Protein AF-A0A1B6LIJ9-F1 (afdb_monomer)

Organism: NCBI:txid36148

pLDDT: mean 81.81, std 18.86, range [33.62, 98.31]

Sequence (489 aa):
WDADGQLAAVEAQEPWGFKYDDNGNMLSLTYRGNTIPMEYNVMDRIVKFGEGLYRYDNRGLVVQNAREEKFHYNSKGLLTRATKRGRFDVRYYYDHLDRLAARKDNYGNITQFFYTNHQRPDEVSQIYSPRDGKLMTLVYDDRGHLIFAQVYRHKYYIATDQCGTPIMVFNQYGEGIREIMRSPYGHIVYDSNPYLYLPVDFCGGLLDQVTSLVHMSGGKVYDPLIGQWMSPMWNDILNRVTNPRQLHLYRFNGNDPINVGQSQKHLADEEHWLSRLGYDLSSMAPQLSQKLVSPVTSKFRVESGFFSQLSQKTMSRGLSSLSLPEARMRLDPLNPSVFGTRVEQDSIKGLILEHTQNWVLQPGSSSEPPLGRGILVSRQAGNRAVIYSVPTANSIYRDVITSVFNNTFLLPFTLVAHGMLQDAFHFVKEDAWRAQEDRAQLKRFGSQFNTTFHEKEGEAGSGKVLDVRIHRPNAVINLRYGTTLTRER

Secondary structure (DSSP, 8-state):
--TTS---EE-SSS-EEEEE-TT--EEEEEETTEEEEEEE-TTS-EEEETTEEPEE-TTS-EEE-TT--EEEE-TT--EEEEEETTTEEEEEEE-TTS-EEEEE-TT--EEEEE---SSSTTS--EEEETTTTEEEEEEE-TTS-EEEEEETTEEEEEEE-TTS-EEEEE-TTS-EEEEEEE-TTS-EEEES-TTS---B-GGG-EEETTTTEEE-GGG-EEETTTTEESS---TTHHHHTT-GGG--SSBSGGG-SSSTT-------SHHHHHHHTT--HHHH-GGG-GGGG-----S----SSHHHHHHHHHHTTS--TT-GGGGGGGSSS--TTSSS------HHHHHHHHTTTTS---SS--PPPTT-TTEEEEE-TTSEEEEEE-TTS-HHHHHHHHHHHTTEEEPS--EEETTTTEEEEEEEES-STHHHHHHHHHHTTGGGSEEEEEEEPPSSS--PEEEEEEE-SSEEEEEEES--HHHH-

Foldseek 3Di:
DDPLPFDAWDDDPWIWGFDADPLGATQWIATNNDIWGWDADPLRQTQDTRPFGWDADPQRFTQATRLRWGFDADPVRFTAWIDDPPQWIKGFDADLLLATQWIATPVRWIKGFDADDPVDRNATQWIATPVVRWIKGFDADPVRATQWIDIPPWIKGFDAAPLRFTAFIATPVRDTPWGFDADLLFHTPDIPCPPPDDQQGQSRFGADPRVRWTQDPSSWIARSVSQWTSGFDPPCQLVCVLPVLPNGGIHDPSNRSRCPPPDVPVPQAPVSVCVVVVDDCCVVPVVPDPVLADQPPSVDQPPDDPVNVVVVVVSVSSPDPPDPVVVVVQDDDCDVVPRHPPPVVSVVVCVVCVVPVDDDDDPDDDDADPLGPQKDWDQDPPQFTAIDGDPPTDPLSVVLCNVQRHRWRWDPDWDQDPPQRAIETETEALAQVCVVVSVVSVCSCPPVWDKDWDWDQDDPDFGIKIWIWIDDNRHIYIYIYNDDPVVVD

Radius of gyration: 28.72 Å; Cα contacts (8 Å, |Δi|>4): 818; chains: 1; bounding box: 74×65×79 Å

Solvent-accessible surface area (backbone atoms only — not comparable to full-atom values): 28287 Å² total; per-residue (Å²): 95,48,97,85,55,27,58,32,58,44,93,54,100,70,35,39,39,42,43,61,48,94,93,59,54,68,38,32,46,29,49,75,85,49,69,41,47,35,41,65,48,100,82,77,42,67,40,31,54,56,91,20,49,37,41,63,50,98,85,53,35,50,35,27,40,55,85,64,35,35,45,40,61,51,96,90,58,35,71,37,33,43,35,28,91,99,75,49,46,35,38,43,41,63,47,98,79,40,43,72,35,33,41,32,44,72,88,68,51,48,42,35,46,38,62,76,43,81,92,47,65,80,45,66,35,35,38,38,30,73,87,76,72,44,50,34,42,49,43,59,50,100,84,63,27,54,42,36,40,33,48,80,90,50,47,34,41,35,44,49,52,93,46,21,23,60,38,36,34,22,41,82,85,70,48,80,70,30,45,46,44,57,45,79,49,50,28,77,78,45,62,77,39,81,82,66,86,68,46,65,24,60,62,55,14,39,43,39,84,87,79,60,32,29,44,37,72,83,36,40,42,33,33,26,84,81,41,30,41,45,39,60,52,72,94,53,47,78,70,20,66,80,40,69,67,51,57,59,48,38,53,42,68,40,47,26,62,71,64,53,90,64,67,85,71,73,73,81,44,70,69,57,48,41,44,72,76,66,49,56,55,57,79,78,39,50,90,75,36,72,73,59,61,54,77,81,74,60,94,66,82,63,90,71,63,80,64,37,62,52,51,53,59,56,55,67,68,32,70,70,90,84,49,78,78,63,65,61,75,68,71,70,93,75,68,71,82,71,73,60,88,81,73,74,77,53,60,69,57,47,62,59,49,74,76,36,86,88,53,85,85,65,92,73,79,90,72,83,53,89,81,44,70,53,56,45,80,42,75,46,92,87,37,31,24,43,56,49,65,46,89,88,21,56,65,66,56,41,53,34,48,45,66,61,48,36,78,22,36,41,57,96,63,76,46,70,45,88,90,74,74,19,45,31,42,45,34,39,32,62,58,46,77,51,50,64,61,42,51,58,43,59,56,70,50,52,92,81,45,54,70,46,80,45,82,40,81,39,84,81,92,45,66,68,28,40,41,35,37,39,44,52,94,64,24,32,41,37,41,35,23,41,46,54,74,81,77,76,106

Mean predicted aligned error: 11.7 Å

Nearest PDB structures (foldseek):
  8fia-assembly1_A-2  TM=7.878E-01  e=2.026E-37  Drosophila melanogaster
  8r51-assembly1_A  TM=8.156E-01  e=3.212E-35  Mus musculus
  6vhh-assembly1_A  TM=7.979E-01  e=1.967E-35  Homo sapiens
  8r50-assembly1_A  TM=8.208E-01  e=1.304E-33  Mus musculus
  8r54-assembly1_A  TM=7.839E-01  e=2.282E-34  Mus musculus

InterPro domains:
  IPR006530 YD repeat [TIGR01643] (73-113)
  IPR051216 Teneurin [PTHR11219] (1-488)
  IPR056823 Teneurin-like, YD-shell [PF25023] (1-258)

Structure (mmCIF, N/CA/C/O backbone):
data_AF-A0A1B6LIJ9-F1
#
_entry.id   AF-A0A1B6LIJ9-F1
#
loop_
_atom_site.group_PDB
_atom_site.id
_atom_site.type_symbol
_atom_site.label_atom_id
_atom_site.label_alt_id
_atom_site.label_comp_id
_atom_site.label_asym_id
_atom_site.label_entity_id
_atom_site.label_seq_id
_atom_site.pdbx_PDB_ins_code
_atom_site.Cartn_x
_atom_site.Cartn_y
_atom_site.Cartn_z
_atom_site.occupancy
_atom_site.B_iso_or_equiv
_atom_site.auth_seq_id
_atom_site.auth_comp_id
_atom_site.auth_asym_id
_atom_site.auth_atom_id
_atom_site.pdbx_PDB_model_num
ATOM 1 N N . TRP A 1 1 ? 25.866 0.366 2.295 1.00 94.06 1 TRP A N 1
ATOM 2 C CA . TRP A 1 1 ? 24.819 0.536 3.321 1.00 94.06 1 TRP A CA 1
ATOM 3 C C . TRP A 1 1 ? 25.388 1.323 4.488 1.00 94.06 1 TRP A C 1
ATOM 5 O O . TRP A 1 1 ? 26.608 1.340 4.630 1.00 94.06 1 TRP A O 1
ATOM 15 N N . ASP A 1 2 ? 24.543 1.998 5.264 1.00 93.38 2 ASP A N 1
ATOM 16 C CA . ASP A 1 2 ? 24.939 2.609 6.539 1.00 93.38 2 ASP A CA 1
ATOM 17 C C . ASP A 1 2 ? 24.978 1.571 7.681 1.00 93.38 2 ASP A C 1
ATOM 19 O O . ASP A 1 2 ? 24.805 0.370 7.451 1.00 93.38 2 ASP A O 1
ATOM 23 N N . ALA A 1 3 ? 25.239 2.024 8.912 1.00 90.62 3 ALA A N 1
ATOM 24 C CA . ALA A 1 3 ? 25.351 1.153 10.084 1.00 90.62 3 ALA A CA 1
ATOM 25 C C . ALA A 1 3 ? 24.030 0.444 10.450 1.00 90.62 3 ALA A C 1
ATOM 27 O O . ALA A 1 3 ? 24.056 -0.646 11.027 1.00 90.62 3 ALA A O 1
ATOM 28 N N . ASP A 1 4 ? 22.888 1.017 10.063 1.00 88.94 4 ASP A N 1
ATOM 29 C CA . ASP A 1 4 ? 21.556 0.472 10.334 1.00 88.94 4 ASP A CA 1
ATOM 30 C C . ASP A 1 4 ? 21.074 -0.489 9.237 1.00 88.94 4 ASP A C 1
ATOM 32 O O . ASP A 1 4 ? 20.032 -1.135 9.377 1.00 88.94 4 ASP A O 1
ATOM 36 N N . GLY A 1 5 ? 21.861 -0.649 8.169 1.00 90.56 5 GLY A N 1
ATOM 37 C CA . GLY A 1 5 ? 21.540 -1.501 7.028 1.00 90.56 5 GLY A CA 1
ATOM 38 C C . GLY A 1 5 ? 20.678 -0.811 5.972 1.00 90.56 5 GLY A C 1
ATOM 39 O O . GLY A 1 5 ? 20.109 -1.492 5.125 1.00 90.56 5 GLY A O 1
ATOM 40 N N . GLN A 1 6 ? 20.590 0.519 5.988 1.00 94.12 6 GLN A N 1
ATOM 41 C CA . GLN A 1 6 ? 19.876 1.304 4.984 1.00 94.12 6 GLN A CA 1
ATOM 42 C C . GLN A 1 6 ? 20.791 1.573 3.779 1.00 94.12 6 GLN A C 1
ATOM 44 O O . GLN A 1 6 ? 22.022 1.661 3.890 1.00 94.12 6 GLN A O 1
ATOM 49 N N . LEU A 1 7 ? 20.213 1.678 2.582 1.00 95.50 7 LEU A N 1
ATOM 50 C CA . LEU A 1 7 ? 20.977 1.896 1.355 1.00 95.50 7 LEU A CA 1
ATOM 51 C C . LEU A 1 7 ? 21.550 3.323 1.293 1.00 95.50 7 LEU A C 1
ATOM 53 O O . LEU A 1 7 ? 20.878 4.237 0.849 1.00 95.50 7 LEU A O 1
ATOM 57 N N . ALA A 1 8 ? 22.814 3.514 1.673 1.00 95.94 8 ALA A N 1
ATOM 58 C CA . ALA A 1 8 ? 23.444 4.842 1.688 1.00 95.94 8 ALA A CA 1
ATOM 59 C C . ALA A 1 8 ? 23.861 5.383 0.303 1.00 95.94 8 ALA A C 1
ATOM 61 O O . ALA A 1 8 ? 23.727 6.573 0.032 1.00 95.94 8 ALA A O 1
ATOM 62 N N . ALA A 1 9 ? 24.396 4.542 -0.583 1.00 95.38 9 ALA A N 1
ATOM 63 C CA . ALA A 1 9 ? 24.858 4.960 -1.906 1.00 95.38 9 ALA A CA 1
ATOM 64 C C . ALA A 1 9 ? 24.948 3.769 -2.863 1.00 95.38 9 ALA A C 1
ATOM 66 O O . ALA A 1 9 ? 25.068 2.623 -2.423 1.00 95.38 9 ALA A O 1
ATOM 67 N N . VAL A 1 10 ? 24.917 4.057 -4.163 1.00 95.31 10 VAL A N 1
ATOM 68 C CA . VAL A 1 10 ? 25.180 3.096 -5.238 1.00 95.31 10 VAL A CA 1
ATOM 69 C C . VAL A 1 10 ? 26.242 3.680 -6.156 1.00 95.31 10 VAL A C 1
ATOM 71 O O . VAL A 1 10 ? 26.032 4.725 -6.777 1.00 95.31 10 VAL A O 1
ATOM 74 N N . GLU A 1 11 ? 27.373 2.988 -6.243 1.00 93.38 11 GLU A N 1
ATOM 75 C CA . GLU A 1 11 ? 28.450 3.314 -7.171 1.00 93.38 11 GLU A CA 1
ATOM 76 C C . GLU A 1 11 ? 28.163 2.662 -8.524 1.00 93.38 11 GLU A C 1
ATOM 78 O O . GLU A 1 11 ? 28.143 1.442 -8.667 1.00 93.38 11 GLU A O 1
ATOM 83 N N . ALA A 1 12 ? 27.899 3.497 -9.520 1.00 89.25 12 ALA A N 1
ATOM 84 C CA . ALA A 1 12 ? 27.647 3.095 -10.895 1.00 89.25 12 ALA A CA 1
ATOM 85 C C . ALA A 1 12 ? 28.089 4.225 -11.833 1.00 89.25 12 ALA A C 1
ATOM 87 O O . ALA A 1 12 ? 28.493 5.297 -11.376 1.00 89.25 12 ALA A O 1
ATOM 88 N N . GLN A 1 13 ? 27.958 4.021 -13.150 1.00 88.00 13 GLN A N 1
ATOM 89 C CA . GLN A 1 13 ? 28.132 5.113 -14.120 1.00 88.00 13 GLN A CA 1
ATOM 90 C C . GLN A 1 13 ? 27.229 6.314 -13.797 1.00 88.00 13 GLN A C 1
ATOM 92 O O . GLN A 1 13 ? 27.611 7.465 -13.997 1.00 88.00 13 GLN A O 1
ATOM 97 N N . GLU A 1 14 ? 26.037 6.041 -13.264 1.00 90.12 14 GLU A N 1
ATOM 98 C CA . GLU A 1 14 ? 25.127 7.042 -12.720 1.00 90.12 14 GLU A CA 1
ATOM 99 C C . GLU A 1 14 ? 25.017 6.847 -11.200 1.00 90.12 14 GLU A C 1
ATOM 101 O O . GLU A 1 14 ? 24.254 5.987 -10.752 1.00 90.12 14 GLU A O 1
ATOM 106 N N . PRO A 1 15 ? 25.792 7.590 -10.389 1.00 94.56 15 PRO A N 1
ATOM 107 C CA . PRO A 1 15 ? 25.834 7.357 -8.954 1.00 94.56 15 PRO A CA 1
ATOM 108 C C . PRO A 1 15 ? 24.563 7.853 -8.260 1.00 94.56 15 PRO A C 1
ATOM 110 O O . PRO A 1 15 ? 24.016 8.912 -8.602 1.00 94.56 15 PRO A O 1
ATOM 113 N N . TRP A 1 16 ? 24.156 7.104 -7.235 1.00 96.00 16 TRP A N 1
ATOM 114 C CA . TRP A 1 16 ? 23.069 7.454 -6.322 1.00 96.00 16 TRP A CA 1
ATOM 115 C C . TRP A 1 16 ? 23.596 7.634 -4.902 1.00 96.00 16 TRP A C 1
ATOM 117 O O . TRP A 1 16 ? 24.456 6.875 -4.458 1.00 96.00 16 TRP A O 1
ATOM 127 N N . GLY A 1 17 ? 23.045 8.600 -4.174 1.00 96.31 17 GLY A N 1
ATOM 128 C CA . GLY A 1 17 ? 23.311 8.821 -2.756 1.00 96.31 17 GLY A CA 1
ATOM 129 C C . GLY A 1 17 ? 22.016 9.079 -1.995 1.00 96.31 17 GLY A C 1
ATOM 130 O O . GLY A 1 17 ? 21.126 9.763 -2.496 1.00 96.31 17 GLY A O 1
ATOM 131 N N . PHE A 1 18 ? 21.918 8.548 -0.783 1.00 96.50 18 PHE A N 1
ATOM 132 C CA . PHE A 1 18 ? 20.756 8.679 0.085 1.00 96.50 18 PHE A CA 1
ATOM 133 C C . PHE A 1 18 ? 21.218 9.026 1.499 1.00 96.50 18 PHE A C 1
ATOM 135 O O . PHE A 1 18 ? 22.207 8.485 1.996 1.00 96.50 18 PHE A O 1
ATOM 142 N N . LYS A 1 19 ? 20.509 9.951 2.149 1.00 96.44 19 LYS A N 1
ATOM 143 C CA . LYS A 1 19 ? 20.741 10.304 3.555 1.00 96.44 19 LYS A CA 1
ATOM 144 C C . LYS A 1 19 ? 19.460 10.146 4.344 1.00 96.44 19 LYS A C 1
ATOM 146 O O . LYS A 1 19 ? 18.388 10.453 3.821 1.00 96.44 19 LYS A O 1
ATOM 151 N N . TYR A 1 20 ? 19.597 9.731 5.595 1.00 96.06 20 TYR A N 1
ATOM 152 C CA . TYR A 1 20 ? 18.485 9.395 6.472 1.00 96.06 20 TYR A CA 1
ATOM 153 C C . TYR A 1 20 ? 18.561 10.178 7.786 1.00 96.06 20 TYR A C 1
ATOM 155 O O . TYR A 1 20 ? 19.649 10.601 8.180 1.00 96.06 20 TYR A O 1
ATOM 163 N N . ASP A 1 21 ? 17.414 10.408 8.427 1.00 94.69 21 ASP A N 1
ATOM 164 C CA . ASP A 1 21 ? 17.353 10.858 9.825 1.00 94.69 21 ASP A CA 1
ATOM 165 C C . ASP A 1 21 ? 17.423 9.670 10.803 1.00 94.69 21 ASP A C 1
ATOM 167 O O . ASP A 1 21 ? 17.446 8.513 10.383 1.00 94.69 21 ASP A O 1
ATOM 171 N N . ASP A 1 22 ? 17.426 9.953 12.108 1.00 92.38 22 ASP A N 1
ATOM 172 C CA . ASP A 1 22 ? 17.484 8.931 13.166 1.00 92.38 22 ASP A CA 1
ATOM 173 C C . ASP A 1 22 ? 16.266 8.003 13.165 1.00 92.38 22 ASP A C 1
ATOM 175 O O . ASP A 1 22 ? 16.360 6.827 13.520 1.00 92.38 22 ASP A O 1
ATOM 179 N N . ASN A 1 23 ? 15.106 8.514 12.743 1.00 92.25 23 ASN A N 1
ATOM 180 C CA . ASN A 1 23 ? 13.942 7.665 12.573 1.00 92.25 23 ASN A CA 1
ATOM 181 C C . ASN A 1 23 ? 14.148 6.743 11.376 1.00 92.25 23 ASN A C 1
ATOM 183 O O . ASN A 1 23 ? 13.558 5.666 11.398 1.00 92.25 23 ASN A O 1
ATOM 187 N N . GLY A 1 24 ? 14.932 7.149 10.364 1.00 93.12 24 GLY A N 1
ATOM 188 C CA . GLY A 1 24 ? 15.288 6.530 9.077 1.00 93.12 24 GLY A CA 1
ATOM 189 C C . GLY A 1 24 ? 14.545 7.114 7.856 1.00 93.12 24 GLY A C 1
ATOM 190 O O . GLY A 1 24 ? 14.381 6.454 6.830 1.00 93.12 24 GLY A O 1
ATOM 191 N N . ASN A 1 25 ? 13.972 8.309 7.951 1.00 95.38 25 ASN A N 1
ATOM 192 C CA . ASN A 1 25 ? 13.308 8.977 6.835 1.00 95.38 25 ASN A CA 1
ATOM 193 C C . ASN A 1 25 ? 14.354 9.497 5.850 1.00 95.38 25 ASN A C 1
ATOM 195 O O . ASN A 1 25 ? 15.348 10.086 6.261 1.00 95.38 25 ASN A O 1
ATOM 199 N N . MET A 1 26 ? 14.142 9.304 4.545 1.00 95.62 26 MET A N 1
ATOM 200 C CA . MET A 1 26 ? 15.094 9.742 3.519 1.00 95.62 26 MET A CA 1
ATOM 201 C C . MET A 1 26 ? 15.072 11.269 3.395 1.00 95.62 26 MET A C 1
ATOM 203 O O . MET A 1 26 ? 14.144 11.797 2.795 1.00 95.62 26 MET A O 1
ATOM 207 N N . LEU A 1 27 ? 16.069 11.962 3.949 1.00 95.81 27 LEU A N 1
ATOM 208 C CA . LEU A 1 27 ? 16.199 13.427 3.971 1.00 95.81 27 LEU A CA 1
ATOM 209 C C . LEU A 1 27 ? 16.661 14.017 2.638 1.00 95.81 27 LEU A C 1
ATOM 211 O O . LEU A 1 27 ? 16.339 15.157 2.308 1.00 95.81 27 LEU A O 1
ATOM 215 N N . SER A 1 28 ? 17.457 13.270 1.878 1.00 95.12 28 SER A N 1
ATOM 216 C CA . SER A 1 28 ? 17.928 13.723 0.573 1.00 95.12 28 SER A CA 1
ATOM 217 C C . SER A 1 28 ? 18.194 12.561 -0.364 1.00 95.12 28 SER A C 1
ATOM 219 O O . SER A 1 28 ? 18.791 11.562 0.047 1.00 95.12 28 SER A O 1
ATOM 221 N N . LEU A 1 29 ? 17.831 12.755 -1.628 1.00 95.12 29 LEU A N 1
ATOM 222 C CA . LEU A 1 29 ? 18.119 11.860 -2.739 1.00 95.12 29 LEU A CA 1
ATOM 223 C C . LEU A 1 29 ? 19.067 12.568 -3.708 1.00 95.12 29 LEU A C 1
ATOM 225 O O . LEU A 1 29 ? 18.723 13.603 -4.276 1.00 95.12 29 LEU A O 1
ATOM 229 N N . THR A 1 30 ? 20.262 12.017 -3.893 1.00 95.31 30 THR A N 1
ATOM 230 C CA . THR A 1 30 ? 21.272 12.527 -4.821 1.00 95.31 30 THR A CA 1
ATOM 231 C C . THR A 1 30 ? 21.376 11.604 -6.025 1.00 95.31 30 THR A C 1
ATOM 233 O O . THR A 1 30 ? 21.635 10.414 -5.874 1.00 95.31 30 THR A O 1
ATOM 236 N N . TYR A 1 31 ? 21.225 12.156 -7.225 1.00 94.00 31 TYR A N 1
ATOM 237 C CA . TYR A 1 31 ? 21.396 11.444 -8.488 1.00 94.00 31 TYR A CA 1
ATOM 238 C C . TYR A 1 31 ? 22.282 12.265 -9.422 1.00 94.00 31 TYR A C 1
ATOM 240 O O . TYR A 1 31 ? 21.971 13.422 -9.711 1.00 94.00 31 TYR A O 1
ATOM 248 N N . ARG A 1 32 ? 23.412 11.694 -9.868 1.00 91.69 32 ARG A N 1
ATOM 249 C CA . ARG A 1 32 ? 24.395 12.382 -10.738 1.00 91.69 32 ARG A CA 1
ATOM 250 C C . ARG A 1 32 ? 24.818 13.772 -10.222 1.00 91.69 32 ARG A C 1
ATOM 252 O O . ARG A 1 32 ? 24.999 14.710 -10.991 1.00 91.69 32 ARG A O 1
ATOM 259 N N . GLY A 1 33 ? 24.939 13.916 -8.901 1.00 89.62 33 GLY A N 1
ATOM 260 C CA . GLY A 1 33 ? 25.298 15.176 -8.237 1.00 89.62 33 GLY A CA 1
ATOM 261 C C . GLY A 1 33 ? 24.131 16.140 -7.984 1.00 89.62 33 GLY A C 1
ATOM 262 O O . GLY A 1 33 ? 24.274 17.036 -7.155 1.00 89.62 33 GLY A O 1
ATOM 263 N N . ASN A 1 34 ? 22.961 15.943 -8.603 1.00 94.00 34 ASN A N 1
ATOM 264 C CA . ASN A 1 34 ? 21.760 16.706 -8.267 1.00 94.00 34 ASN A CA 1
ATOM 265 C C . ASN A 1 34 ? 21.132 16.150 -6.986 1.00 94.00 34 ASN A C 1
ATOM 267 O O . ASN A 1 34 ? 20.799 14.969 -6.935 1.00 94.00 34 ASN A O 1
ATOM 271 N N . THR A 1 35 ? 20.969 16.990 -5.966 1.00 95.75 35 THR A N 1
ATOM 272 C CA . THR A 1 35 ? 20.424 16.585 -4.665 1.00 95.75 35 THR A CA 1
ATOM 273 C C . THR A 1 35 ? 19.044 17.188 -4.463 1.00 95.75 35 THR A C 1
ATOM 275 O O . THR A 1 35 ? 18.891 18.406 -4.440 1.00 95.75 35 THR A O 1
ATOM 278 N N . ILE A 1 36 ? 18.046 16.326 -4.291 1.00 95.69 36 ILE A N 1
ATOM 279 C CA . ILE A 1 36 ? 16.661 16.698 -4.020 1.00 95.69 36 ILE A CA 1
ATOM 280 C C . ILE A 1 36 ? 16.421 16.542 -2.512 1.00 95.69 36 ILE A C 1
ATOM 282 O O . ILE A 1 36 ? 16.524 15.421 -2.002 1.00 95.69 36 ILE A O 1
ATOM 286 N N . PRO A 1 37 ? 16.126 17.632 -1.783 1.00 96.81 37 PRO A N 1
ATOM 287 C CA . PRO A 1 37 ? 15.808 17.561 -0.365 1.00 96.81 37 PRO A CA 1
ATOM 288 C C . PRO A 1 37 ? 14.384 17.041 -0.141 1.00 96.81 37 PRO A C 1
ATOM 290 O O . PRO A 1 37 ? 13.487 17.227 -0.968 1.00 96.81 37 PRO A O 1
ATOM 293 N N . MET A 1 38 ? 14.174 16.408 1.007 1.00 96.56 38 MET A N 1
ATOM 294 C CA . MET A 1 38 ? 12.893 15.872 1.449 1.00 96.56 38 MET A CA 1
ATOM 295 C C . MET A 1 38 ? 12.653 16.291 2.900 1.00 96.56 38 MET A C 1
ATOM 297 O O . MET A 1 38 ? 13.550 16.210 3.736 1.00 96.56 38 MET A O 1
ATOM 301 N N . GLU A 1 39 ? 11.438 16.740 3.204 1.00 96.81 39 GLU A N 1
ATOM 302 C CA . GLU A 1 39 ? 11.051 17.185 4.550 1.00 96.81 39 GLU A CA 1
ATOM 303 C C . GLU A 1 39 ? 9.952 16.284 5.107 1.00 96.81 39 GLU A C 1
ATOM 305 O O . GLU A 1 39 ? 9.060 15.874 4.363 1.00 96.81 39 GLU A O 1
ATOM 310 N N . TYR A 1 40 ? 9.971 16.032 6.417 1.00 97.12 40 TYR A N 1
ATOM 311 C CA . TYR A 1 40 ? 9.005 15.179 7.113 1.00 97.12 40 TYR A CA 1
ATOM 312 C C . TYR A 1 40 ? 8.400 15.906 8.310 1.00 97.12 40 TYR A C 1
ATOM 314 O O . TYR A 1 40 ? 8.980 16.848 8.849 1.00 97.12 40 TYR A O 1
ATOM 322 N N . ASN A 1 41 ? 7.215 15.470 8.728 1.00 95.00 41 ASN A N 1
ATOM 323 C C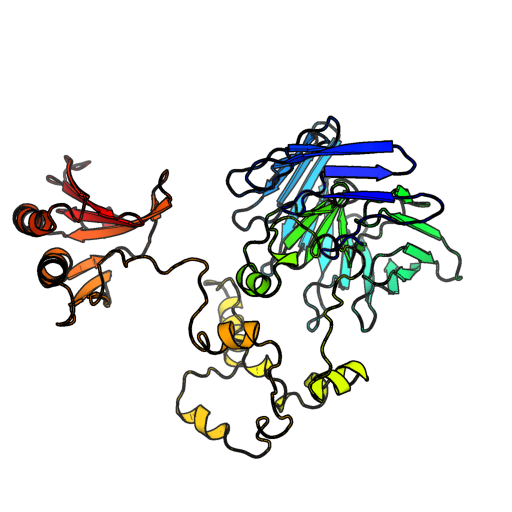A . ASN A 1 41 ? 6.602 15.920 9.973 1.00 95.00 41 ASN A CA 1
ATOM 324 C C . ASN A 1 41 ? 6.894 14.960 11.139 1.00 95.00 41 ASN A C 1
ATOM 326 O O . ASN A 1 41 ? 7.458 13.888 10.960 1.00 95.00 41 ASN A O 1
ATOM 330 N N . VAL A 1 42 ? 6.422 15.324 12.334 1.00 94.44 42 VAL A N 1
ATOM 331 C CA . VAL A 1 42 ? 6.601 14.563 13.589 1.00 94.44 42 VAL A CA 1
ATOM 332 C C . VAL A 1 42 ? 5.969 13.156 13.555 1.00 94.44 42 VAL A C 1
ATOM 334 O O . VAL A 1 42 ? 6.243 12.337 14.420 1.00 94.44 42 VAL A O 1
ATOM 337 N N . MET A 1 43 ? 5.112 12.858 12.573 1.00 93.69 43 MET A N 1
ATOM 338 C CA . MET A 1 43 ? 4.495 11.537 12.380 1.00 93.69 43 MET A CA 1
ATOM 339 C C . MET A 1 43 ? 5.167 10.731 11.253 1.00 93.69 43 MET A C 1
ATOM 341 O O . MET A 1 43 ? 4.521 9.849 10.679 1.00 93.69 43 MET A O 1
ATOM 345 N N . ASP A 1 44 ? 6.400 11.090 10.884 1.00 94.75 44 ASP A N 1
ATOM 346 C CA . ASP A 1 44 ? 7.195 10.482 9.810 1.00 94.75 44 ASP A CA 1
ATOM 347 C C . ASP A 1 44 ? 6.511 10.486 8.431 1.00 94.75 44 ASP A C 1
ATOM 349 O O . ASP A 1 44 ? 6.680 9.586 7.604 1.00 94.75 44 ASP A O 1
ATOM 353 N N . ARG A 1 45 ? 5.691 11.506 8.162 1.00 95.75 45 ARG A N 1
ATOM 354 C CA . ARG A 1 45 ? 5.024 11.685 6.864 1.00 95.75 45 ARG A CA 1
ATOM 355 C C . ARG A 1 45 ? 5.790 12.715 6.053 1.00 95.75 45 ARG A C 1
ATOM 357 O O . ARG A 1 45 ? 6.061 13.801 6.571 1.00 95.75 45 ARG A O 1
ATOM 364 N N . ILE A 1 46 ? 6.084 12.408 4.791 1.00 96.38 46 ILE A N 1
ATOM 365 C CA . ILE A 1 46 ? 6.742 13.361 3.895 1.00 96.38 46 ILE A CA 1
ATOM 366 C C . ILE A 1 46 ? 5.842 14.586 3.678 1.00 96.38 46 ILE A C 1
ATOM 368 O O . ILE A 1 46 ? 4.646 14.472 3.455 1.00 96.38 46 ILE A O 1
ATOM 372 N N . VAL A 1 47 ? 6.392 15.788 3.767 1.00 96.25 47 VAL A N 1
ATOM 373 C CA . VAL A 1 47 ? 5.676 17.052 3.538 1.00 96.25 47 VAL A CA 1
ATOM 374 C C . VAL A 1 47 ? 6.132 17.684 2.231 1.00 96.25 47 VAL A C 1
ATOM 376 O O . VAL A 1 47 ? 5.299 18.200 1.482 1.00 96.25 47 VAL A O 1
ATOM 379 N N . LYS A 1 48 ? 7.431 17.593 1.923 1.00 96.25 48 LYS A N 1
ATOM 380 C CA . LYS A 1 48 ? 8.015 18.099 0.679 1.00 96.25 48 LYS A CA 1
ATOM 381 C C . LYS A 1 48 ? 8.952 17.097 0.027 1.00 96.25 48 LYS A C 1
ATOM 383 O O . LYS A 1 48 ? 9.696 16.400 0.711 1.00 96.25 48 LYS A O 1
ATOM 388 N N . PHE A 1 49 ? 8.938 17.098 -1.298 1.00 95.44 49 PHE A N 1
ATOM 389 C CA . PHE A 1 49 ? 9.914 16.447 -2.163 1.00 95.44 49 PHE A CA 1
ATOM 390 C C . PHE A 1 49 ? 10.403 17.482 -3.181 1.00 95.44 49 PHE A C 1
ATOM 392 O O . PHE A 1 49 ? 9.669 17.835 -4.111 1.00 95.44 49 PHE A O 1
ATOM 399 N N . GLY A 1 50 ? 11.602 18.026 -2.967 1.00 93.56 50 GLY A N 1
ATOM 400 C CA . GLY A 1 50 ? 12.026 19.269 -3.612 1.00 93.56 50 GLY A CA 1
ATOM 401 C C . GLY A 1 50 ? 11.019 20.387 -3.322 1.00 93.56 50 GLY A C 1
ATOM 402 O O . GLY A 1 50 ? 10.661 20.627 -2.173 1.00 93.56 50 GLY A O 1
ATOM 403 N N . GLU A 1 51 ? 10.490 21.006 -4.375 1.00 91.38 51 GLU A N 1
ATOM 404 C CA . GLU A 1 51 ? 9.441 22.036 -4.278 1.00 91.38 51 GLU A CA 1
ATOM 405 C C . GLU A 1 51 ? 8.013 21.460 -4.202 1.00 91.38 51 GLU A C 1
ATOM 407 O O . GLU A 1 51 ? 7.043 22.177 -3.953 1.00 91.38 51 GLU A O 1
ATOM 412 N N . GLY A 1 52 ? 7.845 20.158 -4.446 1.00 94.75 52 GLY A N 1
ATOM 413 C CA . GLY A 1 52 ? 6.535 19.520 -4.509 1.00 94.75 52 GLY A CA 1
ATOM 414 C C . GLY A 1 52 ? 5.981 19.169 -3.130 1.00 94.75 52 GLY A C 1
ATOM 415 O O . GLY A 1 52 ? 6.679 18.589 -2.301 1.00 94.75 52 GLY A O 1
ATOM 416 N N . LEU A 1 53 ? 4.699 19.461 -2.898 1.00 96.19 53 LEU A N 1
ATOM 417 C CA . LEU A 1 53 ? 4.030 19.240 -1.612 1.00 96.19 53 LEU A CA 1
ATOM 418 C C . LEU A 1 53 ? 3.270 17.911 -1.559 1.00 96.19 53 LEU A C 1
ATOM 420 O O . LEU A 1 53 ? 2.518 17.578 -2.476 1.00 96.19 53 LEU A O 1
ATOM 424 N N . TYR A 1 54 ? 3.378 17.220 -0.428 1.00 96.69 54 TYR A N 1
ATOM 425 C CA . TYR A 1 54 ? 2.561 16.059 -0.085 1.00 96.69 54 TYR A CA 1
ATOM 426 C C . TYR A 1 54 ? 1.482 16.422 0.940 1.00 96.69 54 TYR A C 1
ATOM 428 O O . TYR A 1 54 ? 1.676 17.262 1.820 1.00 96.69 54 TYR A O 1
ATOM 436 N N . ARG A 1 55 ? 0.309 15.786 0.831 1.00 97.00 55 ARG A N 1
ATOM 437 C CA . ARG A 1 55 ? -0.799 15.952 1.787 1.00 97.00 55 ARG A CA 1
ATOM 438 C C . ARG A 1 55 ? -1.380 14.610 2.186 1.00 97.00 55 ARG A C 1
ATOM 440 O O . ARG A 1 55 ? -1.499 13.711 1.357 1.00 97.00 55 ARG A O 1
ATOM 447 N N . TYR A 1 56 ? -1.810 14.524 3.439 1.00 96.81 56 TYR A N 1
ATOM 448 C CA . TYR A 1 56 ? -2.291 13.300 4.070 1.00 96.81 56 TYR A CA 1
ATOM 449 C C . TYR A 1 56 ? -3.684 13.485 4.660 1.00 96.81 56 TYR A C 1
ATOM 451 O O . TYR A 1 56 ? -4.053 14.595 5.043 1.00 96.81 56 TYR A O 1
ATOM 459 N N . ASP A 1 57 ? -4.433 12.390 4.778 1.00 94.56 57 ASP A N 1
ATOM 460 C CA . ASP A 1 57 ? -5.632 12.344 5.611 1.00 94.56 57 ASP A CA 1
ATOM 461 C C . ASP A 1 57 ? -5.281 12.063 7.089 1.00 94.56 57 ASP A C 1
ATOM 463 O O . ASP A 1 57 ? -4.133 11.786 7.462 1.00 94.56 57 ASP A O 1
ATOM 467 N N . ASN A 1 58 ? -6.293 12.104 7.958 1.00 90.88 58 ASN A N 1
ATOM 468 C CA . ASN A 1 58 ? -6.117 11.820 9.386 1.00 90.88 58 ASN A CA 1
ATOM 469 C C . ASN A 1 58 ? -5.686 10.366 9.657 1.00 90.88 58 ASN A C 1
ATOM 471 O O . ASN A 1 58 ? -5.092 10.097 10.698 1.00 90.88 58 ASN A O 1
ATOM 475 N N . ARG A 1 59 ? -5.931 9.439 8.720 1.00 90.75 59 ARG A N 1
ATOM 476 C CA . ARG A 1 59 ? -5.515 8.028 8.802 1.00 90.75 59 ARG A CA 1
ATOM 477 C C . ARG A 1 59 ? -4.071 7.806 8.330 1.00 90.75 59 ARG A C 1
ATOM 479 O O . ARG A 1 59 ? -3.570 6.690 8.447 1.00 90.75 59 ARG A O 1
ATOM 486 N N . GLY A 1 60 ? -3.406 8.841 7.811 1.00 93.81 60 GLY A N 1
ATOM 487 C CA . GLY A 1 60 ? -2.050 8.756 7.267 1.00 93.81 60 GLY A CA 1
ATOM 488 C C . GLY A 1 60 ? -1.984 8.296 5.809 1.00 93.81 60 GLY A C 1
ATOM 489 O O . GLY A 1 60 ? -0.913 7.947 5.334 1.00 93.81 60 GLY A O 1
ATOM 490 N N . LEU A 1 61 ? -3.092 8.301 5.070 1.00 96.31 61 LEU A N 1
ATOM 491 C CA . LEU A 1 61 ? -3.108 7.999 3.637 1.00 96.31 61 LEU A CA 1
ATOM 492 C C . LEU A 1 61 ? -2.697 9.236 2.832 1.00 96.31 61 LEU A C 1
ATOM 494 O O . LEU A 1 61 ? -3.170 10.336 3.118 1.00 96.31 61 LEU A O 1
ATOM 498 N N . VAL A 1 62 ? -1.866 9.064 1.802 1.00 97.19 62 VAL A N 1
ATOM 499 C CA . VAL A 1 62 ? -1.441 10.167 0.923 1.00 97.19 62 VAL A CA 1
ATOM 500 C C . VAL A 1 62 ? -2.602 10.591 0.026 1.00 97.19 62 VAL A C 1
ATOM 502 O O . VAL A 1 62 ? -2.985 9.847 -0.871 1.00 97.19 62 VAL A O 1
ATOM 505 N N . VAL A 1 63 ? -3.146 11.790 0.232 1.00 97.56 63 VAL A N 1
ATOM 506 C CA . VAL A 1 63 ? -4.263 12.366 -0.543 1.00 97.56 63 VAL A CA 1
ATOM 507 C C . VAL A 1 63 ? -3.767 13.172 -1.740 1.00 97.56 63 VAL A C 1
ATOM 509 O O . VAL A 1 63 ? -4.481 13.276 -2.736 1.00 97.56 63 VAL A O 1
ATOM 512 N N . GLN A 1 64 ? -2.560 13.736 -1.660 1.00 96.94 64 GLN A N 1
ATOM 513 C CA . GLN A 1 64 ? -1.935 14.474 -2.756 1.00 96.94 64 GLN A CA 1
ATOM 514 C C . GLN A 1 64 ? -0.420 14.253 -2.768 1.00 96.94 64 GLN A C 1
ATOM 516 O O . GLN A 1 64 ? 0.191 14.288 -1.700 1.00 96.94 64 GLN A O 1
ATOM 521 N N . ASN A 1 65 ? 0.173 14.069 -3.952 1.00 95.62 65 ASN A N 1
ATOM 522 C CA . ASN A 1 65 ? 1.631 14.020 -4.127 1.00 95.62 65 ASN A CA 1
ATOM 523 C C . ASN A 1 65 ? 2.218 15.334 -4.671 1.00 95.62 65 ASN A C 1
ATOM 525 O O . ASN A 1 65 ? 1.494 16.245 -5.083 1.00 95.62 65 ASN A O 1
ATOM 529 N N . ALA A 1 66 ? 3.549 15.369 -4.768 1.00 93.62 66 ALA A N 1
ATOM 530 C CA . ALA A 1 66 ? 4.329 16.467 -5.340 1.00 93.62 66 ALA A CA 1
ATOM 531 C C . ALA A 1 66 ? 3.907 16.886 -6.764 1.00 93.62 66 ALA A C 1
ATOM 533 O O . ALA A 1 66 ? 4.149 18.020 -7.166 1.00 93.62 66 ALA A O 1
ATOM 534 N N . ARG A 1 67 ? 3.262 15.996 -7.532 1.00 93.69 67 ARG A N 1
ATOM 535 C CA . ARG A 1 67 ? 2.778 16.249 -8.902 1.00 93.69 67 ARG A CA 1
ATOM 536 C C . ARG A 1 67 ? 1.335 16.767 -8.944 1.00 93.69 67 ARG A C 1
ATOM 538 O O . ARG A 1 67 ? 0.761 16.828 -10.035 1.00 93.69 67 ARG A O 1
ATOM 545 N N . GLU A 1 68 ? 0.761 17.119 -7.793 1.00 95.19 68 GLU A N 1
ATOM 546 C CA . GLU A 1 68 ? -0.638 17.535 -7.606 1.00 95.19 68 GLU A CA 1
ATOM 547 C C . GLU A 1 68 ? -1.669 16.477 -8.032 1.00 95.19 68 GLU A C 1
ATOM 549 O O . GLU A 1 68 ? -2.817 16.781 -8.374 1.00 95.19 68 GLU A O 1
ATOM 554 N N . GLU A 1 69 ? -1.271 15.208 -8.013 1.00 96.75 69 GLU A N 1
ATOM 555 C CA . GLU A 1 69 ? -2.167 14.082 -8.249 1.00 96.75 69 GLU A CA 1
ATOM 556 C C . GLU A 1 69 ? -2.936 13.810 -6.961 1.00 96.75 69 GLU A C 1
ATOM 558 O O . GLU A 1 69 ? -2.348 13.763 -5.884 1.00 96.75 69 GLU A O 1
ATOM 563 N N . LYS A 1 70 ? -4.257 13.668 -7.067 1.00 97.88 70 LYS A N 1
ATOM 564 C CA . LYS A 1 70 ? -5.160 13.424 -5.944 1.00 97.88 70 LYS A CA 1
ATOM 565 C C . LYS A 1 70 ? -5.555 11.960 -5.874 1.00 97.88 70 LYS A C 1
ATOM 567 O O . LYS A 1 70 ? -5.950 11.379 -6.886 1.00 97.88 70 LYS A O 1
ATOM 572 N N . PHE A 1 71 ? -5.557 11.412 -4.669 1.00 98.19 71 PHE A N 1
ATOM 573 C CA . PHE A 1 71 ? -5.810 10.000 -4.404 1.00 98.19 71 PHE A CA 1
ATOM 574 C C . PHE A 1 71 ? -6.996 9.823 -3.457 1.00 98.19 71 PHE A C 1
ATOM 576 O O . PHE A 1 71 ? -7.140 10.551 -2.476 1.00 98.19 71 PHE A O 1
ATOM 583 N N . HIS A 1 72 ? -7.850 8.845 -3.751 1.00 97.69 72 HIS A N 1
ATOM 584 C CA . HIS A 1 72 ? -9.023 8.517 -2.944 1.00 97.69 72 HIS A CA 1
ATOM 585 C C . HIS A 1 72 ? -8.979 7.055 -2.530 1.00 97.69 72 HIS A C 1
ATOM 587 O O . HIS A 1 72 ? -8.801 6.170 -3.371 1.00 97.69 72 HIS A O 1
ATOM 593 N N . TYR A 1 73 ? -9.233 6.798 -1.253 1.00 97.38 73 TYR A N 1
ATOM 594 C CA . TYR A 1 73 ? -9.165 5.462 -0.673 1.00 97.38 73 TYR A CA 1
ATOM 595 C C . TYR A 1 73 ? -10.504 5.044 -0.086 1.00 97.38 73 TYR A C 1
ATOM 597 O O . TYR A 1 73 ? -11.270 5.881 0.395 1.00 97.38 73 TYR A O 1
ATOM 605 N N . ASN A 1 74 ? -10.761 3.739 -0.063 1.00 94.75 74 ASN A N 1
ATOM 606 C CA . ASN A 1 74 ? -11.901 3.190 0.665 1.00 94.75 74 ASN A CA 1
ATOM 607 C C . ASN A 1 74 ? -11.638 3.135 2.190 1.00 94.75 74 ASN A C 1
ATOM 609 O O . ASN A 1 74 ? -10.609 3.590 2.704 1.00 94.75 74 ASN A O 1
ATOM 613 N N . SER A 1 75 ? -12.583 2.571 2.944 1.00 90.69 75 SER A N 1
ATOM 614 C CA . SER A 1 75 ? -12.462 2.391 4.398 1.00 90.69 75 SER A CA 1
ATOM 615 C C . SER A 1 75 ? -11.305 1.468 4.799 1.00 90.69 75 SER A C 1
ATOM 617 O O . SER A 1 75 ? -10.679 1.715 5.825 1.00 90.69 75 SER A O 1
ATOM 619 N N . LYS A 1 76 ? -10.966 0.474 3.965 1.00 89.12 76 LYS A N 1
ATOM 620 C CA . LYS A 1 76 ? -9.814 -0.425 4.156 1.00 89.12 76 LYS A CA 1
ATOM 621 C C . LYS A 1 76 ? -8.456 0.213 3.824 1.00 89.12 76 LYS A C 1
ATOM 623 O O . LYS A 1 76 ? -7.424 -0.393 4.094 1.00 89.12 76 LYS A O 1
ATOM 628 N N . GLY A 1 77 ? -8.437 1.408 3.229 1.00 92.12 77 GLY A N 1
ATOM 629 C CA . GLY A 1 77 ? -7.206 2.069 2.790 1.00 92.12 77 GLY A CA 1
ATOM 630 C C . GLY A 1 77 ? -6.685 1.610 1.422 1.00 92.12 77 GLY A C 1
ATOM 631 O O . GLY A 1 77 ? -5.522 1.850 1.121 1.00 92.12 77 GLY A O 1
ATOM 632 N N . LEU A 1 78 ? -7.522 0.977 0.590 1.00 95.25 78 LEU A N 1
ATOM 633 C CA . LEU A 1 78 ? -7.191 0.631 -0.800 1.00 95.25 78 LEU A CA 1
ATOM 634 C C . LEU A 1 78 ? -7.417 1.835 -1.717 1.00 95.25 78 LEU A C 1
ATOM 636 O O . LEU A 1 78 ? -8.435 2.520 -1.582 1.00 95.25 78 LEU A O 1
ATOM 640 N N . LEU A 1 79 ? -6.499 2.079 -2.655 1.00 97.75 79 LEU A N 1
ATOM 641 C CA . LEU A 1 79 ? -6.558 3.207 -3.588 1.00 97.75 79 LEU A CA 1
ATOM 642 C C . LEU A 1 79 ? -7.645 2.984 -4.642 1.00 97.75 79 LEU A C 1
ATOM 644 O O . LEU A 1 79 ? -7.454 2.232 -5.579 1.00 97.75 79 LEU A O 1
ATOM 648 N N . THR A 1 80 ? -8.779 3.667 -4.537 1.00 97.81 80 THR A N 1
ATOM 649 C CA . THR A 1 80 ? -9.927 3.487 -5.449 1.00 97.81 80 THR A CA 1
ATOM 650 C C . THR A 1 80 ? -9.927 4.422 -6.655 1.00 97.81 80 THR A C 1
ATOM 652 O O . THR A 1 80 ? -10.533 4.103 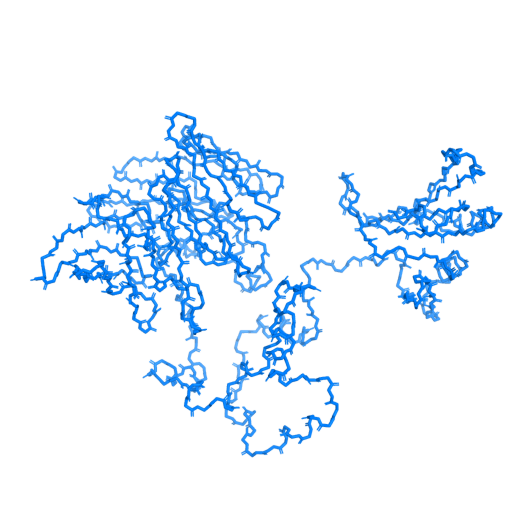-7.680 1.00 97.81 80 THR A O 1
ATOM 655 N N . ARG A 1 81 ? -9.278 5.587 -6.554 1.00 97.75 81 ARG A N 1
ATOM 656 C CA . ARG A 1 81 ? -9.248 6.582 -7.633 1.00 97.75 81 ARG A CA 1
ATOM 657 C C . ARG A 1 81 ? -8.012 7.466 -7.540 1.00 97.75 81 ARG A C 1
ATOM 659 O O . ARG A 1 81 ? -7.726 7.994 -6.466 1.00 97.75 81 ARG A O 1
ATOM 666 N N . ALA A 1 82 ? -7.353 7.688 -8.669 1.00 98.19 82 ALA A N 1
ATOM 667 C CA . ALA A 1 82 ? -6.263 8.644 -8.817 1.00 98.19 82 ALA A CA 1
ATOM 668 C C . ALA A 1 82 ? -6.607 9.647 -9.922 1.00 98.19 82 ALA A C 1
ATOM 670 O O . ALA A 1 82 ? -6.994 9.259 -11.022 1.00 98.19 82 ALA A O 1
ATOM 671 N N . THR A 1 83 ? -6.478 10.942 -9.642 1.00 97.56 83 THR A N 1
ATOM 672 C CA . THR A 1 83 ? -6.869 11.998 -10.585 1.00 97.56 83 THR A CA 1
ATOM 673 C C . THR A 1 83 ? -5.858 13.127 -10.626 1.00 97.56 83 THR A C 1
ATOM 675 O O . THR A 1 83 ? -5.416 13.591 -9.580 1.00 97.56 83 THR A O 1
ATOM 678 N N . LYS A 1 84 ? -5.603 13.671 -11.809 1.00 96.62 84 LYS A N 1
ATOM 679 C CA . LYS A 1 84 ? -4.896 14.934 -12.005 1.00 96.62 84 LYS A CA 1
ATOM 680 C C . LYS A 1 84 ? -5.679 15.798 -12.975 1.00 96.62 84 LYS A C 1
ATOM 682 O O . LYS A 1 84 ? -5.967 15.377 -14.097 1.00 96.62 84 LYS A O 1
ATOM 687 N N . ARG A 1 85 ? -6.040 17.008 -12.536 1.00 93.56 85 ARG A N 1
ATOM 688 C CA . ARG A 1 85 ? -6.883 17.931 -13.310 1.00 93.56 85 ARG A CA 1
ATOM 689 C C . ARG A 1 85 ? -6.274 18.158 -14.697 1.00 93.56 85 ARG A C 1
ATOM 691 O O . ARG A 1 85 ? -5.109 18.513 -14.805 1.00 93.56 85 ARG A O 1
ATOM 698 N N . GLY A 1 86 ? -7.070 17.932 -15.742 1.00 90.56 86 GLY A N 1
ATOM 699 C CA . GLY A 1 86 ? -6.643 18.105 -17.134 1.00 90.56 86 GLY A CA 1
ATOM 700 C C . GLY A 1 86 ? -5.680 17.039 -17.669 1.00 90.56 86 GLY A C 1
ATOM 701 O O . GLY A 1 86 ? -5.282 17.143 -18.823 1.00 90.56 86 GLY A O 1
ATOM 702 N N . ARG A 1 87 ? -5.312 16.019 -16.876 1.00 93.88 87 ARG A N 1
ATOM 703 C CA . ARG A 1 87 ? -4.383 14.957 -17.297 1.00 93.88 87 ARG A CA 1
ATOM 704 C C . ARG A 1 87 ? -5.006 13.567 -17.215 1.00 93.88 87 ARG A C 1
ATOM 706 O O . ARG A 1 87 ? -5.047 12.876 -18.227 1.00 93.88 87 ARG A O 1
ATOM 713 N N . PHE A 1 88 ? -5.487 13.151 -16.039 1.00 96.00 88 PHE A N 1
ATOM 714 C CA . PHE A 1 88 ? -6.103 11.831 -15.886 1.00 96.00 88 PHE A CA 1
ATOM 715 C C . PHE A 1 88 ? -7.109 11.685 -14.735 1.00 96.00 88 PHE A C 1
ATOM 717 O O . PHE A 1 88 ? -7.143 12.487 -13.807 1.00 96.00 88 PHE A O 1
ATOM 724 N N . ASP A 1 89 ? -7.919 10.633 -14.809 1.00 97.00 89 ASP A N 1
ATOM 725 C CA . ASP A 1 89 ? -8.900 10.130 -13.847 1.00 97.00 89 ASP A CA 1
ATOM 726 C C . ASP A 1 89 ? -9.016 8.598 -13.981 1.00 97.00 89 ASP A C 1
ATOM 728 O O . ASP A 1 89 ? -9.794 8.075 -14.781 1.00 97.00 89 ASP A O 1
ATOM 732 N N . VAL A 1 90 ? -8.211 7.885 -13.195 1.00 97.81 90 VAL A N 1
ATOM 733 C CA . VAL A 1 90 ? -8.142 6.422 -13.185 1.00 97.81 90 VAL A CA 1
ATOM 734 C C . VAL A 1 90 ? -8.885 5.886 -11.967 1.00 97.81 90 VAL A C 1
ATOM 736 O O . VAL A 1 90 ? -8.753 6.415 -10.861 1.00 97.81 90 VAL A O 1
ATOM 739 N N . ARG A 1 91 ? -9.655 4.812 -12.152 1.00 98.19 91 ARG A N 1
ATOM 740 C CA . ARG A 1 91 ? -10.343 4.082 -11.079 1.00 98.19 91 ARG A CA 1
ATOM 741 C C . ARG A 1 91 ? -9.796 2.672 -10.947 1.00 98.19 91 ARG A C 1
ATOM 743 O O . ARG A 1 91 ? -9.527 2.012 -11.949 1.00 98.19 91 ARG A O 1
ATOM 750 N N . TYR A 1 92 ? -9.717 2.198 -9.714 1.00 98.19 92 TYR A N 1
ATOM 751 C CA . TYR A 1 92 ? -9.244 0.863 -9.381 1.00 98.19 92 TYR A CA 1
ATOM 752 C C . TYR A 1 92 ? -10.323 0.101 -8.621 1.00 98.19 92 TYR A C 1
ATOM 754 O O . TYR A 1 92 ? -11.032 0.658 -7.778 1.00 98.19 92 TYR A O 1
ATOM 762 N N . TYR A 1 93 ? -10.429 -1.184 -8.923 1.00 97.56 93 TYR A N 1
ATOM 763 C CA . TYR A 1 93 ? -11.390 -2.100 -8.332 1.00 97.56 93 TYR A CA 1
ATOM 764 C C . TYR A 1 93 ? -10.643 -3.280 -7.742 1.00 97.56 93 TYR A C 1
ATOM 766 O O . TYR A 1 93 ? -9.699 -3.778 -8.353 1.00 97.56 93 TYR A O 1
ATOM 774 N N . TYR A 1 94 ? -11.085 -3.733 -6.575 1.00 96.88 94 TYR A N 1
ATOM 775 C CA . TYR A 1 94 ? -10.425 -4.790 -5.823 1.00 96.88 94 TYR A CA 1
ATOM 776 C C . TYR A 1 94 ? -11.371 -5.956 -5.581 1.00 96.88 94 TYR A C 1
ATOM 778 O O . TYR A 1 94 ? -12.587 -5.767 -5.501 1.00 96.88 94 TYR A O 1
ATOM 786 N N . ASP A 1 95 ? -10.807 -7.151 -5.458 1.00 94.06 95 ASP A N 1
ATOM 787 C CA . ASP A 1 95 ? -11.552 -8.328 -5.035 1.00 94.06 95 ASP A CA 1
ATOM 788 C C . ASP A 1 95 ? -11.632 -8.448 -3.500 1.00 94.06 95 ASP A C 1
ATOM 790 O O . ASP A 1 95 ? -11.181 -7.590 -2.740 1.00 94.06 95 ASP A O 1
ATOM 794 N N . HIS A 1 96 ? -12.249 -9.530 -3.028 1.00 89.81 96 HIS A N 1
ATOM 795 C CA . HIS A 1 96 ? -12.443 -9.803 -1.604 1.00 89.81 96 HIS A CA 1
ATOM 796 C C . HIS A 1 96 ? -11.143 -10.096 -0.831 1.00 89.81 96 HIS A C 1
ATOM 798 O O . HIS A 1 96 ? -11.159 -10.045 0.400 1.00 89.81 96 HIS A O 1
ATOM 804 N N . LEU A 1 97 ? -10.045 -10.393 -1.534 1.00 89.94 97 LEU A N 1
ATOM 805 C CA . LEU A 1 97 ? -8.706 -10.593 -0.976 1.00 89.94 97 LEU A CA 1
ATOM 806 C C . LEU A 1 97 ? -7.863 -9.312 -1.042 1.00 89.94 97 LEU A C 1
ATOM 808 O O . LEU A 1 97 ? -6.672 -9.352 -0.755 1.00 89.94 97 LEU A O 1
ATOM 812 N N . ASP A 1 98 ? -8.484 -8.176 -1.380 1.00 93.12 98 ASP A N 1
ATOM 813 C CA . ASP A 1 98 ? -7.844 -6.869 -1.518 1.00 93.12 98 ASP A CA 1
ATOM 814 C C . ASP A 1 98 ? -6.820 -6.806 -2.681 1.00 93.12 98 ASP A C 1
ATOM 816 O O . ASP A 1 98 ? -5.959 -5.925 -2.711 1.00 93.12 98 ASP A O 1
ATOM 820 N N . ARG A 1 99 ? -6.939 -7.697 -3.682 1.00 94.81 99 ARG A N 1
ATOM 821 C CA . ARG A 1 99 ? -6.111 -7.709 -4.906 1.00 94.81 99 ARG A CA 1
ATOM 822 C C . ARG A 1 99 ? -6.737 -6.847 -6.001 1.00 94.81 99 ARG A C 1
ATOM 824 O O . ARG A 1 99 ? -7.961 -6.731 -6.069 1.00 94.81 99 ARG A O 1
ATOM 831 N N . LEU A 1 100 ? -5.919 -6.239 -6.864 1.00 96.81 100 LEU A N 1
ATOM 832 C CA . LEU A 1 100 ? -6.394 -5.374 -7.950 1.00 96.81 100 LEU A CA 1
ATOM 833 C C . LEU A 1 100 ? -7.126 -6.210 -9.010 1.00 96.81 100 LEU A C 1
ATOM 835 O O . LEU A 1 100 ? -6.502 -6.901 -9.794 1.00 96.81 100 LEU A O 1
ATOM 839 N N . ALA A 1 101 ? -8.450 -6.126 -9.071 1.00 96.69 101 ALA A N 1
ATOM 840 C CA . ALA A 1 101 ? -9.263 -6.880 -10.024 1.00 96.69 101 ALA A CA 1
ATOM 841 C C . ALA A 1 101 ? -9.406 -6.161 -11.372 1.00 96.69 101 ALA A C 1
ATOM 843 O O . ALA A 1 101 ? -9.423 -6.795 -12.427 1.00 96.69 101 ALA A O 1
ATOM 844 N N . ALA A 1 102 ? -9.525 -4.829 -11.354 1.00 97.38 102 ALA A N 1
ATOM 845 C CA . ALA A 1 102 ? -9.627 -4.051 -12.581 1.00 97.38 102 ALA A CA 1
ATOM 846 C C . ALA A 1 102 ? -9.110 -2.620 -12.426 1.00 97.38 102 ALA A C 1
ATOM 848 O O . ALA A 1 102 ? -9.237 -1.995 -11.373 1.00 97.38 102 ALA A O 1
ATOM 849 N N . ARG A 1 103 ? -8.608 -2.079 -13.531 1.00 97.25 103 ARG A N 1
ATOM 850 C CA . ARG A 1 103 ? -8.247 -0.675 -13.715 1.00 97.25 103 ARG A CA 1
ATOM 851 C C . ARG A 1 103 ? -9.120 -0.092 -14.816 1.00 97.25 103 ARG A C 1
ATOM 853 O O . ARG A 1 103 ? -9.221 -0.684 -15.885 1.00 97.25 103 ARG A O 1
ATOM 860 N N . LYS A 1 104 ? -9.719 1.071 -14.580 1.00 97.25 104 LYS A N 1
ATOM 861 C CA . LYS A 1 104 ? -10.483 1.821 -15.578 1.00 97.25 104 LYS A CA 1
ATOM 862 C C . LYS A 1 104 ? -9.841 3.180 -15.805 1.00 97.25 104 LYS A C 1
ATOM 864 O O . LYS A 1 104 ? -9.681 3.933 -14.849 1.00 97.25 104 LYS A O 1
ATOM 869 N N . ASP A 1 105 ? -9.487 3.488 -17.045 1.00 94.88 105 ASP A N 1
ATOM 870 C CA . ASP A 1 105 ? -8.923 4.788 -17.406 1.00 94.88 105 ASP A CA 1
ATOM 871 C C . ASP A 1 105 ? -10.004 5.848 -17.695 1.00 94.88 105 ASP A C 1
ATOM 873 O O . ASP A 1 105 ? -11.211 5.580 -17.685 1.00 94.88 105 ASP A O 1
ATOM 877 N N . ASN A 1 106 ? -9.558 7.071 -17.978 1.00 92.62 106 ASN A N 1
ATOM 878 C CA . ASN A 1 106 ? -10.425 8.224 -18.242 1.00 92.62 106 ASN A CA 1
ATOM 879 C C . ASN A 1 106 ? -11.178 8.109 -19.574 1.00 92.62 106 ASN A C 1
ATOM 881 O O . ASN A 1 106 ? -12.186 8.786 -19.760 1.00 92.62 106 ASN A O 1
ATOM 885 N N . TYR A 1 107 ? -10.691 7.277 -20.495 1.00 91.44 107 TYR A N 1
ATOM 886 C CA . TYR A 1 107 ? -11.338 7.002 -21.778 1.00 91.44 107 TYR A CA 1
ATOM 887 C C . TYR A 1 107 ? -12.382 5.883 -21.661 1.00 91.44 107 TYR A C 1
ATOM 889 O O . TYR A 1 107 ? -13.069 5.568 -22.628 1.00 91.44 107 TYR A O 1
ATOM 897 N N . GLY A 1 108 ? -12.528 5.297 -20.469 1.00 91.38 108 GLY A N 1
ATOM 898 C CA . GLY A 1 108 ? -13.446 4.204 -20.196 1.00 91.38 108 GLY A CA 1
ATOM 899 C C . GLY A 1 108 ? -12.888 2.822 -20.530 1.00 91.38 108 GLY A C 1
ATOM 900 O O . GLY A 1 108 ? -13.625 1.849 -20.370 1.00 91.38 108 GLY A O 1
ATOM 901 N N . ASN A 1 109 ? -11.619 2.711 -20.936 1.00 94.25 109 ASN A N 1
ATOM 902 C CA . ASN A 1 109 ? -10.965 1.428 -21.165 1.00 94.25 109 ASN A CA 1
ATOM 903 C C . ASN A 1 109 ? -10.781 0.715 -19.830 1.00 94.25 109 ASN A C 1
ATOM 905 O O . ASN A 1 109 ? -10.386 1.325 -18.833 1.00 94.25 109 ASN A O 1
ATOM 909 N N . ILE A 1 110 ? -11.064 -0.583 -19.820 1.00 96.31 110 ILE A N 1
ATOM 910 C CA . ILE A 1 110 ? -10.950 -1.427 -18.635 1.00 96.31 110 ILE A CA 1
ATOM 911 C C . ILE A 1 110 ? -9.850 -2.451 -18.890 1.00 96.31 110 ILE A C 1
ATOM 913 O O . ILE A 1 110 ? -9.857 -3.119 -19.917 1.00 96.31 110 ILE A O 1
ATOM 917 N N . THR A 1 111 ? -8.944 -2.603 -17.936 1.00 96.69 111 THR A N 1
ATOM 918 C CA . THR A 1 111 ? -7.979 -3.701 -17.881 1.00 96.69 111 THR A CA 1
ATOM 919 C C . THR A 1 111 ? -8.333 -4.563 -16.681 1.00 96.69 111 THR A C 1
ATOM 921 O O . THR A 1 111 ? -8.446 -4.043 -15.571 1.00 96.69 111 THR A O 1
ATOM 924 N N . GLN A 1 112 ? -8.543 -5.857 -16.895 1.00 97.50 112 GLN A N 1
ATOM 925 C CA . GLN A 1 112 ? -8.889 -6.823 -15.853 1.00 97.50 112 GLN A CA 1
ATOM 926 C C . GLN A 1 112 ? -7.687 -7.706 -15.536 1.00 97.50 112 GLN A C 1
ATOM 928 O O . GLN A 1 112 ? -6.965 -8.104 -16.449 1.00 97.50 112 GLN A O 1
ATOM 933 N N . PHE A 1 113 ? -7.502 -8.028 -14.260 1.00 97.56 113 PHE A N 1
ATOM 934 C CA . PHE A 1 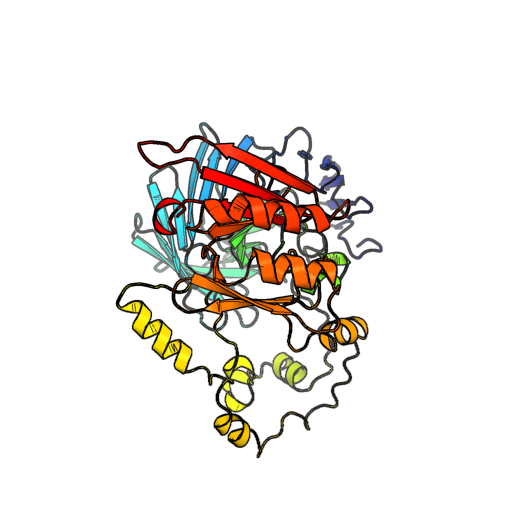113 ? -6.422 -8.879 -13.772 1.00 97.56 113 PHE A CA 1
ATOM 935 C C . PHE A 1 113 ? -7.017 -10.137 -13.138 1.00 97.56 113 PHE A C 1
ATOM 937 O O . PHE A 1 113 ? -7.955 -10.064 -12.342 1.00 97.56 113 PHE A O 1
ATOM 944 N N . PHE A 1 114 ? -6.466 -11.295 -13.491 1.00 97.19 114 PHE A N 1
ATOM 945 C CA . PHE A 1 114 ? -6.921 -12.595 -13.011 1.00 97.19 114 PHE A CA 1
ATOM 946 C C . PHE A 1 114 ? -5.806 -13.336 -12.284 1.00 97.19 114 PHE A C 1
ATOM 948 O O . PHE A 1 114 ? -4.648 -13.341 -12.708 1.00 97.19 114 PHE A O 1
ATOM 955 N N . TYR A 1 115 ? -6.197 -14.028 -11.220 1.00 95.44 115 TYR A N 1
ATOM 956 C CA . TYR A 1 115 ? -5.306 -14.693 -10.278 1.00 95.44 115 TYR A CA 1
ATOM 957 C C . TYR A 1 115 ? -5.709 -16.165 -10.151 1.00 95.44 115 TYR A C 1
ATOM 959 O O . TYR A 1 115 ? -6.616 -16.495 -9.383 1.00 95.44 115 TYR A O 1
ATOM 967 N N . THR A 1 116 ? -5.081 -17.047 -10.931 1.00 93.94 116 THR A N 1
ATOM 968 C CA . THR A 1 116 ? -5.405 -18.485 -10.950 1.00 93.94 116 THR A CA 1
ATOM 969 C C . THR A 1 116 ? -4.434 -19.347 -10.144 1.00 93.94 116 THR A C 1
ATOM 971 O O . THR A 1 116 ? -4.719 -20.519 -9.915 1.00 93.94 116 THR A O 1
ATOM 974 N N . ASN A 1 117 ? -3.295 -18.802 -9.702 1.00 89.25 117 ASN A N 1
ATOM 975 C CA . ASN A 1 117 ? -2.324 -19.551 -8.909 1.00 89.25 117 ASN A CA 1
ATOM 976 C C . ASN A 1 117 ? -2.797 -19.670 -7.449 1.00 89.25 117 ASN A C 1
ATOM 978 O O . ASN A 1 117 ? -2.802 -18.698 -6.697 1.00 89.25 117 ASN A O 1
ATOM 982 N N . HIS A 1 118 ? -3.191 -20.875 -7.030 1.00 85.56 118 HIS A N 1
ATOM 983 C CA . HIS A 1 118 ? -3.637 -21.127 -5.657 1.00 85.56 118 HIS A CA 1
ATOM 984 C C . HIS A 1 118 ? -2.495 -21.124 -4.634 1.00 85.56 118 HIS A C 1
ATOM 986 O O . HIS A 1 118 ? -2.733 -20.815 -3.467 1.00 85.56 118 HIS A O 1
ATOM 992 N N . GLN A 1 119 ? -1.271 -21.465 -5.048 1.00 84.38 119 GLN A N 1
ATOM 993 C CA . GLN A 1 119 ? -0.107 -21.470 -4.157 1.00 84.38 119 GLN A CA 1
ATOM 994 C C . GLN A 1 119 ? 0.398 -20.050 -3.885 1.00 84.38 119 GLN A C 1
ATOM 996 O O . GLN A 1 119 ? 0.892 -19.771 -2.792 1.00 84.38 119 GLN A O 1
ATOM 1001 N N . ARG A 1 120 ? 0.241 -19.149 -4.862 1.00 87.62 120 ARG A N 1
ATOM 1002 C CA . ARG A 1 120 ? 0.628 -17.737 -4.774 1.00 87.62 120 ARG A CA 1
ATOM 1003 C C . ARG A 1 120 ? -0.537 -16.847 -5.211 1.00 87.62 120 ARG A C 1
ATOM 1005 O O . ARG A 1 120 ? -0.597 -16.415 -6.360 1.00 87.62 120 ARG A O 1
ATOM 1012 N N . PRO A 1 121 ? -1.487 -16.575 -4.300 1.00 90.00 121 PRO A N 1
ATOM 1013 C CA . PRO A 1 121 ? -2.731 -15.901 -4.649 1.00 90.00 121 PRO A CA 1
ATOM 1014 C C . PRO A 1 121 ? -2.536 -14.458 -5.128 1.00 90.00 121 PRO A C 1
ATOM 1016 O O . PRO A 1 121 ? -3.418 -13.938 -5.800 1.00 90.00 121 PRO A O 1
ATOM 1019 N N . ASP A 1 122 ? -1.422 -13.800 -4.816 1.00 89.69 122 ASP A N 1
ATOM 1020 C CA . ASP A 1 122 ? -1.183 -12.411 -5.223 1.00 89.69 122 ASP A CA 1
ATOM 1021 C C . ASP A 1 122 ? -0.550 -12.275 -6.623 1.00 89.69 122 ASP A C 1
ATOM 1023 O O . ASP A 1 122 ? -0.442 -11.161 -7.134 1.00 89.69 122 ASP A O 1
ATOM 1027 N N . GLU A 1 123 ? -0.172 -13.382 -7.274 1.00 92.12 123 GLU A N 1
ATOM 1028 C CA . GLU A 1 123 ? 0.414 -13.369 -8.621 1.00 92.12 123 GLU A CA 1
ATOM 1029 C C . GLU A 1 123 ? -0.656 -13.242 -9.713 1.00 92.12 123 GLU A C 1
ATOM 1031 O O . GLU A 1 123 ? -1.596 -14.042 -9.804 1.00 92.12 123 GLU A O 1
ATOM 1036 N N . VAL A 1 124 ? -0.490 -12.257 -10.598 1.00 96.19 124 VAL A N 1
ATOM 1037 C CA . VAL A 1 124 ? -1.369 -12.093 -11.759 1.00 96.19 124 VAL A CA 1
ATOM 1038 C C . VAL A 1 124 ? -1.016 -13.122 -12.823 1.00 96.19 124 VAL A C 1
ATOM 1040 O O . VAL A 1 124 ? 0.013 -13.049 -13.472 1.00 96.19 124 VAL A O 1
ATOM 1043 N N . SER A 1 125 ? -1.928 -14.047 -13.073 1.00 95.56 125 SER A N 1
ATOM 1044 C CA . SER A 1 125 ? -1.780 -15.065 -14.119 1.00 95.56 125 SER A CA 1
ATOM 1045 C C . SER A 1 125 ? -2.148 -14.562 -15.519 1.00 95.56 125 SER A C 1
ATOM 1047 O O . SER A 1 125 ? -1.505 -14.911 -16.509 1.00 95.56 125 SER A O 1
ATOM 1049 N N . GLN A 1 126 ? -3.209 -13.757 -15.623 1.00 96.81 126 GLN A N 1
ATOM 1050 C CA . GLN A 1 126 ? -3.753 -13.305 -16.900 1.00 96.81 126 GLN A CA 1
ATOM 1051 C C . GLN A 1 126 ? -4.261 -11.871 -16.802 1.00 96.81 126 GLN A C 1
ATOM 1053 O O . GLN A 1 126 ? -4.784 -11.449 -15.770 1.00 96.81 126 GLN A O 1
ATOM 1058 N N . ILE A 1 127 ? -4.141 -11.138 -17.905 1.00 96.94 127 ILE A N 1
ATOM 1059 C CA . ILE A 1 127 ? -4.599 -9.757 -18.035 1.00 96.94 127 ILE A CA 1
ATOM 1060 C C . ILE A 1 127 ? -5.436 -9.641 -19.298 1.00 96.94 127 ILE A C 1
ATOM 1062 O O . ILE A 1 127 ? -4.998 -10.034 -20.379 1.00 96.94 127 ILE A O 1
ATOM 1066 N N . TYR A 1 128 ? -6.637 -9.091 -19.171 1.00 96.31 128 TYR A N 1
ATOM 1067 C CA . TYR A 1 128 ? -7.577 -8.968 -20.278 1.00 96.31 128 TYR A CA 1
ATOM 1068 C C . TYR A 1 128 ? -7.978 -7.511 -20.506 1.00 96.31 128 TYR A C 1
ATOM 1070 O O . TYR A 1 128 ? -8.395 -6.820 -19.576 1.00 96.31 128 TYR A O 1
ATOM 1078 N N . SER A 1 129 ? -7.871 -7.056 -21.756 1.00 94.50 129 SER A N 1
ATOM 1079 C CA . SER A 1 129 ? -8.423 -5.780 -22.229 1.00 94.50 129 SER A CA 1
ATOM 1080 C C . SER A 1 129 ? -9.665 -6.071 -23.078 1.00 94.50 129 SER A C 1
ATOM 1082 O O . SER A 1 129 ? -9.515 -6.483 -24.234 1.00 94.50 129 SER A O 1
ATOM 1084 N N . PRO A 1 130 ? -10.896 -5.864 -22.561 1.00 93.31 130 PRO A N 1
ATOM 1085 C CA . PRO A 1 130 ? -12.122 -6.138 -23.306 1.00 93.31 130 PRO A CA 1
ATOM 1086 C C . PRO A 1 130 ? -12.269 -5.280 -24.562 1.00 93.31 130 PRO A C 1
ATOM 1088 O O . PRO A 1 130 ? -12.845 -5.736 -25.542 1.00 93.31 130 PRO A O 1
ATOM 1091 N N . ARG A 1 131 ? -11.739 -4.049 -24.551 1.00 90.31 131 ARG A N 1
ATOM 1092 C CA . ARG A 1 131 ? -11.813 -3.146 -25.707 1.00 90.31 131 ARG A CA 1
ATOM 1093 C C . ARG A 1 131 ? -11.021 -3.673 -26.899 1.00 90.31 131 ARG A C 1
ATOM 1095 O O . ARG A 1 131 ? -11.482 -3.555 -28.027 1.00 90.31 131 ARG A O 1
ATOM 1102 N N . ASP A 1 132 ? -9.851 -4.247 -26.635 1.00 87.12 132 ASP A N 1
ATOM 1103 C CA . ASP A 1 132 ? -8.963 -4.759 -27.681 1.00 87.12 132 ASP A CA 1
ATOM 1104 C C . ASP A 1 132 ? -9.168 -6.257 -27.949 1.00 87.12 132 ASP A C 1
ATOM 1106 O O . ASP A 1 132 ? -8.559 -6.803 -28.866 1.00 87.12 132 ASP A O 1
ATOM 1110 N N . GLY A 1 133 ? -9.951 -6.948 -27.110 1.00 89.56 133 GLY A N 1
ATOM 1111 C CA . GLY A 1 133 ? -10.053 -8.410 -27.110 1.00 89.56 133 GLY A CA 1
ATOM 1112 C C . GLY A 1 133 ? -8.713 -9.105 -26.837 1.00 89.56 133 GLY A C 1
ATOM 1113 O O . GLY A 1 133 ? -8.515 -10.252 -27.238 1.00 89.56 133 GLY A O 1
ATOM 1114 N N . LYS A 1 134 ? -7.760 -8.413 -26.197 1.00 90.44 134 LYS A N 1
ATOM 1115 C CA . LYS A 1 134 ? -6.396 -8.912 -25.978 1.00 90.44 134 LYS A CA 1
ATOM 1116 C C . LYS A 1 134 ? -6.286 -9.586 -24.619 1.00 90.44 134 LYS A C 1
ATOM 1118 O O . LYS A 1 134 ? -6.515 -8.951 -23.590 1.00 90.44 134 LYS A O 1
ATOM 1123 N N . LEU A 1 135 ? -5.876 -10.852 -24.640 1.00 94.81 135 LEU A N 1
ATOM 1124 C CA . LEU A 1 135 ? -5.474 -11.616 -23.465 1.00 94.81 135 LEU A CA 1
ATOM 1125 C C . LEU A 1 135 ? -3.945 -11.706 -23.415 1.00 94.81 135 LEU A C 1
ATOM 1127 O O . LEU A 1 135 ? -3.304 -12.138 -24.378 1.00 94.81 135 LEU A O 1
ATOM 1131 N N . MET A 1 136 ? -3.384 -11.306 -22.283 1.00 96.56 136 MET A N 1
ATOM 1132 C CA . MET A 1 136 ? -1.986 -11.485 -21.923 1.00 96.56 136 MET A CA 1
ATOM 1133 C C . MET A 1 136 ? -1.898 -12.576 -20.858 1.00 96.56 136 MET A C 1
ATOM 1135 O O . MET A 1 136 ? -2.573 -12.493 -19.837 1.00 96.56 136 MET A O 1
ATOM 1139 N N . THR A 1 137 ? -1.084 -13.597 -21.101 1.00 97.38 137 THR A N 1
ATOM 1140 C CA . THR A 1 137 ? -0.786 -14.667 -20.137 1.00 97.38 137 THR A CA 1
ATOM 1141 C C . THR A 1 137 ? 0.620 -14.472 -19.601 1.00 97.38 137 THR A C 1
ATOM 1143 O O . THR A 1 137 ? 1.530 -14.190 -20.380 1.00 97.38 137 THR A O 1
ATOM 1146 N N . LEU A 1 138 ? 0.788 -14.617 -18.292 1.00 97.81 138 LEU A N 1
ATOM 1147 C CA . LEU A 1 138 ? 2.044 -14.410 -17.581 1.00 97.81 138 LEU A CA 1
ATOM 1148 C C . LEU A 1 138 ? 2.503 -15.728 -16.957 1.00 97.81 138 LEU A C 1
ATOM 1150 O O . LEU A 1 138 ? 1.691 -16.488 -16.430 1.00 97.81 138 LEU A O 1
ATOM 1154 N N . VAL A 1 139 ? 3.802 -16.005 -17.041 1.00 97.44 139 VAL A N 1
ATOM 1155 C CA . VAL A 1 139 ? 4.421 -17.217 -16.496 1.00 97.44 139 VAL A CA 1
ATOM 1156 C C . VAL A 1 139 ? 5.622 -16.827 -15.646 1.00 97.44 139 VAL A C 1
ATOM 1158 O O . VAL A 1 139 ? 6.492 -16.067 -16.081 1.00 97.44 139 VAL A O 1
ATOM 1161 N N . TYR A 1 140 ? 5.653 -17.382 -14.440 1.00 96.62 140 TYR A N 1
ATOM 1162 C CA . TYR A 1 140 ? 6.629 -17.082 -13.403 1.00 96.62 140 TYR A CA 1
ATOM 1163 C C . TYR A 1 140 ? 7.531 -18.287 -13.137 1.00 96.62 140 TYR A C 1
ATOM 1165 O O . TYR A 1 140 ? 7.154 -19.426 -13.424 1.00 96.62 140 TYR A O 1
ATOM 1173 N N . ASP A 1 141 ? 8.712 -18.032 -12.585 1.00 94.25 141 ASP A N 1
ATOM 1174 C CA . ASP A 1 141 ? 9.618 -19.071 -12.109 1.00 94.25 141 ASP A CA 1
ATOM 1175 C C . ASP A 1 141 ? 9.218 -19.621 -10.718 1.00 94.25 141 ASP A C 1
ATOM 1177 O O . ASP A 1 141 ? 8.212 -19.251 -10.092 1.00 94.25 141 ASP A O 1
ATOM 1181 N N . ASP A 1 142 ? 10.042 -20.535 -10.212 1.00 88.19 142 ASP A N 1
ATOM 1182 C CA . ASP A 1 142 ? 9.919 -21.140 -8.889 1.00 88.19 142 ASP A CA 1
ATOM 1183 C C . ASP A 1 142 ? 10.135 -20.145 -7.735 1.00 88.19 142 ASP A C 1
ATOM 1185 O O . ASP A 1 142 ? 9.743 -20.441 -6.606 1.00 88.19 142 ASP A O 1
ATOM 1189 N N . ARG A 1 143 ? 10.667 -18.947 -7.996 1.00 87.44 143 ARG A N 1
ATOM 1190 C CA . ARG A 1 143 ? 10.817 -17.854 -7.021 1.00 87.44 143 ARG A CA 1
ATOM 1191 C C . ARG A 1 143 ? 9.685 -16.828 -7.089 1.00 87.44 143 ARG A C 1
ATOM 1193 O O . ARG A 1 143 ? 9.547 -16.041 -6.159 1.00 87.44 143 ARG A O 1
ATOM 1200 N N . GLY A 1 144 ? 8.852 -16.875 -8.128 1.00 90.62 144 GLY A N 1
ATOM 1201 C CA . GLY A 1 144 ? 7.775 -15.910 -8.368 1.00 90.62 144 GLY A CA 1
ATOM 1202 C C . GLY A 1 144 ? 8.203 -14.715 -9.220 1.00 90.62 144 GLY A C 1
ATOM 1203 O O . GLY A 1 144 ? 7.536 -13.684 -9.224 1.00 90.62 144 GLY A O 1
ATOM 1204 N N . HIS A 1 145 ? 9.310 -14.830 -9.952 1.00 94.75 145 HIS A N 1
ATOM 1205 C CA . HIS A 1 145 ? 9.774 -13.817 -10.891 1.00 94.75 145 HIS A CA 1
ATOM 1206 C C . HIS A 1 145 ? 9.190 -14.059 -12.280 1.00 94.75 145 HIS A C 1
ATOM 1208 O O . HIS A 1 145 ? 9.092 -15.196 -12.743 1.00 94.75 145 HIS A O 1
ATOM 1214 N N . LEU A 1 146 ? 8.788 -12.986 -12.959 1.00 97.31 146 LEU A N 1
ATOM 1215 C CA . LEU A 1 146 ? 8.185 -13.077 -14.283 1.00 97.31 146 LEU A CA 1
ATOM 1216 C C . LEU A 1 146 ? 9.245 -13.403 -15.341 1.00 97.31 146 LEU A C 1
ATOM 1218 O O . LEU A 1 146 ? 10.118 -12.587 -15.603 1.00 97.31 146 LEU A O 1
ATOM 1222 N N . ILE A 1 147 ? 9.120 -14.547 -16.009 1.00 97.56 147 ILE A N 1
ATOM 1223 C CA . ILE A 1 147 ? 10.091 -14.986 -17.027 1.00 97.56 147 ILE A CA 1
ATOM 1224 C C . ILE A 1 147 ? 9.527 -14.953 -18.446 1.00 97.56 147 ILE A C 1
ATOM 1226 O O . ILE A 1 147 ? 10.276 -14.926 -19.426 1.00 97.56 147 ILE A O 1
ATOM 1230 N N . PHE A 1 148 ? 8.201 -14.960 -18.584 1.00 97.81 148 PHE A N 1
ATOM 1231 C CA . PHE A 1 148 ? 7.559 -15.042 -19.887 1.00 97.81 148 PHE A CA 1
ATOM 1232 C C . PHE A 1 148 ? 6.178 -14.392 -19.887 1.00 97.81 148 PHE A C 1
ATOM 1234 O O . PHE A 1 148 ? 5.382 -14.565 -18.963 1.00 97.81 148 PHE A O 1
ATOM 1241 N N . ALA A 1 149 ? 5.880 -13.680 -20.969 1.00 97.62 149 ALA A N 1
ATOM 1242 C CA . ALA A 1 149 ? 4.563 -13.140 -21.249 1.00 97.62 149 ALA A CA 1
ATOM 1243 C C . ALA A 1 149 ? 4.153 -13.474 -22.683 1.00 97.62 149 ALA A C 1
ATOM 1245 O O . ALA A 1 149 ? 4.925 -13.319 -23.629 1.00 97.62 149 ALA A O 1
ATOM 1246 N N . GLN A 1 150 ? 2.906 -13.886 -22.863 1.00 96.38 150 GLN A N 1
ATOM 1247 C CA . GLN A 1 150 ? 2.327 -14.113 -24.179 1.00 96.38 150 GLN A CA 1
ATOM 1248 C C . GLN A 1 150 ? 1.138 -13.189 -24.381 1.00 96.38 150 GLN A C 1
ATOM 1250 O O . GLN A 1 150 ? 0.172 -13.245 -23.625 1.00 96.38 150 GLN A O 1
ATOM 1255 N N . VAL A 1 151 ? 1.185 -12.381 -25.437 1.00 93.88 151 VAL A N 1
ATOM 1256 C CA . VAL A 1 151 ? 0.068 -11.535 -25.865 1.00 93.88 151 VAL A CA 1
ATOM 1257 C C . VAL A 1 151 ? -0.395 -12.033 -27.223 1.00 93.88 151 VAL A C 1
ATOM 1259 O O . VAL A 1 151 ? 0.282 -11.842 -28.235 1.00 93.88 151 VAL A O 1
ATOM 1262 N N . TYR A 1 152 ? -1.557 -12.683 -27.259 1.00 87.94 152 TYR A N 1
ATOM 1263 C CA . TYR A 1 152 ? -2.065 -13.333 -28.469 1.00 87.94 152 TYR A CA 1
ATOM 1264 C C . TYR A 1 152 ? -1.046 -14.341 -29.053 1.00 87.94 152 TYR A C 1
ATOM 1266 O O . TYR A 1 152 ? -0.776 -15.375 -28.441 1.00 87.94 152 TYR A O 1
ATOM 1274 N N . ARG A 1 153 ? -0.463 -14.053 -30.224 1.00 88.12 153 ARG A N 1
ATOM 1275 C CA . ARG A 1 153 ? 0.578 -14.874 -30.872 1.00 88.12 153 ARG A CA 1
ATOM 1276 C C . ARG A 1 153 ? 2.003 -14.415 -30.558 1.00 88.12 153 ARG A C 1
ATOM 1278 O O . ARG A 1 153 ? 2.939 -15.145 -30.864 1.00 88.12 153 ARG A O 1
ATOM 1285 N N . HIS A 1 154 ? 2.175 -13.234 -29.969 1.00 93.06 154 HIS A N 1
ATOM 1286 C CA . HIS A 1 154 ? 3.491 -12.694 -29.651 1.00 93.06 154 HIS A CA 1
ATOM 1287 C C . HIS A 1 154 ? 3.980 -13.244 -28.319 1.00 93.06 154 HIS A C 1
ATOM 1289 O O . HIS A 1 154 ? 3.266 -13.206 -27.315 1.00 93.06 154 HIS A O 1
ATOM 1295 N N . LYS A 1 155 ? 5.207 -13.758 -28.338 1.00 96.56 155 LYS A N 1
ATOM 1296 C CA . LYS A 1 155 ? 5.901 -14.306 -27.180 1.00 96.56 155 LYS A CA 1
ATOM 1297 C C . LYS A 1 155 ? 7.001 -13.348 -26.755 1.00 96.56 155 LYS A C 1
ATOM 1299 O O . LYS A 1 155 ? 7.789 -12.909 -27.595 1.00 96.56 155 LYS A O 1
ATOM 1304 N N . TYR A 1 156 ? 7.039 -13.064 -25.463 1.00 97.62 156 TYR A N 1
ATOM 1305 C CA . TYR A 1 156 ? 8.013 -12.191 -24.839 1.00 97.62 156 TYR A CA 1
ATOM 1306 C C . TYR A 1 156 ? 8.726 -12.949 -23.728 1.00 97.62 156 TYR A C 1
ATOM 1308 O O . TYR A 1 156 ? 8.079 -13.508 -22.842 1.00 97.62 156 TYR A O 1
ATOM 1316 N N . TYR A 1 157 ? 10.052 -12.955 -23.777 1.00 98.06 157 TYR A N 1
ATOM 1317 C CA . TYR A 1 157 ? 10.901 -13.500 -22.723 1.00 98.06 157 TYR A CA 1
ATOM 1318 C C . TYR A 1 157 ? 11.419 -12.341 -21.889 1.00 98.06 157 TYR A C 1
ATOM 1320 O O . TYR A 1 157 ? 11.841 -11.325 -22.438 1.00 98.06 157 TYR A O 1
ATOM 1328 N N . ILE A 1 158 ? 11.327 -12.455 -20.572 1.00 98.31 158 ILE A N 1
ATOM 1329 C CA . ILE A 1 158 ? 11.534 -11.332 -19.661 1.00 98.31 158 ILE A CA 1
ATOM 1330 C C . ILE A 1 158 ? 12.690 -11.684 -18.737 1.00 98.31 158 ILE A C 1
ATOM 1332 O O . ILE A 1 158 ? 12.686 -12.734 -18.102 1.00 98.31 158 ILE A O 1
ATOM 1336 N N . ALA A 1 159 ? 13.687 -10.805 -18.686 1.00 97.75 159 ALA A N 1
ATOM 1337 C CA . ALA A 1 159 ? 14.754 -10.873 -17.702 1.00 97.75 159 ALA A CA 1
ATOM 1338 C C . ALA A 1 159 ? 14.386 -9.991 -16.508 1.00 97.75 159 ALA A C 1
ATOM 1340 O O . ALA A 1 159 ? 14.019 -8.824 -16.683 1.00 97.75 159 ALA A O 1
ATOM 1341 N N . THR A 1 160 ? 14.504 -10.545 -15.306 1.00 96.75 160 THR A N 1
ATOM 1342 C CA . THR A 1 160 ? 14.223 -9.860 -14.041 1.00 96.75 160 THR A CA 1
ATOM 1343 C C . THR A 1 160 ? 15.467 -9.757 -13.170 1.00 96.75 160 THR A C 1
ATOM 1345 O O . THR A 1 160 ? 16.381 -10.573 -13.285 1.00 96.75 160 THR A O 1
ATOM 1348 N N . ASP A 1 161 ? 15.482 -8.779 -12.271 1.00 94.12 161 ASP A N 1
ATOM 1349 C CA . ASP A 1 161 ? 16.493 -8.656 -11.219 1.00 94.12 161 ASP A CA 1
ATOM 1350 C C . ASP A 1 161 ? 16.252 -9.633 -10.042 1.00 94.12 161 ASP A C 1
ATOM 1352 O O . ASP A 1 161 ? 15.367 -10.494 -10.081 1.00 94.12 161 ASP A O 1
ATOM 1356 N N . GLN A 1 162 ? 17.037 -9.492 -8.967 1.00 90.56 162 GLN A N 1
ATOM 1357 C CA . GLN A 1 162 ? 16.966 -10.348 -7.777 1.00 90.56 162 GLN A CA 1
ATOM 1358 C C . GLN A 1 162 ? 15.653 -10.252 -6.985 1.00 90.56 162 GLN A C 1
ATOM 1360 O O . GLN A 1 162 ? 15.385 -11.143 -6.181 1.00 90.56 162 GLN A O 1
ATOM 1365 N N . CYS A 1 163 ? 14.867 -9.189 -7.174 1.00 91.12 163 CYS A N 1
ATOM 1366 C CA . CYS A 1 163 ? 13.577 -9.002 -6.511 1.00 91.12 163 CYS A CA 1
ATOM 1367 C C . CYS A 1 163 ? 12.385 -9.265 -7.447 1.00 91.12 163 CYS A C 1
ATOM 1369 O O . CYS A 1 163 ? 11.237 -9.143 -7.023 1.00 91.12 163 CYS A O 1
ATOM 1371 N N . GLY A 1 164 ? 12.641 -9.648 -8.703 1.00 92.81 164 GLY A N 1
ATOM 1372 C CA . GLY A 1 164 ? 11.613 -9.949 -9.697 1.00 92.81 164 GLY A CA 1
ATOM 1373 C C . GLY A 1 164 ? 11.184 -8.755 -10.548 1.00 92.81 164 GLY A C 1
ATOM 1374 O O . GLY A 1 164 ? 10.165 -8.840 -11.231 1.00 92.81 164 GLY A O 1
ATOM 1375 N N . THR A 1 165 ? 11.936 -7.652 -10.541 1.00 96.19 165 THR A N 1
ATOM 1376 C CA . THR A 1 165 ? 11.666 -6.470 -11.372 1.00 96.19 165 THR A CA 1
ATOM 1377 C C . THR A 1 165 ? 12.136 -6.701 -12.813 1.00 96.19 165 THR A C 1
ATOM 1379 O O . THR A 1 165 ? 13.323 -6.961 -13.016 1.00 96.19 165 THR A O 1
ATOM 1382 N N . PRO A 1 166 ? 11.274 -6.565 -13.840 1.00 97.00 166 PRO A N 1
ATOM 1383 C CA . PRO A 1 166 ? 11.672 -6.705 -15.244 1.00 97.00 166 PRO A CA 1
ATOM 1384 C C . PRO A 1 166 ? 12.659 -5.624 -15.706 1.00 97.00 166 PRO A C 1
ATOM 1386 O O . PRO A 1 166 ? 12.327 -4.438 -15.694 1.00 97.00 166 PRO A O 1
ATOM 1389 N N . ILE A 1 167 ? 13.844 -6.025 -16.171 1.00 96.75 167 ILE A N 1
ATOM 1390 C CA . ILE A 1 167 ? 14.902 -5.125 -16.672 1.00 96.75 167 ILE A CA 1
ATOM 1391 C C . ILE A 1 167 ? 14.999 -5.113 -18.201 1.00 96.75 167 ILE A C 1
ATOM 1393 O O . ILE A 1 167 ? 15.293 -4.080 -18.797 1.00 96.75 167 ILE A O 1
ATOM 1397 N N . MET A 1 168 ? 14.709 -6.242 -18.854 1.00 97.44 168 MET A N 1
ATOM 1398 C CA . MET A 1 168 ? 14.823 -6.382 -20.305 1.00 97.44 168 MET A CA 1
ATOM 1399 C C . MET A 1 168 ? 13.768 -7.347 -20.841 1.00 97.44 168 MET A C 1
ATOM 1401 O O . MET A 1 168 ? 13.436 -8.345 -20.198 1.00 97.44 168 MET A O 1
ATOM 1405 N N . VAL A 1 169 ? 13.238 -7.050 -22.025 1.00 98.06 169 VAL A N 1
ATOM 1406 C CA . VAL A 1 169 ? 12.238 -7.869 -22.715 1.00 98.06 169 VAL A CA 1
ATOM 1407 C C . VAL A 1 169 ? 12.755 -8.242 -24.095 1.00 98.06 169 VAL A C 1
ATOM 1409 O O . VAL A 1 169 ? 13.136 -7.375 -24.884 1.00 98.06 169 VAL A O 1
ATOM 1412 N N . PHE A 1 170 ? 12.707 -9.532 -24.397 1.00 97.94 170 PHE A N 1
ATOM 1413 C CA . PHE A 1 170 ? 13.118 -10.112 -25.666 1.00 97.94 170 PHE A CA 1
ATOM 1414 C C . PHE A 1 170 ? 11.912 -10.614 -26.452 1.00 97.94 170 PHE A C 1
ATOM 1416 O O . PHE A 1 170 ? 10.923 -11.074 -25.874 1.00 97.94 170 PHE A O 1
ATOM 1423 N N . ASN A 1 171 ? 11.989 -10.554 -27.778 1.00 96.12 171 ASN A N 1
ATOM 1424 C CA . ASN A 1 171 ? 11.001 -11.184 -28.649 1.00 96.12 171 ASN A CA 1
ATOM 1425 C C . ASN A 1 171 ? 11.277 -12.691 -28.835 1.00 96.12 171 ASN A C 1
ATOM 1427 O O . ASN A 1 171 ? 12.242 -13.248 -28.314 1.00 96.12 171 ASN A O 1
ATOM 1431 N N . GLN A 1 172 ? 10.435 -13.358 -29.625 1.00 95.75 172 GLN A N 1
ATOM 1432 C CA . GLN A 1 172 ? 10.568 -14.789 -29.926 1.00 95.75 172 GLN A CA 1
ATOM 1433 C C . GLN A 1 172 ? 11.831 -15.183 -30.712 1.00 95.75 172 GLN A C 1
ATOM 1435 O O . GLN A 1 172 ? 12.120 -16.371 -30.819 1.00 95.75 172 GLN A O 1
ATOM 1440 N N . TYR A 1 173 ? 12.551 -14.209 -31.271 1.00 96.12 173 TYR A N 1
ATOM 1441 C CA . TYR A 1 173 ? 13.797 -14.402 -32.013 1.00 96.12 173 TYR A CA 1
ATOM 1442 C C . TYR A 1 173 ? 15.042 -14.127 -31.152 1.00 96.12 173 TYR A C 1
ATOM 1444 O O . TYR A 1 173 ? 16.157 -14.302 -31.631 1.00 96.12 173 TYR A O 1
ATOM 1452 N N . GLY A 1 174 ? 14.863 -13.726 -29.886 1.00 94.06 174 GLY A N 1
ATOM 1453 C CA . GLY A 1 174 ? 15.957 -13.408 -28.965 1.00 94.06 174 GLY A CA 1
ATOM 1454 C C . GLY A 1 174 ? 16.475 -11.971 -29.062 1.00 94.06 174 GLY A C 1
ATOM 1455 O O . GLY A 1 174 ? 17.499 -11.655 -28.465 1.00 94.06 174 GLY A O 1
ATOM 1456 N N . GLU A 1 175 ? 15.785 -11.081 -29.777 1.00 96.69 175 GLU A N 1
ATOM 1457 C CA . GLU A 1 175 ? 16.172 -9.671 -29.884 1.00 96.69 175 GLU A CA 1
ATOM 1458 C C . GLU A 1 175 ? 15.606 -8.870 -28.706 1.00 96.69 175 GLU A C 1
ATOM 1460 O O . GLU A 1 175 ? 14.425 -9.006 -28.370 1.00 96.69 175 GLU A O 1
ATOM 1465 N N . GLY A 1 176 ? 16.427 -8.009 -28.100 1.00 96.94 176 GLY A N 1
ATOM 1466 C CA . GLY A 1 176 ? 15.999 -7.087 -27.048 1.00 96.94 176 GLY A CA 1
ATOM 1467 C C . GLY A 1 176 ? 15.122 -5.969 -27.607 1.00 96.94 176 GLY A C 1
ATOM 1468 O O . GLY A 1 176 ? 15.613 -5.091 -28.308 1.00 96.94 176 GLY A O 1
ATOM 1469 N N . ILE A 1 177 ? 13.826 -5.984 -27.289 1.00 97.12 177 ILE A N 1
ATOM 1470 C CA . ILE A 1 177 ? 12.836 -5.022 -27.810 1.00 97.12 177 ILE A CA 1
ATOM 1471 C C . ILE A 1 177 ? 12.452 -3.929 -26.807 1.00 97.12 177 ILE A C 1
ATOM 1473 O O . ILE A 1 177 ? 11.771 -2.965 -27.173 1.00 97.12 177 ILE A O 1
ATOM 1477 N N . ARG A 1 178 ? 12.830 -4.105 -25.537 1.00 97.25 178 ARG A N 1
ATOM 1478 C CA . ARG A 1 178 ? 12.642 -3.123 -24.469 1.00 97.25 178 ARG A CA 1
ATOM 1479 C C . ARG A 1 178 ? 13.695 -3.321 -23.388 1.00 97.25 178 ARG A C 1
ATOM 1481 O O . ARG A 1 178 ? 13.888 -4.437 -22.917 1.00 97.25 178 ARG A O 1
ATOM 1488 N N . GLU A 1 179 ? 14.322 -2.232 -22.982 1.00 97.06 179 GLU A N 1
ATOM 1489 C CA . GLU A 1 179 ? 15.274 -2.146 -21.878 1.00 97.06 179 GLU A CA 1
ATOM 1490 C C . GLU A 1 179 ? 14.791 -1.062 -20.916 1.00 97.06 179 GLU A C 1
ATOM 1492 O O . GLU A 1 179 ? 14.339 -0.001 -21.356 1.00 97.06 179 GLU A O 1
ATOM 1497 N N . ILE A 1 180 ? 14.853 -1.341 -19.614 1.00 96.12 180 ILE A N 1
ATOM 1498 C CA . ILE A 1 180 ? 14.348 -0.448 -18.574 1.00 96.12 180 ILE A CA 1
ATOM 1499 C C . ILE A 1 180 ? 15.406 -0.295 -17.484 1.00 96.12 180 ILE A C 1
ATOM 1501 O O . ILE A 1 180 ? 15.803 -1.273 -16.851 1.00 96.12 180 ILE A O 1
ATOM 1505 N N . MET A 1 181 ? 15.806 0.945 -17.208 1.00 94.56 181 MET A N 1
ATOM 1506 C CA . MET A 1 181 ? 16.697 1.289 -16.099 1.00 94.56 181 MET A CA 1
ATOM 1507 C C . MET A 1 181 ? 15.914 2.021 -15.013 1.00 94.56 181 MET A C 1
ATOM 1509 O O . MET A 1 181 ? 15.114 2.921 -15.294 1.00 94.56 181 MET A O 1
ATOM 1513 N N . ARG A 1 182 ? 16.154 1.644 -13.756 1.00 93.56 182 ARG A N 1
ATOM 1514 C CA . ARG A 1 182 ? 15.446 2.182 -12.592 1.00 93.56 182 ARG A CA 1
ATOM 1515 C C . ARG A 1 182 ? 16.412 2.716 -11.544 1.00 93.56 182 ARG A C 1
ATOM 1517 O O . ARG A 1 182 ? 17.565 2.298 -11.471 1.00 93.56 182 ARG A O 1
ATOM 1524 N N . SER A 1 183 ? 15.907 3.611 -10.703 1.00 94.31 183 SER A N 1
ATOM 1525 C CA . SER A 1 183 ? 16.530 3.919 -9.423 1.00 94.31 183 SER A CA 1
ATOM 1526 C C . SER A 1 183 ? 16.506 2.679 -8.518 1.00 94.31 183 SER A C 1
ATOM 1528 O O . SER A 1 183 ? 15.674 1.787 -8.719 1.00 94.31 183 SER A O 1
ATOM 1530 N N . PRO A 1 184 ? 17.342 2.632 -7.469 1.00 94.75 184 PRO A N 1
ATOM 1531 C CA . PRO A 1 184 ? 17.302 1.545 -6.490 1.00 94.75 184 PRO A CA 1
ATOM 1532 C C . PRO A 1 184 ? 15.929 1.348 -5.832 1.00 94.75 184 PRO A C 1
ATOM 1534 O O . PRO A 1 184 ? 15.595 0.238 -5.450 1.00 94.75 184 PRO A O 1
ATOM 1537 N N . TYR A 1 185 ? 15.119 2.407 -5.738 1.00 95.88 185 TYR A N 1
ATOM 1538 C CA . TYR A 1 185 ? 13.754 2.377 -5.200 1.00 95.88 185 TYR A CA 1
ATOM 1539 C C . TYR A 1 185 ? 12.678 2.133 -6.277 1.00 95.88 185 TYR A C 1
ATOM 1541 O O . TYR A 1 185 ? 11.490 2.281 -6.015 1.00 95.88 185 TYR A O 1
ATOM 1549 N N . GLY A 1 186 ? 13.069 1.772 -7.503 1.00 94.94 186 GLY A N 1
ATOM 1550 C CA . GLY A 1 186 ? 12.154 1.345 -8.564 1.00 94.94 186 GLY A CA 1
ATOM 1551 C C . GLY A 1 186 ? 11.622 2.452 -9.478 1.00 94.94 186 GLY A C 1
ATOM 1552 O O . GLY A 1 186 ? 10.811 2.166 -10.358 1.00 94.94 186 GLY A O 1
ATOM 1553 N N . HIS A 1 187 ? 12.044 3.710 -9.313 1.00 95.12 187 HIS A N 1
ATOM 1554 C CA . HIS A 1 187 ? 11.633 4.790 -10.217 1.00 95.12 187 HIS A CA 1
ATOM 1555 C C . HIS A 1 187 ? 12.260 4.593 -11.598 1.00 95.12 187 HIS A C 1
ATOM 1557 O O . HIS A 1 187 ? 13.477 4.487 -11.698 1.00 95.12 187 HIS A O 1
ATOM 1563 N N . ILE A 1 188 ? 11.462 4.567 -12.666 1.00 95.38 188 ILE A N 1
ATOM 1564 C CA . ILE A 1 188 ? 11.971 4.398 -14.034 1.00 95.38 188 ILE A CA 1
ATOM 1565 C C . ILE A 1 188 ? 12.708 5.667 -14.471 1.00 95.38 188 ILE A C 1
ATOM 1567 O O . ILE A 1 188 ? 12.116 6.740 -14.552 1.00 95.38 188 ILE A O 1
ATOM 1571 N N . VAL A 1 189 ? 13.998 5.521 -14.770 1.00 94.25 189 VAL A N 1
ATOM 1572 C CA . VAL A 1 189 ? 14.891 6.598 -15.230 1.00 94.25 189 VAL A CA 1
ATOM 1573 C C . VAL A 1 189 ? 15.016 6.576 -16.750 1.00 94.25 189 VAL A C 1
ATOM 1575 O O . VAL A 1 189 ? 15.080 7.625 -17.388 1.00 94.25 189 VAL A O 1
ATOM 1578 N N . TYR A 1 190 ? 15.012 5.378 -17.331 1.00 95.00 190 TYR A N 1
ATOM 1579 C CA . TYR A 1 190 ? 15.085 5.165 -18.769 1.00 95.00 190 TYR A CA 1
ATOM 1580 C C . TYR A 1 190 ? 14.227 3.964 -19.168 1.00 95.00 190 TYR A C 1
ATOM 1582 O O . TYR A 1 190 ? 14.210 2.946 -18.478 1.00 95.00 190 TYR A O 1
ATOM 1590 N N . ASP A 1 191 ? 13.519 4.093 -20.287 1.00 96.44 191 ASP A N 1
ATOM 1591 C CA . ASP A 1 191 ? 12.728 3.031 -20.907 1.00 96.44 191 ASP A CA 1
ATOM 1592 C C . ASP A 1 191 ? 12.839 3.175 -22.424 1.00 96.44 191 ASP A C 1
ATOM 1594 O O . ASP A 1 191 ? 12.425 4.192 -22.988 1.00 96.44 191 ASP A O 1
ATOM 1598 N N . SER A 1 192 ? 13.412 2.170 -23.085 1.00 97.62 192 SER A N 1
ATOM 1599 C CA . SER A 1 192 ? 13.638 2.222 -24.529 1.00 97.62 192 SER A CA 1
ATOM 1600 C C . SER A 1 192 ? 12.351 2.067 -25.348 1.00 97.62 192 SER A C 1
ATOM 1602 O O . SER A 1 192 ? 12.313 2.468 -26.512 1.00 97.62 192 SER A O 1
ATOM 1604 N N . ASN A 1 193 ? 11.286 1.496 -24.768 1.00 96.38 193 ASN A N 1
ATOM 1605 C CA . ASN A 1 193 ? 10.024 1.261 -25.465 1.00 96.38 193 ASN A CA 1
ATOM 1606 C C . ASN A 1 193 ? 8.813 1.281 -24.508 1.00 96.38 193 ASN A C 1
ATOM 1608 O O . ASN A 1 193 ? 8.238 0.231 -24.199 1.00 96.38 193 ASN A O 1
ATOM 1612 N N . PRO A 1 194 ? 8.350 2.474 -24.091 1.00 92.94 194 PRO A N 1
ATOM 1613 C CA . PRO A 1 194 ? 7.245 2.616 -23.139 1.00 92.94 194 PRO A CA 1
ATOM 1614 C C . PRO A 1 194 ? 5.878 2.187 -23.701 1.00 92.94 194 PRO A C 1
ATOM 1616 O O . PRO A 1 194 ? 4.929 1.979 -22.941 1.00 92.94 194 PRO A O 1
ATOM 1619 N N . TYR A 1 195 ? 5.756 2.038 -25.025 1.00 91.62 195 TYR A N 1
ATOM 1620 C CA . TYR A 1 195 ? 4.514 1.634 -25.691 1.00 91.62 195 TYR A CA 1
ATOM 1621 C C . TYR A 1 195 ? 4.234 0.131 -25.577 1.00 91.62 195 TYR A C 1
ATOM 1623 O O . TYR A 1 195 ? 3.087 -0.297 -25.736 1.00 91.62 195 TYR A O 1
ATOM 1631 N N . LEU A 1 196 ? 5.257 -0.682 -25.293 1.00 92.62 196 LEU A N 1
ATOM 1632 C CA . LEU A 1 196 ? 5.076 -2.103 -25.022 1.00 92.62 196 LEU A CA 1
ATOM 1633 C C . LEU A 1 196 ? 4.487 -2.279 -23.620 1.00 92.62 196 LEU A C 1
ATOM 1635 O O . LEU A 1 196 ? 5.198 -2.253 -22.617 1.00 92.62 196 LEU A O 1
ATOM 1639 N N . TYR A 1 197 ? 3.173 -2.478 -23.555 1.00 92.25 197 TYR A N 1
ATOM 1640 C CA . TYR A 1 197 ? 2.468 -2.663 -22.292 1.00 92.25 197 TYR A CA 1
ATOM 1641 C C . TYR A 1 197 ? 2.908 -3.954 -21.586 1.00 92.25 197 TYR A C 1
ATOM 1643 O O . TYR A 1 197 ? 2.664 -5.054 -22.077 1.00 92.25 197 TYR A O 1
ATOM 1651 N N . LEU A 1 198 ? 3.526 -3.801 -20.415 1.00 93.88 198 LEU A N 1
ATOM 1652 C CA . LEU A 1 198 ? 3.843 -4.862 -19.460 1.00 93.88 198 LEU A CA 1
ATOM 1653 C C . LEU A 1 198 ? 3.651 -4.266 -18.057 1.00 93.88 198 LEU A C 1
ATOM 1655 O O . LEU A 1 198 ? 4.457 -3.423 -17.668 1.00 93.88 198 LEU A O 1
ATOM 1659 N N . PRO A 1 199 ? 2.569 -4.611 -17.339 1.00 94.00 199 PRO A N 1
ATOM 1660 C CA . PRO A 1 199 ? 2.246 -3.952 -16.076 1.00 94.00 199 PRO A CA 1
ATOM 1661 C C . PRO A 1 199 ? 2.953 -4.553 -14.860 1.00 94.00 199 PRO A C 1
ATOM 1663 O O . PRO A 1 199 ? 3.008 -3.884 -13.840 1.00 94.00 199 PRO A O 1
ATOM 1666 N N . VAL A 1 200 ? 3.473 -5.783 -14.930 1.00 96.38 200 VAL A N 1
ATOM 1667 C CA . VAL A 1 200 ? 4.318 -6.329 -13.853 1.00 96.38 200 VAL A CA 1
ATOM 1668 C C . VAL A 1 200 ? 5.643 -5.568 -13.848 1.00 96.38 200 VAL A C 1
ATOM 1670 O O . VAL A 1 200 ? 6.287 -5.453 -14.888 1.00 96.38 200 VAL A O 1
ATOM 1673 N N . ASP A 1 201 ? 6.023 -5.033 -12.694 1.00 95.31 201 ASP A N 1
ATOM 1674 C CA . ASP A 1 201 ? 7.133 -4.100 -12.524 1.00 95.31 201 ASP A CA 1
ATOM 1675 C C . ASP A 1 201 ? 7.864 -4.360 -11.188 1.00 95.31 201 ASP A C 1
ATOM 1677 O O . ASP A 1 201 ? 8.064 -5.514 -10.812 1.00 95.31 201 ASP A O 1
ATOM 1681 N N . PHE A 1 202 ? 8.296 -3.303 -10.494 1.00 95.94 202 PHE A N 1
ATOM 1682 C CA . PHE A 1 202 ? 9.123 -3.323 -9.294 1.00 95.94 202 PHE A CA 1
ATOM 1683 C C . PHE A 1 202 ? 8.691 -4.381 -8.275 1.00 95.94 202 PHE A C 1
ATOM 1685 O O . PHE A 1 202 ? 7.557 -4.368 -7.789 1.00 95.94 202 PHE A O 1
ATOM 1692 N N . CYS A 1 203 ? 9.614 -5.289 -7.953 1.00 94.06 203 CYS A N 1
ATOM 1693 C CA . CYS A 1 203 ? 9.420 -6.407 -7.029 1.00 94.06 203 CYS A CA 1
ATOM 1694 C C . CYS A 1 203 ? 8.176 -7.276 -7.327 1.00 94.06 203 CYS A C 1
ATOM 1696 O O . CYS A 1 203 ? 7.526 -7.771 -6.404 1.00 94.06 203 CYS A O 1
ATOM 1698 N N . GLY A 1 204 ? 7.780 -7.404 -8.599 1.00 92.62 204 GLY A N 1
ATOM 1699 C CA . GLY A 1 204 ? 6.587 -8.150 -9.017 1.00 92.62 204 GLY A CA 1
ATOM 1700 C C . GLY A 1 204 ? 5.254 -7.412 -8.823 1.00 92.62 204 GLY A C 1
ATOM 1701 O O . GLY A 1 204 ? 4.195 -7.987 -9.086 1.00 92.62 204 GLY A O 1
ATOM 1702 N N . GLY A 1 205 ? 5.272 -6.150 -8.383 1.00 95.56 205 GLY A N 1
ATOM 1703 C CA . GLY A 1 205 ? 4.076 -5.314 -8.275 1.00 95.56 205 GLY A CA 1
ATOM 1704 C C . GLY A 1 205 ? 3.515 -4.883 -9.634 1.00 95.56 205 GLY A C 1
ATOM 1705 O O . GLY A 1 205 ? 4.149 -5.052 -10.669 1.00 95.56 205 GLY A O 1
ATOM 1706 N N . LEU A 1 206 ? 2.312 -4.306 -9.648 1.00 97.44 206 LEU A N 1
ATOM 1707 C CA . LEU A 1 206 ? 1.647 -3.838 -10.868 1.00 97.44 206 LEU A CA 1
ATOM 1708 C C . LEU A 1 206 ? 1.801 -2.322 -11.028 1.00 97.44 206 LEU A C 1
ATOM 1710 O O . LEU A 1 206 ? 1.136 -1.553 -10.331 1.00 97.44 206 LEU A O 1
ATOM 1714 N N . LEU A 1 207 ? 2.648 -1.882 -11.955 1.00 97.06 207 LEU A N 1
ATOM 1715 C CA . LEU A 1 207 ? 2.820 -0.472 -12.291 1.00 97.06 207 LEU A CA 1
ATOM 1716 C C . LEU A 1 207 ? 1.617 0.056 -13.076 1.00 97.06 207 LEU A C 1
ATOM 1718 O O . LEU A 1 207 ? 1.276 -0.429 -14.158 1.00 97.06 207 LEU A O 1
ATOM 1722 N N . ASP A 1 208 ? 1.031 1.142 -12.582 1.00 95.75 208 ASP A N 1
ATOM 1723 C CA . ASP A 1 208 ? 0.187 2.000 -13.398 1.00 95.75 208 ASP A CA 1
ATOM 1724 C C . ASP A 1 208 ? 1.045 3.075 -14.075 1.00 95.75 208 ASP A C 1
ATOM 1726 O O . ASP A 1 208 ? 1.499 4.027 -13.441 1.00 95.75 208 ASP A O 1
ATOM 1730 N N . GLN A 1 209 ? 1.230 2.948 -15.390 1.00 92.25 209 GLN A N 1
ATOM 1731 C CA . GLN A 1 209 ? 2.042 3.868 -16.194 1.00 92.25 209 GLN A CA 1
ATOM 1732 C C . GLN A 1 209 ? 1.578 5.334 -16.108 1.00 92.25 209 GLN A C 1
ATOM 1734 O O . GLN A 1 209 ? 2.381 6.243 -16.309 1.00 92.25 209 GLN A O 1
ATOM 1739 N N . VAL A 1 210 ? 0.299 5.588 -15.803 1.00 93.38 210 VAL A N 1
ATOM 1740 C CA . VAL A 1 210 ? -0.258 6.950 -15.747 1.00 93.38 210 VAL A CA 1
ATOM 1741 C C . VAL A 1 210 ? 0.089 7.651 -14.433 1.00 93.38 210 VAL A C 1
ATOM 1743 O O . VAL A 1 210 ? 0.474 8.820 -14.452 1.00 93.38 210 VAL A O 1
ATOM 1746 N N . THR A 1 211 ? -0.046 6.956 -13.303 1.00 94.50 211 THR A N 1
ATOM 1747 C CA . THR A 1 211 ? 0.260 7.501 -11.966 1.00 94.50 211 THR A CA 1
ATOM 1748 C C . THR A 1 211 ? 1.715 7.272 -11.560 1.00 94.50 211 THR A C 1
ATOM 1750 O O . THR A 1 211 ? 2.210 7.911 -10.634 1.00 94.50 211 THR A O 1
ATOM 1753 N N . SER A 1 212 ? 2.422 6.376 -12.252 1.00 94.62 212 SER A N 1
ATOM 1754 C CA . SER A 1 212 ? 3.749 5.873 -11.877 1.00 94.62 212 SER A CA 1
ATOM 1755 C C . SER A 1 212 ? 3.785 5.180 -10.506 1.00 94.62 212 SER A C 1
ATOM 1757 O O . SER A 1 212 ? 4.853 5.067 -9.915 1.00 94.62 212 SER A O 1
ATOM 1759 N N . LEU A 1 213 ? 2.630 4.745 -9.990 1.00 97.00 213 LEU A N 1
ATOM 1760 C CA . LEU A 1 213 ? 2.520 4.024 -8.722 1.00 97.00 213 LEU A CA 1
ATOM 1761 C C . LEU A 1 213 ? 2.475 2.518 -8.964 1.00 97.00 213 LEU A C 1
ATOM 1763 O O . LEU A 1 213 ? 1.906 2.055 -9.955 1.00 97.00 213 LEU A O 1
ATOM 1767 N N . VAL A 1 214 ? 3.022 1.756 -8.021 1.00 97.69 214 VAL A N 1
ATOM 1768 C CA . VAL A 1 214 ? 3.077 0.295 -8.092 1.00 97.69 214 VAL A CA 1
ATOM 1769 C C . VAL A 1 214 ? 2.088 -0.296 -7.092 1.00 97.69 214 VAL A C 1
ATOM 1771 O O . VAL A 1 214 ? 2.186 -0.077 -5.886 1.00 97.69 214 VAL A O 1
ATOM 1774 N N . HIS A 1 215 ? 1.104 -1.041 -7.587 1.00 97.31 215 HIS A N 1
ATOM 1775 C CA . HIS A 1 215 ? 0.168 -1.803 -6.768 1.00 97.31 215 HIS A CA 1
ATOM 1776 C C . HIS A 1 215 ? 0.824 -3.117 -6.342 1.00 97.31 215 HIS A C 1
ATOM 1778 O O . HIS A 1 215 ? 1.060 -4.002 -7.159 1.00 97.31 215 HIS A O 1
ATOM 1784 N N . MET A 1 216 ? 1.112 -3.237 -5.055 1.00 94.12 216 MET A N 1
ATOM 1785 C CA . MET A 1 216 ? 1.777 -4.381 -4.443 1.00 94.12 216 MET A CA 1
ATOM 1786 C C . MET A 1 216 ? 0.752 -5.341 -3.824 1.00 94.12 216 MET A C 1
ATOM 1788 O O . MET A 1 216 ? -0.445 -5.041 -3.725 1.00 94.12 216 MET A O 1
ATOM 1792 N N . SER A 1 217 ? 1.231 -6.500 -3.378 1.00 88.06 217 SER A N 1
ATOM 1793 C CA . SER A 1 217 ? 0.422 -7.486 -2.659 1.00 88.06 217 SER A CA 1
ATOM 1794 C C . SER A 1 217 ? -0.232 -6.903 -1.396 1.00 88.06 217 SER A C 1
ATOM 1796 O O . SER A 1 217 ? 0.201 -5.894 -0.827 1.00 88.06 217 SER A O 1
ATOM 1798 N N . GLY A 1 218 ? -1.347 -7.506 -0.973 1.00 85.06 218 GLY A N 1
ATOM 1799 C CA . GLY A 1 218 ? -2.116 -7.033 0.185 1.00 85.06 218 GLY A CA 1
ATOM 1800 C C . GLY A 1 218 ? -2.789 -5.667 -0.006 1.00 85.06 218 GLY A C 1
ATOM 1801 O O . GLY A 1 218 ? -3.107 -4.995 0.980 1.00 85.06 218 GLY A O 1
ATOM 1802 N N . GLY A 1 219 ? -2.980 -5.234 -1.257 1.00 87.31 219 GLY A N 1
ATOM 1803 C CA . GLY A 1 219 ? -3.711 -4.014 -1.601 1.00 87.31 219 GLY A CA 1
ATOM 1804 C C . GLY A 1 219 ? -2.959 -2.714 -1.307 1.00 87.31 219 GLY A C 1
ATOM 1805 O O . GLY A 1 219 ? -3.557 -1.634 -1.306 1.00 87.31 219 GLY A O 1
ATOM 1806 N N . LYS A 1 220 ? -1.653 -2.805 -1.039 1.00 91.94 220 LYS A N 1
ATOM 1807 C CA . LYS A 1 220 ? -0.795 -1.653 -0.759 1.00 91.94 220 LYS A CA 1
ATOM 1808 C C . LYS A 1 220 ? -0.293 -1.032 -2.051 1.00 91.94 220 LYS A C 1
ATOM 1810 O O . LYS A 1 220 ? -0.034 -1.719 -3.029 1.00 91.94 220 LYS A O 1
ATOM 1815 N N . VAL A 1 221 ? -0.159 0.288 -2.049 1.00 96.69 221 VAL A N 1
ATOM 1816 C CA . VAL A 1 221 ? 0.361 1.039 -3.193 1.00 96.69 221 VAL A CA 1
ATOM 1817 C C . VAL A 1 221 ? 1.672 1.687 -2.787 1.00 96.69 221 VAL A C 1
ATOM 1819 O O . VAL A 1 221 ? 1.765 2.276 -1.708 1.00 96.69 221 VAL A O 1
ATOM 1822 N N . TYR A 1 222 ? 2.672 1.542 -3.639 1.00 97.25 222 TYR A N 1
ATOM 1823 C CA . TYR A 1 222 ? 4.028 2.026 -3.460 1.00 97.25 222 TYR A CA 1
ATOM 1824 C C . TYR A 1 222 ? 4.307 3.161 -4.445 1.00 97.25 222 TYR A C 1
ATOM 1826 O O . TYR A 1 222 ? 3.893 3.085 -5.604 1.00 97.25 222 TYR A O 1
ATOM 1834 N N . ASP A 1 223 ? 4.984 4.208 -3.978 1.00 96.88 223 ASP A N 1
ATOM 1835 C CA . ASP A 1 223 ? 5.502 5.288 -4.814 1.00 96.88 223 ASP A CA 1
ATOM 1836 C C . ASP A 1 223 ? 7.024 5.132 -4.977 1.00 96.88 223 ASP A C 1
ATOM 1838 O O . ASP A 1 223 ? 7.783 5.466 -4.055 1.00 96.88 223 ASP A O 1
ATOM 1842 N N . PRO A 1 224 ? 7.490 4.653 -6.146 1.00 95.94 224 PRO A N 1
ATOM 1843 C CA . PRO A 1 224 ? 8.912 4.483 -6.417 1.00 95.94 224 PRO A CA 1
ATOM 1844 C C . PRO A 1 224 ? 9.701 5.796 -6.457 1.00 95.94 224 PRO A C 1
ATOM 1846 O O . PRO A 1 224 ? 10.919 5.775 -6.301 1.00 95.94 224 PRO A O 1
ATOM 1849 N N . LEU A 1 225 ? 9.040 6.945 -6.674 1.00 93.56 225 LEU A N 1
ATOM 1850 C CA . LEU A 1 225 ? 9.714 8.246 -6.762 1.00 93.56 225 LEU A CA 1
ATOM 1851 C C . LEU A 1 225 ? 10.348 8.647 -5.425 1.00 93.56 225 LEU A C 1
ATOM 1853 O O . LEU A 1 225 ? 11.459 9.168 -5.400 1.00 93.56 225 LEU A O 1
ATOM 1857 N N . ILE A 1 226 ? 9.627 8.412 -4.328 1.00 93.69 226 ILE A N 1
ATOM 1858 C CA . ILE A 1 226 ? 10.051 8.761 -2.962 1.00 93.69 226 ILE A CA 1
ATOM 1859 C C . ILE A 1 226 ? 10.466 7.541 -2.136 1.00 93.69 226 ILE A C 1
ATOM 1861 O O . ILE A 1 226 ? 10.876 7.681 -0.985 1.00 93.69 226 ILE A O 1
ATOM 1865 N N . GLY A 1 227 ? 10.323 6.341 -2.698 1.00 94.69 227 GLY A N 1
ATOM 1866 C CA . GLY A 1 227 ? 10.691 5.094 -2.047 1.00 94.69 227 GLY A CA 1
ATOM 1867 C C . GLY A 1 227 ? 9.775 4.682 -0.890 1.00 94.69 227 GLY A C 1
ATOM 1868 O O . GLY A 1 227 ? 10.223 3.970 0.010 1.00 94.69 227 GLY A O 1
ATOM 1869 N N . GLN A 1 228 ? 8.506 5.114 -0.881 1.00 94.94 228 GLN A N 1
ATOM 1870 C CA . GLN A 1 228 ? 7.596 4.947 0.263 1.00 94.94 228 GLN A CA 1
ATOM 1871 C C . GLN A 1 228 ? 6.227 4.375 -0.109 1.00 94.94 228 GLN A C 1
ATOM 1873 O O . GLN A 1 228 ? 5.743 4.485 -1.233 1.00 94.94 228 GLN A O 1
ATOM 1878 N N . TRP A 1 229 ? 5.565 3.782 0.882 1.00 95.69 229 TRP A N 1
ATOM 1879 C CA . TRP A 1 229 ? 4.177 3.347 0.776 1.00 95.69 229 TRP A CA 1
ATOM 1880 C C . TRP A 1 229 ? 3.209 4.534 0.818 1.00 95.69 229 TRP A C 1
ATOM 1882 O O . TRP A 1 229 ? 3.309 5.408 1.673 1.00 95.69 229 TRP A O 1
ATOM 1892 N N . MET A 1 230 ? 2.186 4.508 -0.035 1.00 95.88 230 MET A N 1
ATOM 1893 C CA . MET A 1 230 ? 1.109 5.512 -0.081 1.00 95.88 230 MET A CA 1
ATOM 1894 C C . MET A 1 230 ? 0.119 5.397 1.089 1.00 95.88 230 MET A C 1
ATOM 1896 O O . MET A 1 230 ? -0.682 6.300 1.345 1.00 95.88 230 MET A O 1
ATOM 1900 N N . SER A 1 231 ? 0.158 4.264 1.794 1.00 93.75 231 SER A N 1
ATOM 1901 C CA . SER A 1 231 ? -0.659 3.982 2.971 1.00 93.75 231 SER A CA 1
ATOM 1902 C C . SER A 1 231 ? 0.200 3.353 4.070 1.00 93.75 231 SER A C 1
ATOM 1904 O O . SER A 1 231 ? 0.999 2.467 3.754 1.00 93.75 231 SER A O 1
ATOM 1906 N N . PRO A 1 232 ? -0.003 3.713 5.346 1.00 92.94 232 PRO A N 1
ATOM 1907 C CA . PRO A 1 232 ? 0.739 3.137 6.458 1.00 92.94 232 PRO A CA 1
ATOM 1908 C C . PRO A 1 232 ? 0.469 1.635 6.612 1.00 92.94 232 PRO A C 1
ATOM 1910 O O . PRO A 1 232 ? -0.627 1.121 6.328 1.00 92.94 232 PRO A O 1
ATOM 1913 N N . MET A 1 233 ? 1.484 0.913 7.078 1.00 88.31 233 MET A N 1
ATOM 1914 C CA . MET A 1 233 ? 1.446 -0.536 7.275 1.00 88.31 233 MET A CA 1
ATOM 1915 C C . MET A 1 233 ? 1.058 -0.926 8.710 1.00 88.31 233 MET A C 1
ATOM 1917 O O . MET A 1 233 ? 1.891 -1.385 9.481 1.00 88.31 233 MET A O 1
ATOM 1921 N N . TRP A 1 234 ? -0.226 -0.791 9.056 1.00 82.88 234 TRP A N 1
ATOM 1922 C CA . TRP A 1 234 ? -0.731 -1.129 10.399 1.00 82.88 234 TRP A CA 1
ATOM 1923 C C . TRP A 1 234 ? -0.875 -2.635 10.677 1.00 82.88 234 TRP A C 1
ATOM 1925 O O . TRP A 1 234 ? -0.721 -3.070 11.813 1.00 82.88 234 TRP A O 1
ATOM 1935 N N . ASN A 1 235 ? -1.165 -3.438 9.648 1.00 74.62 235 ASN A N 1
ATOM 1936 C CA . ASN A 1 235 ? -1.605 -4.834 9.808 1.00 74.62 235 ASN A CA 1
ATOM 1937 C C . ASN A 1 235 ? -0.532 -5.790 10.355 1.00 74.62 235 ASN A C 1
ATOM 1939 O O . ASN A 1 235 ? -0.873 -6.882 10.792 1.00 74.62 235 ASN A O 1
ATOM 1943 N N . ASP A 1 236 ? 0.739 -5.400 10.296 1.00 72.50 236 ASP A N 1
ATOM 1944 C CA . ASP A 1 236 ? 1.885 -6.284 10.538 1.00 72.50 236 ASP A CA 1
ATOM 1945 C C . ASP A 1 236 ? 2.868 -5.702 11.568 1.00 72.50 236 ASP A C 1
ATOM 1947 O O . ASP A 1 236 ? 4.003 -6.148 11.704 1.00 72.50 236 ASP A O 1
ATOM 1951 N N . ILE A 1 237 ? 2.432 -4.681 12.315 1.00 80.12 237 ILE A N 1
ATOM 1952 C CA . ILE A 1 237 ? 3.276 -3.992 13.301 1.00 80.12 237 ILE A CA 1
ATOM 1953 C C . ILE A 1 237 ? 3.799 -4.970 14.349 1.00 80.12 237 ILE A C 1
ATOM 1955 O O . ILE A 1 237 ? 4.979 -4.929 14.669 1.00 80.12 237 ILE A O 1
ATOM 1959 N N . LEU A 1 238 ? 2.949 -5.871 14.847 1.00 75.50 238 LEU A N 1
ATOM 1960 C CA . LEU A 1 238 ? 3.312 -6.820 15.904 1.00 75.50 238 LEU A CA 1
ATOM 1961 C C . LEU A 1 238 ? 4.459 -7.745 15.485 1.00 75.50 238 LEU A C 1
ATOM 1963 O O . LEU A 1 238 ? 5.399 -7.932 16.250 1.00 75.50 238 LEU A O 1
ATOM 1967 N N . ASN A 1 239 ? 4.429 -8.251 14.251 1.00 72.31 239 ASN A N 1
ATOM 1968 C CA . ASN A 1 239 ? 5.518 -9.075 13.728 1.00 72.31 239 ASN A CA 1
ATOM 1969 C C . ASN A 1 239 ? 6.801 -8.252 13.556 1.00 72.31 239 ASN A C 1
ATOM 1971 O O . ASN A 1 239 ? 7.896 -8.745 13.817 1.00 72.31 239 ASN A O 1
ATOM 1975 N N . ARG A 1 240 ? 6.673 -6.973 13.190 1.00 76.88 240 ARG A N 1
ATOM 1976 C CA . ARG A 1 240 ? 7.798 -6.044 13.006 1.00 76.88 240 ARG A CA 1
ATOM 1977 C C . ARG A 1 240 ? 8.412 -5.547 14.304 1.00 76.88 240 ARG A C 1
ATOM 1979 O O . ARG A 1 240 ? 9.548 -5.100 14.269 1.00 76.88 240 ARG A O 1
ATOM 1986 N N . VAL A 1 241 ? 7.740 -5.679 15.450 1.00 78.56 241 VAL A N 1
ATOM 1987 C CA . VAL A 1 241 ? 8.365 -5.391 16.756 1.00 78.56 241 VAL A CA 1
ATOM 1988 C C . VAL A 1 241 ? 9.622 -6.246 16.959 1.00 78.56 241 VAL A C 1
ATOM 1990 O O . VAL A 1 241 ? 10.591 -5.784 17.551 1.00 78.56 241 VAL A O 1
ATOM 1993 N N . THR A 1 242 ? 9.645 -7.463 16.404 1.00 72.81 242 THR A N 1
ATOM 1994 C CA . THR A 1 242 ? 10.818 -8.354 16.459 1.00 72.81 242 THR A CA 1
ATOM 1995 C C . THR A 1 242 ? 11.998 -7.857 15.619 1.00 72.81 242 THR A C 1
ATOM 1997 O O . THR A 1 242 ? 13.138 -8.215 15.898 1.00 72.81 242 THR A O 1
ATOM 2000 N N . ASN A 1 243 ? 11.739 -7.022 14.608 1.00 76.81 243 ASN A N 1
ATOM 2001 C CA . ASN A 1 243 ? 12.750 -6.452 13.730 1.00 76.81 243 ASN A CA 1
ATOM 2002 C C . ASN A 1 243 ? 12.608 -4.920 13.690 1.00 76.81 243 ASN A C 1
ATOM 2004 O O . ASN A 1 243 ? 11.917 -4.390 12.811 1.00 76.81 243 ASN A O 1
ATOM 2008 N N . PRO A 1 244 ? 13.282 -4.189 14.597 1.00 77.88 244 PRO A N 1
ATOM 2009 C CA . PRO A 1 244 ? 13.107 -2.744 14.734 1.00 77.88 244 PRO A CA 1
ATOM 2010 C C . PRO A 1 244 ? 13.409 -1.972 13.441 1.00 77.88 244 PRO A C 1
ATOM 2012 O O . PRO A 1 244 ? 12.799 -0.934 13.197 1.00 77.88 244 PRO A O 1
ATOM 2015 N N . ARG A 1 245 ? 14.252 -2.515 12.547 1.00 79.00 245 ARG A N 1
ATOM 2016 C CA . ARG A 1 245 ? 14.555 -1.920 11.231 1.00 79.00 245 ARG A CA 1
ATOM 2017 C C . ARG A 1 245 ? 13.326 -1.790 10.325 1.00 79.00 245 ARG A C 1
ATOM 2019 O O . ARG A 1 245 ? 13.290 -0.945 9.435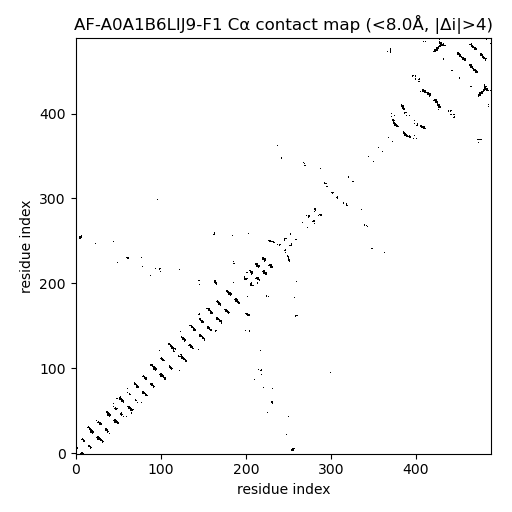 1.00 79.00 245 ARG A O 1
ATOM 2026 N N . GLN A 1 246 ? 12.308 -2.623 10.537 1.00 81.56 246 GLN A N 1
ATOM 2027 C CA . GLN A 1 246 ? 11.082 -2.663 9.735 1.00 81.56 246 GLN A CA 1
ATOM 2028 C C . GLN A 1 246 ? 9.871 -2.053 10.456 1.00 81.56 246 GLN A C 1
ATOM 2030 O O . GLN A 1 246 ? 8.755 -2.115 9.935 1.00 81.56 246 GLN A O 1
ATOM 2035 N N . LEU A 1 247 ? 10.067 -1.446 11.633 1.00 86.19 247 LEU A N 1
ATOM 2036 C CA . LEU A 1 247 ? 8.985 -0.860 12.431 1.00 86.19 247 LEU A CA 1
ATOM 2037 C C . LEU A 1 247 ? 8.328 0.342 11.736 1.00 86.19 247 LEU A C 1
ATOM 2039 O O . LEU A 1 247 ? 7.141 0.610 11.926 1.00 86.19 247 LEU A O 1
ATOM 2043 N N . HIS A 1 248 ? 9.086 1.051 10.902 1.00 91.44 248 HIS A N 1
ATOM 2044 C CA . HIS A 1 248 ? 8.601 2.241 10.224 1.00 91.44 248 HIS A CA 1
ATOM 2045 C C . HIS A 1 248 ? 7.432 1.957 9.267 1.00 91.44 248 HIS A C 1
ATOM 2047 O O . HIS A 1 248 ? 7.486 1.068 8.413 1.00 91.44 248 HIS A O 1
ATOM 2053 N N . LEU A 1 249 ? 6.377 2.772 9.354 1.00 92.44 249 LEU A N 1
ATOM 2054 C CA . LEU A 1 249 ? 5.096 2.491 8.697 1.00 92.44 249 LEU A CA 1
ATOM 2055 C C . LEU A 1 249 ? 5.099 2.704 7.179 1.00 92.44 249 LEU A C 1
ATOM 2057 O O . LEU A 1 249 ? 4.299 2.069 6.489 1.00 92.44 249 LEU A O 1
ATOM 2061 N N . TYR A 1 250 ? 5.965 3.586 6.671 1.00 94.06 250 TYR A N 1
ATOM 2062 C CA . TYR A 1 250 ? 5.981 4.000 5.261 1.00 94.06 250 TYR A CA 1
ATOM 2063 C C . TYR A 1 250 ? 7.180 3.486 4.466 1.00 94.06 250 TYR A C 1
ATOM 2065 O O . TYR A 1 250 ? 7.221 3.675 3.254 1.00 94.06 250 TYR A O 1
ATOM 2073 N N . ARG A 1 251 ? 8.146 2.809 5.097 1.00 91.50 251 ARG A N 1
ATOM 2074 C CA . ARG A 1 251 ? 9.371 2.392 4.402 1.00 91.50 251 ARG A CA 1
ATOM 2075 C C . ARG A 1 251 ? 9.204 1.082 3.675 1.00 91.50 251 ARG A C 1
ATOM 2077 O O . ARG A 1 251 ? 8.583 0.141 4.172 1.00 91.50 251 ARG A O 1
ATOM 2084 N N . PHE A 1 252 ? 9.829 1.013 2.515 1.00 91.94 252 PHE A N 1
ATOM 2085 C CA . PHE A 1 252 ? 9.985 -0.233 1.801 1.00 91.94 252 PHE A CA 1
ATOM 2086 C C . PHE A 1 252 ? 11.186 -0.999 2.357 1.00 91.94 252 PHE A C 1
ATOM 2088 O O . PHE A 1 252 ? 12.294 -0.471 2.381 1.00 91.94 252 PHE A O 1
ATOM 2095 N N . ASN A 1 253 ? 10.935 -2.209 2.865 1.00 90.62 253 ASN A N 1
ATOM 2096 C CA . ASN A 1 253 ? 11.945 -3.140 3.379 1.00 90.62 253 ASN A CA 1
ATOM 2097 C C . ASN A 1 253 ? 13.039 -2.501 4.273 1.00 90.62 253 ASN A C 1
ATOM 2099 O O . ASN A 1 253 ? 14.215 -2.811 4.134 1.00 90.62 253 ASN A O 1
ATOM 2103 N N . GLY A 1 254 ? 12.675 -1.570 5.165 1.00 89.88 254 GLY A N 1
ATOM 2104 C CA . GLY A 1 254 ? 13.643 -0.913 6.059 1.00 89.88 254 GLY A CA 1
ATOM 2105 C C . GLY A 1 254 ? 14.715 -0.071 5.348 1.00 89.88 254 GLY A C 1
ATOM 2106 O O . GLY A 1 254 ? 15.829 0.009 5.845 1.00 89.88 254 GLY A O 1
ATOM 2107 N N . ASN A 1 255 ? 14.389 0.539 4.199 1.00 94.31 255 ASN A N 1
ATOM 2108 C CA . ASN A 1 255 ? 15.319 1.268 3.317 1.00 94.31 255 ASN A CA 1
ATOM 2109 C C . ASN A 1 255 ? 16.393 0.395 2.646 1.00 94.31 255 ASN A C 1
ATOM 2111 O O . ASN A 1 255 ? 17.402 0.914 2.166 1.00 94.31 255 ASN A O 1
ATOM 2115 N N . ASP A 1 256 ? 16.157 -0.914 2.549 1.00 93.44 256 ASP A N 1
ATOM 2116 C CA . ASP A 1 256 ? 16.940 -1.818 1.709 1.00 93.44 256 ASP A CA 1
ATOM 2117 C C . ASP A 1 256 ? 16.079 -2.338 0.543 1.00 93.44 256 ASP A C 1
ATOM 2119 O O . ASP A 1 256 ? 15.501 -3.427 0.620 1.00 93.44 256 ASP A O 1
ATOM 2123 N N . PRO A 1 257 ? 15.939 -1.570 -0.552 1.00 92.44 257 PRO A N 1
ATOM 2124 C CA . PRO A 1 257 ? 15.103 -1.975 -1.677 1.00 92.44 257 PRO A CA 1
ATOM 2125 C C . PRO A 1 257 ? 15.727 -3.093 -2.531 1.00 92.44 257 PRO A C 1
ATOM 2127 O O . PRO A 1 257 ? 15.072 -3.588 -3.442 1.00 92.44 257 PRO A O 1
ATOM 2130 N N . ILE A 1 258 ? 16.970 -3.502 -2.251 1.00 90.06 258 ILE A N 1
ATOM 2131 C CA . ILE A 1 258 ? 17.714 -4.494 -3.038 1.00 90.06 258 ILE A CA 1
ATOM 2132 C C . ILE A 1 258 ? 17.509 -5.901 -2.475 1.00 90.06 258 ILE A C 1
ATOM 2134 O O . ILE A 1 258 ? 17.239 -6.832 -3.237 1.00 90.06 258 ILE A O 1
ATOM 2138 N N . ASN A 1 259 ? 17.591 -6.059 -1.150 1.00 88.19 259 ASN A N 1
ATOM 2139 C CA . ASN A 1 259 ? 17.518 -7.363 -0.481 1.00 88.19 259 ASN A CA 1
ATOM 2140 C C . ASN A 1 259 ? 16.094 -7.699 -0.003 1.00 88.19 259 ASN A C 1
ATOM 2142 O O . ASN A 1 259 ? 15.863 -8.116 1.136 1.00 88.19 259 ASN A O 1
ATOM 2146 N N . VAL A 1 260 ? 15.112 -7.513 -0.884 1.00 85.88 260 VAL A N 1
ATOM 2147 C CA . VAL A 1 260 ? 13.699 -7.809 -0.605 1.00 85.88 260 VAL A CA 1
ATOM 2148 C C . VAL A 1 260 ? 13.489 -9.318 -0.522 1.00 85.88 260 VAL A C 1
ATOM 2150 O O . VAL A 1 260 ? 13.954 -10.070 -1.373 1.00 85.88 260 VAL A O 1
ATOM 2153 N N . GLY A 1 261 ? 12.803 -9.788 0.522 1.00 71.81 261 GLY A N 1
ATOM 2154 C CA . GLY A 1 261 ? 12.503 -11.216 0.693 1.00 71.81 261 GLY A CA 1
ATOM 2155 C C . GLY A 1 261 ? 13.708 -12.086 1.075 1.00 71.81 261 GLY A C 1
ATOM 2156 O O . GLY A 1 261 ? 13.534 -13.272 1.369 1.00 71.81 261 GLY A O 1
ATOM 2157 N N . GLN A 1 262 ? 14.910 -11.508 1.166 1.00 65.06 262 GLN A N 1
ATOM 2158 C CA . GLN A 1 262 ? 16.083 -12.151 1.750 1.00 65.06 262 GLN A CA 1
ATOM 2159 C C . GLN A 1 262 ? 15.995 -12.085 3.277 1.00 65.06 262 GLN A C 1
ATOM 2161 O O . GLN A 1 262 ? 16.734 -11.372 3.949 1.00 65.06 262 GLN A O 1
ATOM 2166 N N . SER A 1 263 ? 15.067 -12.841 3.862 1.00 56.00 263 SER A N 1
ATOM 2167 C CA . SER A 1 263 ? 15.239 -13.210 5.264 1.00 56.00 263 SER A CA 1
ATOM 2168 C C . SER A 1 263 ? 16.470 -14.110 5.322 1.00 56.00 263 SER A C 1
ATOM 2170 O O . SER A 1 263 ? 16.567 -15.047 4.522 1.00 56.00 263 SER A O 1
ATOM 2172 N N . GLN A 1 264 ? 17.410 -13.836 6.232 1.00 53.91 264 GLN A N 1
ATOM 2173 C CA . GLN A 1 264 ? 18.408 -14.827 6.622 1.00 53.91 264 GLN A CA 1
ATOM 2174 C C . GLN A 1 264 ? 17.639 -15.997 7.234 1.00 53.91 264 GLN A C 1
ATOM 2176 O O . GLN A 1 264 ? 17.428 -16.061 8.441 1.00 53.91 264 GLN A O 1
ATOM 2181 N N . LYS A 1 265 ? 17.123 -16.880 6.376 1.00 55.34 265 LYS A N 1
ATOM 2182 C CA . LYS A 1 265 ? 16.509 -18.130 6.783 1.00 55.34 265 LYS A CA 1
ATOM 2183 C C . LYS A 1 265 ? 17.646 -18.914 7.395 1.00 55.34 265 LYS A C 1
ATOM 2185 O O . LYS A 1 265 ? 18.452 -19.501 6.676 1.00 55.34 265 LYS A O 1
ATOM 2190 N N . HIS A 1 266 ? 17.764 -18.821 8.713 1.00 58.31 266 HIS A N 1
ATOM 2191 C CA . HIS A 1 266 ? 18.666 -19.671 9.445 1.00 58.31 266 HIS A CA 1
ATOM 2192 C C . HIS A 1 266 ? 18.220 -21.096 9.127 1.00 58.31 266 HIS A C 1
ATOM 2194 O O . HIS A 1 266 ? 17.072 -21.459 9.380 1.00 58.31 266 HIS A O 1
ATOM 2200 N N . LEU A 1 267 ? 19.080 -21.853 8.448 1.00 66.69 267 LEU A N 1
ATOM 2201 C CA . LEU A 1 267 ? 18.791 -23.222 8.033 1.00 66.69 267 LEU A CA 1
ATOM 2202 C C . LEU A 1 267 ? 18.929 -24.145 9.251 1.00 66.69 267 LEU A C 1
ATOM 2204 O O . LEU A 1 26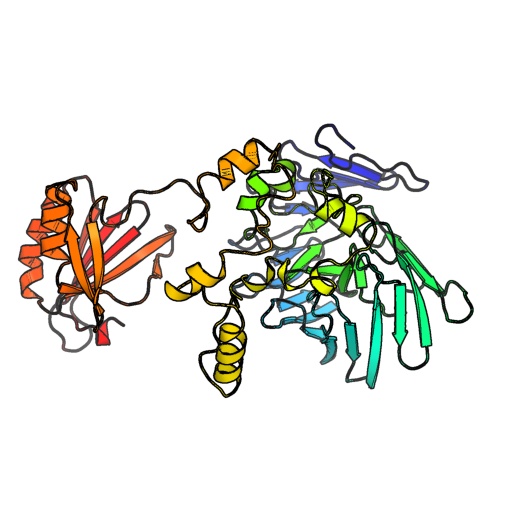7 ? 19.793 -25.017 9.289 1.00 66.69 267 LEU A O 1
ATOM 2208 N N . ALA A 1 268 ? 18.119 -23.874 10.273 1.00 67.44 268 ALA A N 1
ATOM 2209 C CA . ALA A 1 268 ? 18.102 -24.601 11.532 1.00 67.44 268 ALA A CA 1
ATOM 2210 C C . ALA A 1 268 ? 17.413 -25.960 11.376 1.00 67.44 268 ALA A C 1
ATOM 2212 O O . ALA A 1 268 ? 17.852 -26.939 11.971 1.00 67.44 268 ALA A O 1
ATOM 2213 N N . ASP A 1 269 ? 16.378 -26.021 10.531 1.00 72.12 269 ASP A N 1
ATOM 2214 C CA . ASP A 1 269 ? 15.517 -27.197 10.401 1.00 72.12 269 ASP A CA 1
ATOM 2215 C C . ASP A 1 269 ? 15.726 -27.939 9.075 1.00 72.12 269 ASP A C 1
ATOM 2217 O O . ASP A 1 269 ? 15.947 -27.336 8.019 1.00 72.12 269 ASP A O 1
ATOM 2221 N N . GLU A 1 270 ? 15.554 -29.260 9.109 1.00 79.19 270 GLU A N 1
ATOM 2222 C CA . GLU A 1 270 ? 15.606 -30.137 7.932 1.00 79.19 270 GLU A CA 1
ATOM 2223 C C . GLU A 1 270 ? 14.552 -29.762 6.873 1.00 79.19 270 GLU A C 1
ATOM 2225 O O . GLU A 1 270 ? 14.837 -29.803 5.676 1.00 79.19 270 GLU A O 1
ATOM 2230 N N . GLU A 1 271 ? 13.360 -29.313 7.287 1.00 76.75 271 GLU A N 1
ATOM 2231 C CA . GLU A 1 271 ? 12.312 -28.840 6.367 1.00 76.75 271 GLU A CA 1
ATOM 2232 C C . GLU A 1 271 ? 12.783 -27.644 5.526 1.00 76.75 271 GLU A C 1
ATOM 2234 O O . GLU A 1 271 ? 12.538 -27.579 4.317 1.00 76.75 271 GLU A O 1
ATOM 2239 N N . HIS A 1 272 ? 13.505 -26.708 6.149 1.00 77.06 272 HIS A N 1
ATOM 2240 C CA . HIS A 1 272 ? 14.062 -25.543 5.468 1.00 77.06 272 HIS A CA 1
ATOM 2241 C C . HIS A 1 272 ? 15.163 -25.946 4.476 1.00 77.06 272 HIS A C 1
ATOM 2243 O O . HIS A 1 272 ? 15.229 -25.388 3.376 1.00 77.06 272 HIS A O 1
ATOM 2249 N N . TRP A 1 273 ? 15.984 -26.944 4.822 1.00 82.94 273 TRP A N 1
ATOM 2250 C CA . TRP A 1 273 ? 16.975 -27.529 3.914 1.00 82.94 273 TRP A CA 1
ATOM 2251 C C . TRP A 1 273 ? 16.329 -28.220 2.711 1.00 82.94 273 TRP A C 1
ATOM 2253 O O . TRP A 1 273 ? 16.711 -27.947 1.572 1.00 82.94 273 TRP A O 1
ATOM 2263 N N . LEU A 1 274 ? 15.317 -29.061 2.936 1.00 85.88 274 LEU A N 1
ATOM 2264 C CA . LEU A 1 274 ? 14.588 -29.755 1.869 1.00 85.88 274 LEU A CA 1
ATOM 2265 C C . LEU A 1 274 ? 13.902 -28.764 0.923 1.00 85.88 274 LEU A C 1
ATOM 2267 O O . LEU A 1 274 ? 14.023 -28.892 -0.296 1.00 85.88 274 LEU A O 1
ATOM 2271 N N . SER A 1 275 ? 13.277 -27.716 1.467 1.00 82.50 275 SER A N 1
ATOM 2272 C CA . SER A 1 275 ? 12.708 -26.632 0.662 1.00 82.50 275 SER A CA 1
ATOM 2273 C C . SER A 1 275 ? 13.771 -25.921 -0.184 1.00 82.50 275 SER A C 1
ATOM 2275 O O . SER A 1 275 ? 13.525 -25.619 -1.351 1.00 82.50 275 SER A O 1
ATOM 2277 N N . ARG A 1 276 ? 14.978 -25.690 0.357 1.00 83.62 276 ARG A N 1
ATOM 2278 C CA . ARG A 1 276 ? 16.083 -25.053 -0.382 1.00 83.62 276 ARG A CA 1
ATOM 2279 C C . ARG A 1 276 ? 16.625 -25.925 -1.517 1.00 83.62 276 ARG A C 1
ATOM 2281 O O . ARG A 1 276 ? 17.087 -25.377 -2.514 1.00 83.62 276 ARG A O 1
ATOM 2288 N N . LEU A 1 277 ? 16.543 -27.247 -1.376 1.00 88.44 277 LEU A N 1
ATOM 2289 C CA . LEU A 1 277 ? 16.877 -28.221 -2.420 1.00 88.44 277 LEU A CA 1
ATOM 2290 C C . LEU A 1 277 ? 15.780 -28.359 -3.493 1.00 88.44 277 LEU A C 1
ATOM 2292 O O . LEU A 1 277 ? 15.991 -29.057 -4.481 1.00 88.44 277 LEU A O 1
ATOM 2296 N N . GLY A 1 278 ? 14.633 -27.692 -3.321 1.00 85.69 278 GLY A N 1
ATOM 2297 C CA . GLY A 1 278 ? 13.519 -27.704 -4.272 1.00 85.69 278 GLY A CA 1
ATOM 2298 C C . GLY A 1 278 ? 12.446 -28.758 -3.987 1.00 85.69 278 GLY A C 1
ATOM 2299 O O . GLY A 1 278 ? 11.550 -28.940 -4.809 1.00 85.69 278 GLY A O 1
ATOM 2300 N N . TYR A 1 279 ? 12.497 -29.444 -2.840 1.00 87.81 279 TYR A N 1
ATOM 2301 C CA . TYR A 1 279 ? 11.438 -30.374 -2.448 1.00 87.81 279 TYR A CA 1
ATOM 2302 C C . TYR A 1 279 ? 10.218 -29.615 -1.914 1.00 87.81 279 TYR A C 1
ATOM 2304 O O . TYR A 1 279 ? 10.304 -28.881 -0.928 1.00 87.81 279 TYR A O 1
ATOM 2312 N N . ASP A 1 280 ? 9.056 -29.837 -2.532 1.00 84.94 280 ASP A N 1
ATOM 2313 C CA . ASP A 1 280 ? 7.770 -29.359 -2.023 1.00 84.94 280 ASP A CA 1
ATOM 2314 C C . ASP A 1 280 ? 7.130 -30.419 -1.117 1.00 84.94 280 ASP A C 1
ATOM 2316 O O . ASP A 1 280 ? 6.325 -31.250 -1.549 1.00 84.94 280 ASP A O 1
ATOM 2320 N N . LEU A 1 281 ? 7.481 -30.369 0.171 1.00 81.25 281 LEU A N 1
ATOM 2321 C CA . LEU A 1 281 ? 6.930 -31.267 1.189 1.00 81.25 281 LEU A CA 1
ATOM 2322 C C . LEU A 1 281 ? 5.402 -31.175 1.297 1.00 81.25 281 LEU A C 1
ATOM 2324 O O . LEU A 1 281 ? 4.766 -32.163 1.652 1.00 81.25 281 LEU A O 1
ATOM 2328 N N . SER A 1 282 ? 4.796 -30.032 0.955 1.00 79.31 282 SER A N 1
ATOM 2329 C CA . SER A 1 282 ? 3.339 -29.876 1.017 1.00 79.31 282 SER A CA 1
ATOM 2330 C C . SER A 1 282 ? 2.613 -30.663 -0.075 1.00 79.31 282 SER A C 1
ATOM 2332 O O . SER A 1 282 ? 1.516 -31.168 0.160 1.00 79.31 282 SER A O 1
ATOM 2334 N N . SER A 1 283 ? 3.250 -30.821 -1.237 1.00 83.44 283 SER A N 1
ATOM 2335 C CA . SER A 1 283 ? 2.763 -31.659 -2.334 1.00 83.44 283 SER A CA 1
ATOM 2336 C C . SER A 1 283 ? 3.102 -33.138 -2.115 1.00 83.44 283 SER A C 1
ATOM 2338 O O . SER A 1 283 ? 2.257 -34.007 -2.322 1.00 83.44 283 SER A O 1
ATOM 2340 N N . MET A 1 284 ? 4.319 -33.435 -1.642 1.00 84.69 284 MET A N 1
ATOM 2341 C CA . MET A 1 284 ? 4.793 -34.813 -1.448 1.00 84.69 284 MET A CA 1
ATOM 2342 C C . MET A 1 284 ? 4.171 -35.505 -0.230 1.00 84.69 284 MET A C 1
ATOM 2344 O O . MET A 1 284 ? 3.902 -36.704 -0.264 1.00 84.69 284 MET A O 1
ATOM 2348 N N . ALA A 1 285 ? 3.964 -34.759 0.853 1.00 80.06 285 ALA A N 1
ATOM 2349 C CA . ALA A 1 285 ? 3.452 -35.258 2.121 1.00 80.06 285 ALA A CA 1
ATOM 2350 C C . ALA A 1 285 ? 2.461 -34.247 2.727 1.00 80.06 285 ALA A C 1
ATOM 2352 O O . ALA A 1 285 ? 2.745 -33.634 3.761 1.00 80.06 285 ALA A O 1
ATOM 2353 N N . PRO A 1 286 ? 1.271 -34.068 2.119 1.00 73.25 286 PRO A N 1
ATOM 2354 C CA . PRO A 1 286 ? 0.278 -33.096 2.580 1.00 73.25 286 PRO A CA 1
ATOM 2355 C C . PRO A 1 286 ? -0.105 -33.285 4.053 1.00 73.25 286 PRO A C 1
ATOM 2357 O O . PRO A 1 286 ? -0.357 -32.300 4.743 1.00 73.25 286 PRO A O 1
ATOM 2360 N N . GLN A 1 287 ? -0.066 -34.521 4.559 1.00 69.19 287 GLN A N 1
ATOM 2361 C CA . GLN A 1 287 ? -0.302 -34.875 5.961 1.00 69.19 287 GLN A CA 1
ATOM 2362 C C . GLN A 1 287 ? 0.693 -34.255 6.958 1.00 69.19 287 GLN A C 1
ATOM 2364 O O . GLN A 1 287 ? 0.337 -34.077 8.119 1.00 69.19 287 GLN A O 1
ATOM 2369 N N . LEU A 1 288 ? 1.912 -33.916 6.525 1.00 65.19 288 LEU A N 1
ATOM 2370 C CA . LEU A 1 288 ? 2.915 -33.236 7.355 1.00 65.19 288 LEU A CA 1
ATOM 2371 C C . LEU A 1 288 ? 2.734 -31.712 7.336 1.00 65.19 288 LEU A C 1
ATOM 2373 O O . LEU A 1 288 ? 3.224 -31.010 8.217 1.00 65.19 288 LEU A O 1
ATOM 2377 N N . SER A 1 289 ? 2.000 -31.178 6.356 1.00 58.66 289 SER A N 1
ATOM 2378 C CA . SER A 1 289 ? 1.805 -29.738 6.236 1.00 58.66 289 SER A CA 1
ATOM 2379 C C . SER A 1 289 ? 0.792 -29.219 7.272 1.00 58.66 289 SER A C 1
ATOM 2381 O O . SER A 1 289 ? -0.405 -29.506 7.225 1.00 58.66 289 SER A O 1
ATOM 2383 N N . GLN A 1 290 ? 1.248 -28.363 8.195 1.00 51.28 290 GLN A N 1
ATOM 2384 C CA . GLN A 1 290 ? 0.388 -27.684 9.185 1.00 51.28 290 GLN A CA 1
ATOM 2385 C C . GLN A 1 290 ? -0.714 -26.800 8.559 1.00 51.28 290 GLN A C 1
ATOM 2387 O O . GLN A 1 290 ? -1.653 -26.391 9.246 1.00 51.28 290 GLN A O 1
ATOM 2392 N N . LYS A 1 291 ? -0.651 -26.520 7.248 1.00 43.34 291 LYS A N 1
ATOM 2393 C CA . LYS A 1 291 ? -1.638 -25.698 6.524 1.00 43.34 291 LYS A CA 1
ATOM 2394 C C . LYS A 1 291 ? -3.037 -26.322 6.431 1.00 43.34 291 LYS A C 1
ATOM 2396 O O . LYS A 1 291 ? -3.981 -25.603 6.117 1.00 43.34 291 LYS A O 1
ATOM 2401 N N . LEU A 1 292 ? -3.210 -27.603 6.768 1.00 40.25 292 LEU A N 1
ATOM 2402 C CA . LEU A 1 292 ? -4.531 -28.245 6.883 1.00 40.25 292 LEU A CA 1
ATOM 2403 C C . LEU A 1 292 ? -5.422 -27.649 7.994 1.00 40.25 292 LEU A C 1
ATOM 2405 O O . LEU A 1 292 ? -6.632 -27.871 7.982 1.00 40.25 292 LEU A O 1
ATOM 2409 N N . VAL A 1 293 ? -4.852 -26.875 8.930 1.00 38.53 293 VAL A N 1
ATOM 2410 C CA . VAL A 1 293 ? -5.573 -26.258 10.064 1.00 38.53 293 VAL A CA 1
ATOM 2411 C C . VAL A 1 293 ? -5.319 -24.748 10.147 1.00 38.53 293 VAL A C 1
ATOM 2413 O O . VAL A 1 293 ? -5.349 -24.153 11.220 1.00 38.53 293 VAL A O 1
ATOM 2416 N N . SER A 1 294 ? -5.081 -24.071 9.021 1.00 34.06 294 SER A N 1
ATOM 2417 C CA . SER A 1 294 ? -5.296 -22.622 9.017 1.00 34.06 294 SER A CA 1
ATOM 2418 C C . SER A 1 294 ? -6.808 -22.392 9.012 1.00 34.06 294 SER A C 1
ATOM 2420 O O . SER A 1 294 ? -7.450 -22.771 8.027 1.00 34.06 294 SER A O 1
ATOM 2422 N N . PRO A 1 295 ? -7.421 -21.800 10.060 1.00 34.84 295 PRO A N 1
ATOM 2423 C CA . PRO A 1 295 ? -8.768 -21.290 9.894 1.00 34.84 295 PRO A CA 1
ATOM 2424 C C . PRO A 1 295 ? -8.677 -20.323 8.721 1.00 34.84 295 PRO A C 1
ATOM 2426 O O . PRO A 1 295 ? -7.892 -19.373 8.756 1.00 34.84 295 PRO A O 1
ATOM 2429 N N . VAL A 1 296 ? -9.422 -20.596 7.652 1.00 33.91 296 VAL A N 1
ATOM 2430 C CA . VAL A 1 296 ? -9.644 -19.609 6.603 1.00 33.91 296 VAL A CA 1
ATOM 2431 C C . VAL A 1 296 ? -10.356 -18.464 7.307 1.00 33.91 296 VAL A C 1
ATOM 2433 O O . VAL A 1 296 ? -11.574 -18.444 7.419 1.00 33.91 296 VAL A O 1
ATOM 2436 N N . THR A 1 297 ? -9.606 -17.517 7.857 1.00 35.78 297 THR A N 1
ATOM 2437 C CA . THR A 1 297 ? -10.138 -16.240 8.303 1.00 35.78 297 THR A CA 1
ATOM 2438 C C . THR A 1 297 ? -10.379 -15.446 7.033 1.00 35.78 297 THR A C 1
ATOM 2440 O O . THR A 1 297 ? -9.678 -14.494 6.699 1.00 35.78 297 THR A O 1
ATOM 2443 N N . SER A 1 298 ? -11.380 -15.877 6.258 1.00 33.62 298 SER A N 1
ATOM 2444 C CA . SER A 1 298 ? -11.967 -15.029 5.240 1.00 33.62 298 SER A CA 1
ATOM 2445 C C . SER A 1 298 ? -12.370 -13.754 5.967 1.00 33.62 298 SER A C 1
ATOM 2447 O O . SER A 1 298 ? -13.266 -13.775 6.813 1.00 33.62 298 SER A O 1
ATOM 2449 N N . LYS A 1 299 ? -11.683 -12.647 5.669 1.00 41.97 299 LYS A N 1
ATOM 2450 C CA . LYS A 1 299 ? -11.901 -11.345 6.317 1.00 41.97 299 LYS A CA 1
ATOM 2451 C C . LYS A 1 299 ? -13.329 -10.808 6.109 1.00 41.97 299 LYS A C 1
ATOM 2453 O O . LYS A 1 299 ? -13.670 -9.779 6.678 1.00 41.97 299 LYS A O 1
ATOM 2458 N N . PHE A 1 300 ? -14.156 -11.501 5.319 1.00 37.78 300 PHE A N 1
ATOM 2459 C CA . PHE A 1 300 ? -15.590 -11.288 5.167 1.00 37.78 300 PHE A CA 1
ATOM 2460 C C . PHE A 1 300 ? -16.358 -12.613 5.166 1.00 37.78 300 PHE A C 1
ATOM 2462 O O . PHE A 1 300 ? -15.992 -13.559 4.469 1.00 37.78 300 PHE A O 1
ATOM 2469 N N . ARG A 1 301 ? -17.474 -12.631 5.901 1.00 37.47 301 ARG A N 1
ATOM 2470 C CA . ARG A 1 301 ? -18.538 -13.634 5.808 1.00 37.47 301 ARG A CA 1
ATOM 2471 C C . ARG A 1 301 ? -19.591 -13.087 4.842 1.00 37.47 301 ARG A C 1
ATOM 2473 O O . ARG A 1 301 ? -20.159 -12.029 5.096 1.00 37.47 301 ARG A O 1
ATOM 2480 N N . VAL A 1 302 ? -19.829 -13.759 3.717 1.00 36.84 302 VAL A N 1
ATOM 2481 C CA . VAL A 1 302 ? -20.937 -13.404 2.814 1.00 36.84 302 VAL A CA 1
ATOM 2482 C C . VAL A 1 302 ? -22.215 -13.985 3.417 1.00 36.84 302 VAL A C 1
ATOM 2484 O O . VAL A 1 302 ? -22.443 -15.190 3.347 1.00 36.84 302 VAL A O 1
ATOM 2487 N N . GLU A 1 303 ? -23.023 -13.144 4.067 1.00 38.16 303 GLU A N 1
ATOM 2488 C CA . GLU A 1 303 ? -24.224 -13.589 4.794 1.00 38.16 303 GLU A CA 1
ATOM 2489 C C . GLU A 1 303 ? -25.438 -13.884 3.893 1.00 38.16 303 GLU A C 1
ATOM 2491 O O . GLU A 1 303 ? -26.452 -14.370 4.385 1.00 38.16 303 GLU A O 1
ATOM 2496 N N . SER A 1 304 ? -25.364 -13.663 2.573 1.00 42.91 304 SER A N 1
ATOM 2497 C CA . SER A 1 304 ? -26.490 -13.950 1.670 1.00 42.91 304 SER A CA 1
ATOM 2498 C C . SER A 1 304 ? -26.075 -14.486 0.294 1.00 42.91 304 SER A C 1
ATOM 2500 O O . SER A 1 304 ? -25.088 -14.052 -0.296 1.00 42.91 304 SER A O 1
ATOM 2502 N N . GLY A 1 305 ? -26.857 -15.446 -0.217 1.00 48.00 305 GLY A N 1
ATOM 2503 C CA . GLY A 1 305 ? -26.726 -16.031 -1.558 1.00 48.00 305 GLY A CA 1
ATOM 2504 C C . GLY A 1 305 ? -26.194 -17.470 -1.598 1.00 48.00 305 GLY A C 1
ATOM 2505 O O . GLY A 1 305 ? -25.662 -17.991 -0.622 1.00 48.00 305 GLY A O 1
ATOM 2506 N N . PHE A 1 306 ? -26.316 -18.108 -2.768 1.00 46.91 306 PHE A N 1
ATOM 2507 C CA . PHE A 1 306 ? -25.886 -19.490 -3.060 1.00 46.91 306 PHE A CA 1
ATOM 2508 C C . PHE A 1 306 ? -24.407 -19.765 -2.698 1.00 46.91 306 PHE A C 1
ATOM 2510 O O . PHE A 1 306 ? -24.037 -20.882 -2.341 1.00 46.91 306 PHE A O 1
ATOM 2517 N N . PHE A 1 307 ? -23.563 -18.726 -2.703 1.00 39.19 307 PHE A N 1
ATOM 2518 C CA . PHE A 1 307 ? -22.151 -18.801 -2.317 1.00 39.19 307 PHE A CA 1
ATOM 2519 C C . PHE A 1 307 ? -21.906 -18.967 -0.805 1.00 39.19 307 PHE A C 1
ATOM 2521 O O . PHE A 1 307 ? -20.830 -19.433 -0.427 1.00 39.19 307 PHE A O 1
ATOM 2528 N N . SER A 1 308 ? -22.878 -18.665 0.068 1.00 40.97 308 SER A N 1
ATOM 2529 C CA . SER A 1 308 ? -22.726 -18.895 1.515 1.00 40.97 308 SER A CA 1
ATOM 2530 C C . SER A 1 308 ? -22.689 -20.393 1.852 1.00 40.97 308 SER A C 1
ATOM 2532 O O . SER A 1 308 ? -21.917 -20.815 2.713 1.00 40.97 308 SER A O 1
ATOM 2534 N N . GLN A 1 309 ? -23.431 -21.216 1.099 1.00 42.69 309 GLN A N 1
ATOM 2535 C CA . GLN A 1 309 ? -23.433 -22.675 1.250 1.00 42.69 309 GLN A CA 1
ATOM 2536 C C . GLN A 1 309 ? -22.123 -23.317 0.768 1.00 42.69 309 GLN A C 1
ATOM 2538 O O . GLN A 1 309 ? -21.675 -24.316 1.332 1.00 42.69 309 GLN A O 1
ATOM 2543 N N . LEU A 1 310 ? -21.481 -22.733 -0.251 1.00 41.50 310 LEU A N 1
ATOM 2544 C CA . LEU A 1 310 ? -20.161 -23.157 -0.727 1.00 41.50 310 LEU A CA 1
ATOM 2545 C C . LEU A 1 310 ? -19.053 -22.772 0.263 1.00 41.50 310 LEU A C 1
ATOM 2547 O O . LEU A 1 310 ? -18.207 -23.610 0.549 1.00 41.50 310 LEU A O 1
ATOM 2551 N N . SER A 1 311 ? -19.106 -21.562 0.836 1.00 39.25 311 SER A N 1
ATOM 2552 C CA . SER A 1 311 ? -18.192 -21.092 1.894 1.00 39.25 311 SER A CA 1
ATOM 2553 C C . SER A 1 311 ? -18.286 -21.947 3.167 1.00 39.25 311 SER A C 1
ATOM 2555 O O . SER A 1 311 ? -17.262 -22.333 3.727 1.00 39.25 311 SER A O 1
ATOM 2557 N N . GLN A 1 312 ? -19.496 -22.346 3.581 1.00 38.62 312 GLN A N 1
ATOM 2558 C CA . GLN A 1 312 ? -19.679 -23.294 4.689 1.00 38.62 312 GLN A CA 1
ATOM 2559 C C . GLN A 1 312 ? -19.103 -24.686 4.385 1.00 38.62 312 GLN A C 1
ATOM 2561 O O . GLN A 1 312 ? -18.462 -25.271 5.255 1.00 38.62 312 GLN A O 1
ATOM 2566 N N . LYS A 1 313 ? -19.284 -25.206 3.161 1.00 37.06 313 LYS A N 1
ATOM 2567 C CA . LYS A 1 313 ? -18.751 -26.521 2.751 1.00 37.06 313 LYS A CA 1
ATOM 2568 C C . LYS A 1 313 ? -17.232 -26.540 2.545 1.00 37.06 313 LYS A C 1
ATOM 2570 O O . LYS A 1 313 ? -16.617 -27.593 2.698 1.00 37.06 313 LYS A O 1
ATOM 2575 N N . THR A 1 314 ? -16.614 -25.415 2.183 1.00 37.00 314 THR A N 1
ATOM 2576 C CA . THR A 1 314 ? -15.149 -25.305 2.101 1.00 37.00 314 THR A CA 1
ATOM 2577 C C . THR A 1 314 ? -14.522 -25.046 3.468 1.00 37.00 314 THR A C 1
ATOM 2579 O O . THR A 1 314 ? -13.480 -25.628 3.755 1.00 37.00 314 THR A O 1
ATOM 2582 N N . MET A 1 315 ? -15.178 -24.283 4.354 1.00 35.16 315 MET A N 1
ATOM 2583 C CA . MET A 1 315 ? -14.750 -24.133 5.752 1.00 35.16 315 MET A CA 1
ATOM 2584 C C . MET A 1 315 ? -14.817 -25.446 6.541 1.00 35.16 315 MET A C 1
ATOM 2586 O O . MET A 1 315 ? -13.946 -25.685 7.368 1.00 35.16 315 MET A O 1
ATOM 2590 N N . SER A 1 316 ? -15.785 -26.327 6.263 1.00 38.03 316 SER A N 1
ATOM 2591 C CA . SER A 1 316 ? -15.888 -27.635 6.929 1.00 38.03 316 SER A CA 1
ATOM 2592 C C . SER A 1 316 ? -14.844 -28.664 6.474 1.00 38.03 316 SER A C 1
ATOM 2594 O O . SER A 1 316 ? -14.828 -29.775 6.995 1.00 38.03 316 SER A O 1
ATOM 2596 N N . ARG A 1 317 ? -14.006 -28.347 5.474 1.00 39.25 317 ARG A N 1
ATOM 2597 C CA . ARG A 1 317 ? -12.882 -29.208 5.057 1.00 39.25 317 ARG A CA 1
ATOM 2598 C C . ARG A 1 317 ? -11.579 -28.908 5.799 1.00 39.25 317 ARG A C 1
ATOM 2600 O O . ARG A 1 317 ? -10.679 -29.740 5.754 1.00 39.25 317 ARG A O 1
ATOM 2607 N N . GLY A 1 318 ? -11.484 -27.772 6.491 1.00 41.06 318 GLY A N 1
ATOM 2608 C CA . GLY A 1 318 ? -10.485 -27.587 7.539 1.00 41.06 318 GLY A CA 1
ATOM 2609 C C . GLY A 1 318 ? -11.022 -28.232 8.808 1.00 41.06 318 GLY A C 1
ATOM 2610 O O . GLY A 1 318 ? -12.066 -27.812 9.301 1.00 41.06 318 GLY A O 1
ATOM 2611 N N . LEU A 1 319 ? -10.354 -29.273 9.303 1.00 40.69 319 LEU A N 1
ATOM 2612 C CA . LEU A 1 319 ? -10.730 -29.971 10.535 1.00 40.69 319 LEU A CA 1
ATOM 2613 C C . LEU A 1 319 ? -10.866 -28.947 11.674 1.00 40.69 319 LEU A C 1
ATOM 2615 O O . LEU A 1 319 ? -9.881 -28.369 12.138 1.00 40.69 319 LEU A O 1
ATOM 2619 N N . SER A 1 320 ? -12.102 -28.673 12.082 1.00 37.59 320 SER A N 1
ATOM 2620 C CA . SER A 1 320 ? -12.431 -27.712 13.128 1.00 37.59 320 SER A CA 1
ATOM 2621 C C . SER A 1 320 ? -11.981 -28.255 14.480 1.00 37.59 320 SER A C 1
ATOM 2623 O O . SER A 1 320 ? -12.598 -29.167 15.007 1.00 37.59 320 SER A O 1
ATOM 2625 N N . SER A 1 321 ? -10.954 -27.665 15.089 1.00 42.47 321 SER A N 1
ATOM 2626 C CA . SER A 1 321 ? -10.341 -28.090 16.362 1.00 42.47 321 SER A CA 1
ATOM 2627 C C . SER A 1 321 ? -11.231 -27.993 17.618 1.00 42.47 321 SER A C 1
ATOM 2629 O O . SER A 1 321 ? -10.724 -28.062 18.736 1.00 42.47 321 SER A O 1
ATOM 2631 N N . LEU A 1 322 ? -12.544 -27.807 17.466 1.00 42.28 322 LEU A N 1
ATOM 2632 C CA . LEU A 1 322 ? -13.479 -27.528 18.558 1.00 42.28 322 LEU A CA 1
ATOM 2633 C C . LEU A 1 322 ? -14.242 -28.764 19.057 1.00 42.28 322 LEU A C 1
ATOM 2635 O O . LEU A 1 322 ? -15.017 -28.638 20.004 1.00 42.28 322 LEU A O 1
ATOM 2639 N N . SER A 1 323 ? -14.027 -29.953 18.479 1.00 39.09 323 SER A N 1
ATOM 2640 C CA . SER A 1 323 ? -14.626 -31.188 18.990 1.00 39.09 323 SER A CA 1
ATOM 2641 C C . SER A 1 323 ? -13.585 -32.069 19.704 1.00 39.09 323 SER A C 1
ATOM 2643 O O . SER A 1 323 ? -12.568 -32.478 19.148 1.00 39.09 323 SER A O 1
ATOM 2645 N N . LEU A 1 324 ? -13.826 -32.364 20.987 1.00 39.12 324 LEU A N 1
ATOM 2646 C CA . LEU A 1 324 ? -12.960 -33.216 21.817 1.00 39.12 324 LEU A CA 1
ATOM 2647 C C . LEU A 1 324 ? -12.694 -34.646 21.279 1.00 39.12 324 LEU A C 1
ATOM 2649 O O . LEU A 1 324 ? -11.631 -35.179 21.603 1.00 39.12 324 LEU A O 1
ATOM 2653 N N . PRO A 1 325 ? -13.558 -35.300 20.470 1.00 38.44 325 PRO A N 1
ATOM 2654 C CA . PRO A 1 325 ? -13.235 -36.616 19.909 1.00 38.44 325 PRO A CA 1
ATOM 2655 C C . PRO A 1 325 ? -12.086 -36.581 18.886 1.00 38.44 325 PRO A C 1
ATOM 2657 O O . PRO A 1 325 ? -11.372 -37.571 18.735 1.00 38.44 325 PRO A O 1
ATOM 2660 N N . GLU A 1 326 ? -11.862 -35.448 18.214 1.00 40.97 326 GLU A N 1
ATOM 2661 C CA . GLU A 1 326 ? -10.854 -35.298 17.152 1.00 40.97 326 GLU A CA 1
ATOM 2662 C C . GLU A 1 326 ? -9.428 -35.123 17.697 1.00 40.97 326 GLU A C 1
ATOM 2664 O O . GLU A 1 326 ? -8.452 -35.397 16.999 1.00 40.97 326 GLU A O 1
ATOM 2669 N N . ALA A 1 327 ? -9.281 -34.754 18.974 1.00 39.47 327 ALA A N 1
ATOM 2670 C CA . ALA A 1 327 ? -7.980 -34.689 19.640 1.00 39.47 327 ALA A CA 1
ATOM 2671 C C . ALA A 1 327 ? -7.314 -36.072 19.789 1.00 39.47 327 ALA A C 1
ATOM 2673 O O . ALA A 1 327 ? -6.096 -36.146 19.927 1.00 39.47 327 ALA A O 1
ATOM 2674 N N . ARG A 1 328 ? -8.084 -37.172 19.729 1.00 37.59 328 ARG A N 1
ATOM 2675 C CA . ARG A 1 328 ? -7.554 -38.542 19.854 1.00 37.59 328 ARG A CA 1
ATOM 2676 C C . ARG A 1 328 ? -7.010 -39.133 18.552 1.00 37.59 328 ARG A C 1
ATOM 2678 O O . ARG A 1 328 ? -6.124 -39.971 18.632 1.00 37.59 328 ARG A O 1
ATOM 2685 N N . MET A 1 329 ? -7.445 -38.669 17.376 1.00 41.78 329 MET A N 1
ATOM 2686 C CA . MET A 1 329 ? -6.827 -39.080 16.098 1.00 41.78 329 MET A CA 1
ATOM 2687 C C . MET A 1 329 ? -5.449 -38.439 15.859 1.00 41.78 329 MET A C 1
ATOM 2689 O O . MET A 1 329 ? -4.784 -38.771 14.886 1.00 41.78 329 MET A O 1
ATOM 2693 N N . ARG A 1 330 ? -5.005 -37.524 16.736 1.00 44.75 330 ARG A N 1
ATOM 2694 C CA . ARG A 1 330 ? -3.665 -36.913 16.687 1.00 44.75 330 ARG A CA 1
ATOM 2695 C C . ARG A 1 330 ? -2.559 -37.779 17.299 1.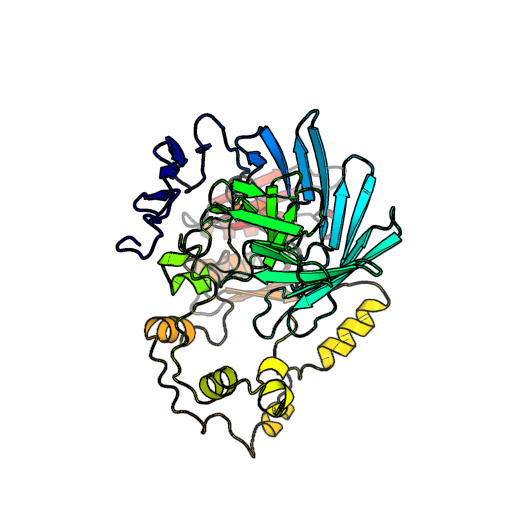00 44.75 330 ARG A C 1
ATOM 2697 O O . ARG A 1 330 ? -1.396 -37.405 17.199 1.00 44.75 330 ARG A O 1
ATOM 2704 N N . LEU A 1 331 ? -2.897 -38.896 17.942 1.00 41.47 331 LEU A N 1
ATOM 2705 C CA . LEU A 1 331 ? -1.921 -39.791 18.562 1.00 41.47 331 LEU A CA 1
ATOM 2706 C C . LEU A 1 331 ? -1.556 -40.935 17.591 1.00 41.47 331 LEU A C 1
ATOM 2708 O O . LEU A 1 331 ? -2.224 -41.963 17.570 1.00 41.47 331 LEU A O 1
ATOM 2712 N N . ASP A 1 332 ? -0.466 -40.700 16.845 1.00 41.78 332 ASP A N 1
ATOM 2713 C CA . ASP A 1 332 ? 0.409 -41.621 16.075 1.00 41.78 332 ASP A CA 1
ATOM 2714 C C . ASP A 1 332 ? -0.010 -42.140 14.679 1.00 41.78 332 ASP A C 1
ATOM 2716 O O . ASP A 1 332 ? -1.175 -42.483 14.477 1.00 41.78 332 ASP A O 1
ATOM 2720 N N . PRO A 1 333 ? 0.931 -42.197 13.686 1.00 42.97 333 PRO A N 1
ATOM 2721 C CA . PRO A 1 333 ? 2.295 -42.753 13.816 1.00 42.97 333 PRO A CA 1
ATOM 2722 C C . PRO A 1 333 ? 3.472 -41.916 13.247 1.00 42.97 333 PRO A C 1
ATOM 2724 O O . PRO A 1 333 ? 4.525 -42.467 12.933 1.00 42.97 333 PRO A O 1
ATOM 2727 N N . LEU A 1 334 ? 3.339 -40.598 13.087 1.00 41.94 334 LEU A N 1
ATOM 2728 C CA . LEU A 1 334 ? 4.474 -39.715 12.770 1.00 41.94 334 LEU A CA 1
ATOM 2729 C C . LEU A 1 334 ? 4.368 -38.462 13.626 1.00 41.94 334 LEU A C 1
ATOM 2731 O O . LEU A 1 334 ? 3.902 -37.425 13.167 1.00 41.94 334 LEU A O 1
ATOM 2735 N N . ASN A 1 335 ? 4.736 -38.586 14.897 1.00 40.09 335 ASN A N 1
ATOM 2736 C CA . ASN A 1 335 ? 4.805 -37.473 15.833 1.00 40.09 335 ASN A CA 1
ATOM 2737 C C . ASN A 1 335 ? 5.849 -36.452 15.313 1.00 40.09 335 ASN A C 1
ATOM 2739 O O . ASN A 1 335 ? 7.050 -36.724 15.389 1.00 40.09 335 ASN A O 1
ATOM 2743 N N . PRO A 1 336 ? 5.452 -35.281 14.770 1.00 45.03 336 PRO A N 1
ATOM 2744 C CA . PRO A 1 336 ? 6.398 -34.327 14.186 1.00 45.03 336 PRO A CA 1
ATOM 2745 C C . PRO A 1 336 ? 7.186 -33.568 15.264 1.00 45.03 336 PRO A C 1
ATOM 2747 O O . PRO A 1 336 ? 8.032 -32.742 14.951 1.00 45.03 336 PRO A O 1
ATOM 2750 N N . SER A 1 337 ? 6.940 -33.854 16.546 1.00 41.41 337 SER A N 1
ATOM 2751 C CA . SER A 1 337 ? 7.741 -33.360 17.665 1.00 41.41 337 SER A CA 1
ATOM 2752 C C . SER A 1 337 ? 9.110 -34.039 17.793 1.00 41.41 337 SER A C 1
ATOM 2754 O O . SER A 1 337 ? 9.909 -33.598 18.614 1.00 41.41 337 SER A O 1
ATOM 2756 N N . VAL A 1 338 ? 9.389 -35.100 17.020 1.00 38.69 338 VAL A N 1
ATOM 2757 C CA . VAL A 1 338 ? 10.629 -35.894 17.143 1.00 38.69 338 VAL A CA 1
ATOM 2758 C C . VAL A 1 338 ? 11.643 -35.614 16.022 1.00 38.69 338 VAL A C 1
ATOM 2760 O O . VAL A 1 338 ? 12.830 -35.870 16.210 1.00 38.69 338 VAL A O 1
ATOM 2763 N N . PHE A 1 339 ? 11.238 -35.015 14.897 1.00 38.38 339 PHE A N 1
ATOM 2764 C CA . PHE A 1 339 ? 12.178 -34.580 13.856 1.00 38.38 339 PHE A CA 1
ATOM 2765 C C . PHE A 1 339 ? 12.528 -33.104 14.044 1.00 38.38 339 PHE A C 1
ATOM 2767 O O . PHE A 1 339 ? 11.833 -32.211 13.571 1.00 38.38 339 PHE A O 1
ATOM 2774 N N . GLY A 1 340 ? 13.617 -32.873 14.777 1.00 38.66 340 GLY A N 1
ATOM 2775 C CA . GLY A 1 340 ? 14.214 -31.559 14.982 1.00 38.66 340 GLY A CA 1
ATOM 2776 C C . GLY A 1 340 ? 14.075 -31.085 16.420 1.00 38.66 340 GLY A C 1
ATOM 2777 O O . GLY A 1 340 ? 13.020 -30.628 16.856 1.00 38.66 340 GLY A O 1
ATOM 2778 N N . THR A 1 341 ? 15.173 -31.146 17.168 1.00 38.47 341 THR A N 1
ATOM 2779 C CA . THR A 1 341 ? 15.369 -30.317 18.356 1.00 38.47 341 THR A CA 1
ATOM 2780 C C . 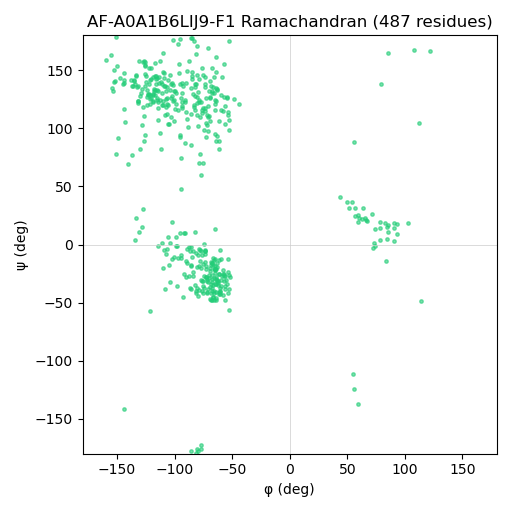THR A 1 341 ? 15.142 -28.857 17.959 1.00 38.47 341 THR A C 1
ATOM 2782 O O . THR A 1 341 ? 16.038 -28.232 17.396 1.00 38.47 341 THR A O 1
ATOM 2785 N N . ARG A 1 342 ? 13.944 -28.319 18.221 1.00 45.69 342 ARG A N 1
ATOM 2786 C CA . ARG A 1 342 ? 13.650 -26.887 18.096 1.00 45.69 342 ARG A CA 1
ATOM 2787 C C . ARG A 1 342 ? 14.507 -26.131 19.101 1.00 45.69 342 ARG A C 1
ATOM 2789 O O . ARG A 1 342 ? 14.100 -25.900 20.234 1.00 45.69 342 ARG A O 1
ATOM 2796 N N . VAL A 1 343 ? 15.708 -25.755 18.692 1.00 42.25 343 VAL A N 1
ATOM 2797 C CA . VAL A 1 343 ? 16.445 -24.688 19.356 1.00 42.25 343 VAL A CA 1
ATOM 2798 C C . VAL A 1 343 ? 15.945 -23.401 18.709 1.00 42.25 343 VAL A C 1
ATOM 2800 O O . VAL A 1 343 ? 16.506 -22.937 17.720 1.00 42.25 343 VAL A O 1
ATOM 2803 N N . GLU A 1 344 ? 14.835 -22.853 19.212 1.00 45.97 344 GLU A N 1
ATOM 2804 C CA . GLU A 1 344 ? 14.415 -21.493 18.854 1.00 45.97 344 GLU A CA 1
ATOM 2805 C C . GLU A 1 344 ? 15.502 -20.521 19.342 1.00 45.97 344 GLU A C 1
ATOM 2807 O O . GLU A 1 344 ? 15.540 -20.127 20.503 1.00 45.97 344 GLU A O 1
ATOM 2812 N N . GLN A 1 345 ? 16.452 -20.182 18.466 1.00 48.72 345 GLN A N 1
ATOM 2813 C CA . GLN A 1 345 ? 17.566 -19.287 18.803 1.00 48.72 345 GLN A CA 1
ATOM 2814 C C . GLN A 1 345 ? 17.172 -17.803 18.816 1.00 48.72 345 GLN A C 1
ATOM 2816 O O . GLN A 1 345 ? 17.895 -16.989 19.394 1.00 48.72 345 GLN A O 1
ATOM 2821 N N . ASP A 1 346 ? 16.014 -17.437 18.257 1.00 51.47 346 ASP A N 1
ATOM 2822 C CA . ASP A 1 346 ? 15.484 -16.077 18.368 1.00 51.47 346 ASP A CA 1
ATOM 2823 C C . ASP A 1 346 ? 14.853 -15.896 19.754 1.00 51.47 346 ASP A C 1
ATOM 2825 O O . ASP A 1 346 ? 13.635 -15.912 19.916 1.00 51.47 346 ASP A O 1
ATOM 2829 N N . SER A 1 347 ? 15.694 -15.690 20.764 1.00 50.19 347 SER A N 1
ATOM 2830 C CA . SER A 1 347 ? 15.299 -15.486 22.167 1.00 50.19 347 SER A CA 1
ATOM 2831 C C . SER A 1 347 ? 14.237 -14.386 22.342 1.00 50.19 347 SER A C 1
ATOM 2833 O O . SER A 1 347 ? 13.400 -14.480 23.233 1.00 50.19 347 SER A O 1
ATOM 2835 N N . ILE A 1 348 ? 14.189 -13.387 21.451 1.00 51.94 348 ILE A N 1
ATOM 2836 C CA . ILE A 1 348 ? 13.148 -12.342 21.432 1.00 51.94 348 ILE A CA 1
ATOM 2837 C C . ILE A 1 348 ? 11.815 -12.861 20.868 1.00 51.94 348 ILE A C 1
ATOM 2839 O O . ILE A 1 348 ? 10.757 -12.545 21.412 1.00 51.94 348 ILE A O 1
ATOM 2843 N N . LYS A 1 349 ? 11.838 -13.663 19.793 1.00 50.09 349 LYS A N 1
ATOM 2844 C CA . LYS A 1 349 ? 10.614 -14.278 19.254 1.00 50.09 349 LYS A CA 1
ATOM 2845 C C . LYS A 1 349 ? 10.070 -15.320 20.215 1.00 50.09 349 LYS A C 1
ATOM 2847 O O . LYS A 1 349 ? 8.869 -15.305 20.441 1.00 50.09 349 LYS A O 1
ATOM 2852 N N . GLY A 1 350 ? 10.937 -16.133 20.820 1.00 49.09 350 GLY A N 1
ATOM 2853 C CA . GLY A 1 350 ? 10.572 -17.084 21.868 1.00 49.09 350 GLY A CA 1
ATOM 2854 C C . GLY A 1 350 ? 9.885 -16.387 23.043 1.00 49.09 350 GLY A C 1
ATOM 2855 O O . GLY A 1 350 ? 8.777 -16.755 23.399 1.00 49.09 350 GLY A O 1
ATOM 2856 N N . LEU A 1 351 ? 10.437 -15.280 23.555 1.00 51.44 351 LEU A N 1
ATOM 2857 C CA . LEU A 1 351 ? 9.807 -14.510 24.642 1.00 51.44 351 LEU A CA 1
ATOM 2858 C C . LEU A 1 351 ? 8.438 -13.905 24.271 1.00 51.44 351 LEU A C 1
ATOM 2860 O O . LEU A 1 351 ? 7.550 -13.825 25.119 1.00 51.44 351 LEU A O 1
ATOM 2864 N N . ILE A 1 352 ? 8.246 -13.476 23.019 1.00 52.38 352 ILE A N 1
ATOM 2865 C CA . ILE A 1 352 ? 6.966 -12.919 22.547 1.00 52.38 352 ILE A CA 1
ATOM 2866 C C . ILE A 1 352 ? 5.954 -14.037 22.237 1.00 52.38 352 ILE A C 1
ATOM 2868 O O . ILE A 1 352 ? 4.770 -13.882 22.540 1.00 52.38 352 ILE A O 1
ATOM 2872 N N . LEU A 1 353 ? 6.384 -15.163 21.657 1.00 47.22 353 LEU A N 1
ATOM 2873 C CA . LEU A 1 353 ? 5.521 -16.292 21.287 1.00 47.22 353 LEU A CA 1
ATOM 2874 C C . LEU A 1 353 ? 5.174 -17.212 22.469 1.00 47.22 353 LEU A C 1
ATOM 2876 O O . LEU A 1 353 ? 4.029 -17.661 22.558 1.00 47.22 353 LEU A O 1
ATOM 2880 N N . GLU A 1 354 ? 6.097 -17.473 23.402 1.00 44.41 354 GLU A N 1
ATOM 2881 C CA . GLU A 1 354 ? 5.858 -18.350 24.563 1.00 44.41 354 GLU A CA 1
ATOM 2882 C C . GLU A 1 354 ? 4.775 -17.794 25.499 1.00 44.41 354 GLU A C 1
ATOM 2884 O O . GLU A 1 354 ? 4.041 -18.557 26.127 1.00 44.41 354 GLU A O 1
ATOM 2889 N N . HIS A 1 355 ? 4.596 -16.472 25.555 1.00 45.09 355 HIS A N 1
ATOM 2890 C CA . HIS A 1 355 ? 3.529 -15.842 26.339 1.00 45.09 355 HIS A CA 1
ATOM 2891 C C . HIS A 1 355 ? 2.185 -15.690 25.609 1.00 45.09 355 HIS A C 1
ATOM 2893 O O . HIS A 1 355 ? 1.225 -15.203 26.207 1.00 45.09 355 HIS A O 1
ATOM 2899 N N . THR A 1 356 ? 2.073 -16.087 24.336 1.00 46.00 356 THR A N 1
ATOM 2900 C CA . THR A 1 356 ? 0.951 -15.651 23.480 1.00 46.00 356 THR A CA 1
ATOM 2901 C C . THR A 1 356 ? 0.228 -16.762 22.727 1.00 46.00 356 THR A C 1
ATOM 2903 O O . THR A 1 356 ? -0.653 -16.460 21.924 1.00 46.00 356 THR A O 1
ATOM 2906 N N . GLN A 1 357 ? 0.487 -18.038 23.037 1.00 40.06 357 GLN A N 1
ATOM 2907 C CA . GLN A 1 357 ? -0.082 -19.185 22.308 1.00 40.06 357 GLN A CA 1
ATOM 2908 C C . GLN A 1 357 ? -1.619 -19.217 22.158 1.00 40.06 357 GLN A C 1
ATOM 2910 O O . GLN A 1 357 ? -2.105 -19.988 21.339 1.00 40.06 357 GLN A O 1
ATOM 2915 N N . ASN A 1 358 ? -2.399 -18.389 22.868 1.00 40.69 358 ASN A N 1
ATOM 2916 C CA . ASN A 1 358 ? -3.865 -18.385 22.767 1.00 40.69 358 ASN A CA 1
ATOM 2917 C C . ASN A 1 358 ? -4.534 -17.003 22.659 1.00 40.69 358 ASN A C 1
ATOM 2919 O O . ASN A 1 358 ? -5.765 -16.934 22.635 1.00 40.69 358 ASN A O 1
ATOM 2923 N N . TRP A 1 359 ? -3.782 -15.902 22.582 1.00 43.25 359 TRP A N 1
ATOM 2924 C CA . TRP A 1 359 ? -4.378 -14.565 22.535 1.00 43.25 359 TRP A CA 1
ATOM 2925 C C . TRP A 1 359 ? -4.020 -13.849 21.242 1.00 43.25 359 TRP A C 1
ATOM 2927 O O . TRP A 1 359 ? -2.854 -13.741 20.878 1.00 43.25 359 TRP A O 1
ATOM 2937 N N . VAL A 1 360 ? -5.045 -13.332 20.558 1.00 51.81 360 VAL A N 1
ATOM 2938 C CA . VAL A 1 360 ? -4.871 -12.346 19.489 1.00 51.81 360 VAL A CA 1
ATOM 2939 C C . VAL A 1 360 ? -4.104 -11.182 20.105 1.00 51.81 360 VAL A C 1
ATOM 2941 O O . VAL A 1 360 ? -4.674 -10.423 20.888 1.00 51.81 360 VAL A O 1
ATOM 2944 N N . LEU A 1 361 ? -2.809 -11.081 19.803 1.00 53.00 361 LEU A N 1
ATOM 2945 C CA . LEU A 1 361 ? -1.992 -9.942 20.194 1.00 53.00 361 LEU A CA 1
ATOM 2946 C C . LEU A 1 361 ? -2.700 -8.683 19.688 1.00 53.00 361 LEU A C 1
ATOM 2948 O O . LEU A 1 361 ? -2.873 -8.494 18.484 1.00 53.00 361 LEU A O 1
ATOM 2952 N N . GLN A 1 362 ? -3.166 -7.852 20.616 1.00 59.50 362 GLN A N 1
ATOM 2953 C CA . GLN A 1 362 ? -3.643 -6.515 20.302 1.00 59.50 362 GLN A CA 1
ATOM 2954 C C . GLN A 1 362 ? -2.509 -5.538 20.609 1.00 59.50 362 GLN A C 1
ATOM 2956 O O . GLN A 1 362 ? -1.910 -5.632 21.681 1.00 59.50 362 GLN A O 1
ATOM 2961 N N . PRO A 1 363 ? -2.168 -4.631 19.681 1.00 62.84 363 PRO A N 1
ATOM 2962 C CA . PRO A 1 363 ? -1.126 -3.649 19.930 1.00 62.84 363 PRO A CA 1
ATOM 2963 C C . PRO A 1 363 ? -1.544 -2.709 21.067 1.00 62.84 363 PRO A C 1
ATOM 2965 O O . PRO A 1 363 ? -2.663 -2.196 21.074 1.00 62.84 363 PRO A O 1
ATOM 2968 N N . GLY A 1 364 ? -0.624 -2.456 21.999 1.00 67.75 364 GLY A N 1
ATOM 2969 C CA . GLY A 1 364 ? -0.806 -1.520 23.110 1.00 67.75 364 GLY A CA 1
ATOM 2970 C C . GLY A 1 364 ? -0.638 -2.160 24.486 1.00 67.75 364 GLY A C 1
ATOM 2971 O O . GLY A 1 364 ? -0.595 -3.379 24.638 1.00 67.75 364 GLY A O 1
ATOM 2972 N N . SER A 1 365 ? -0.523 -1.319 25.513 1.00 70.56 365 SER A N 1
ATOM 2973 C CA . SER A 1 365 ? -0.593 -1.777 26.897 1.00 70.56 365 SER A CA 1
ATOM 2974 C C . SER A 1 365 ? -2.044 -2.079 27.272 1.00 70.56 365 SER A C 1
ATOM 2976 O O . SER A 1 365 ? -2.976 -1.408 26.822 1.00 70.56 365 SER A O 1
ATOM 2978 N N . SER A 1 366 ? -2.253 -3.093 28.116 1.00 73.44 366 SER A N 1
ATOM 2979 C CA . SER A 1 366 ? -3.589 -3.393 28.632 1.00 73.44 366 SER A CA 1
ATOM 2980 C C . SER A 1 366 ? -4.119 -2.185 29.399 1.00 73.44 366 SER A C 1
ATOM 2982 O O . SER A 1 366 ? -3.590 -1.829 30.453 1.00 73.44 366 SER A O 1
ATOM 2984 N N . SER A 1 367 ? -5.197 -1.586 28.899 1.00 77.12 367 SER A N 1
ATOM 2985 C CA . SER A 1 367 ? -5.917 -0.555 29.639 1.00 77.12 367 SER A CA 1
ATOM 2986 C C . SER A 1 367 ? -6.871 -1.163 30.666 1.00 77.12 367 SER A C 1
ATOM 2988 O O . SER A 1 367 ? -7.160 -2.363 30.649 1.00 77.12 367 SER A O 1
ATOM 2990 N N . GLU A 1 368 ? -7.324 -0.348 31.619 1.00 82.31 368 GLU A N 1
ATOM 2991 C CA . GLU A 1 368 ? -8.315 -0.799 32.588 1.00 82.31 368 GLU A CA 1
ATOM 2992 C C . GLU A 1 368 ? -9.658 -1.059 31.882 1.00 82.31 368 GLU A C 1
ATOM 2994 O O . GLU A 1 368 ? -10.121 -0.203 31.122 1.00 82.31 368 GLU A O 1
ATOM 2999 N N . PRO A 1 369 ? -10.312 -2.211 32.120 1.00 83.25 369 PRO A N 1
ATOM 3000 C CA . PRO A 1 369 ? -11.578 -2.522 31.468 1.00 83.25 369 PRO A CA 1
ATOM 3001 C C . PRO A 1 369 ? -12.656 -1.462 31.778 1.00 83.25 369 PRO A C 1
ATOM 3003 O O . PRO A 1 369 ? -12.737 -0.984 32.920 1.00 83.25 369 PRO A O 1
ATOM 3006 N N . PRO A 1 370 ? -13.548 -1.136 30.816 1.00 82.12 370 PRO A N 1
ATOM 3007 C CA . PRO A 1 370 ? -14.568 -0.094 30.979 1.00 82.12 370 PRO A CA 1
ATOM 3008 C C . PRO A 1 370 ? -15.424 -0.260 32.239 1.00 82.12 370 PRO A C 1
ATOM 3010 O O . PRO A 1 370 ? -15.704 0.721 32.928 1.00 82.12 370 PRO A O 1
ATOM 3013 N N . LEU A 1 371 ? -15.757 -1.508 32.581 1.00 83.06 371 LEU A N 1
ATOM 3014 C CA . LEU A 1 371 ? -16.583 -1.882 33.733 1.00 83.06 371 LEU A CA 1
ATOM 3015 C C . LEU A 1 371 ? -15.772 -2.336 34.960 1.00 83.06 371 LEU A C 1
ATOM 3017 O O . LEU A 1 371 ? -16.346 -2.755 35.954 1.00 83.06 371 LEU A O 1
ATOM 3021 N N . GLY A 1 372 ? -14.445 -2.227 34.932 1.00 82.50 372 GLY A N 1
ATOM 3022 C CA . GLY A 1 372 ? -13.592 -2.611 36.057 1.00 82.50 372 GLY A CA 1
ATOM 3023 C C . GLY A 1 372 ? -13.226 -4.098 36.077 1.00 82.50 372 GLY A C 1
ATOM 3024 O O . GLY A 1 372 ? -13.759 -4.926 35.337 1.00 82.50 372 GLY A O 1
ATOM 3025 N N . ARG A 1 373 ? -12.213 -4.429 36.883 1.00 86.19 373 ARG A N 1
ATOM 3026 C CA . ARG A 1 373 ? -11.646 -5.783 36.968 1.00 86.19 373 ARG A CA 1
ATOM 3027 C C . ARG A 1 373 ? -12.534 -6.687 37.826 1.00 86.19 373 ARG A C 1
ATOM 3029 O O . ARG A 1 373 ? -13.055 -6.252 38.849 1.00 86.19 373 ARG A O 1
ATOM 3036 N N . GLY A 1 374 ? -12.667 -7.954 37.431 1.00 85.25 374 GLY A N 1
ATOM 3037 C CA . GLY A 1 374 ? -13.467 -8.941 38.168 1.00 85.25 374 GLY A CA 1
ATOM 3038 C C . GLY A 1 374 ? -14.980 -8.834 37.942 1.00 85.25 374 GLY A C 1
ATOM 3039 O O . GLY A 1 374 ? -15.743 -9.430 38.699 1.00 85.25 374 GLY A O 1
ATOM 3040 N N . ILE A 1 375 ? -15.414 -8.097 36.913 1.00 89.06 375 ILE A N 1
ATOM 3041 C CA . ILE A 1 375 ? -16.812 -8.031 36.478 1.00 89.06 375 ILE A CA 1
ATOM 3042 C C . ILE A 1 375 ? -16.950 -8.734 35.132 1.00 89.06 375 ILE A C 1
ATOM 3044 O O . ILE A 1 375 ? -16.288 -8.382 34.158 1.00 89.06 375 ILE A O 1
ATOM 3048 N N . LEU A 1 376 ? -17.828 -9.727 35.087 1.00 89.19 376 LEU A N 1
ATOM 3049 C CA . LEU A 1 376 ? -18.202 -10.455 33.890 1.00 89.19 376 LEU A CA 1
ATOM 3050 C C . LEU A 1 376 ? -19.539 -9.923 33.384 1.00 89.19 376 LEU A C 1
ATOM 3052 O O . LEU A 1 376 ? -20.535 -9.925 34.107 1.00 89.19 376 LEU A O 1
ATOM 3056 N N . VAL A 1 377 ? -19.554 -9.496 32.125 1.00 88.56 377 VAL A N 1
ATOM 3057 C CA . VAL A 1 377 ? -20.773 -9.091 31.427 1.00 88.56 377 VAL A CA 1
ATOM 3058 C C . VAL A 1 377 ? -21.079 -10.110 30.354 1.00 88.56 377 VAL A C 1
ATOM 3060 O O . VAL A 1 377 ? -20.283 -10.334 29.445 1.00 88.56 377 VAL A O 1
ATOM 3063 N N . SER A 1 378 ? -22.251 -10.719 30.467 1.00 89.38 378 SER A N 1
ATOM 3064 C CA . SER A 1 378 ? -22.781 -11.643 29.477 1.00 89.38 378 SER A CA 1
ATOM 3065 C C . SER A 1 378 ? -24.019 -11.043 28.834 1.00 89.38 378 SER A C 1
ATOM 3067 O O . SER A 1 378 ? -24.854 -10.447 29.511 1.00 89.38 378 SER A O 1
ATOM 3069 N N . ARG A 1 379 ? -24.153 -11.209 27.520 1.00 87.88 379 ARG A N 1
ATOM 3070 C CA . ARG A 1 379 ? -25.355 -10.819 26.785 1.00 87.88 379 ARG A CA 1
ATOM 3071 C C . ARG A 1 379 ? -26.169 -12.073 26.480 1.00 87.88 379 ARG A C 1
ATOM 3073 O O . ARG A 1 379 ? -25.751 -12.888 25.662 1.00 87.88 379 ARG A O 1
ATOM 3080 N N . GLN A 1 380 ? -27.318 -12.218 27.134 1.00 87.31 380 GLN A N 1
ATOM 3081 C CA . GLN A 1 380 ? -28.243 -13.333 26.919 1.00 87.31 380 GLN A CA 1
ATOM 3082 C C . GLN A 1 380 ? -29.120 -13.128 25.670 1.00 87.31 380 GLN A C 1
ATOM 3084 O O . GLN A 1 380 ? -29.143 -12.051 25.062 1.00 87.31 380 GLN A O 1
ATOM 3089 N N . ALA A 1 381 ? -29.860 -14.176 25.288 1.00 76.25 381 ALA A N 1
ATOM 3090 C CA . ALA A 1 381 ? -30.859 -14.116 24.224 1.00 76.25 381 ALA A CA 1
ATOM 3091 C C . ALA A 1 381 ? -31.869 -12.985 24.506 1.00 76.25 381 ALA A C 1
ATOM 3093 O O . ALA A 1 381 ? -32.424 -12.898 25.598 1.00 76.25 381 ALA A O 1
ATOM 3094 N N . GLY A 1 382 ? -32.065 -12.084 23.536 1.00 76.94 382 GLY A N 1
ATOM 3095 C CA . GLY A 1 382 ? -32.888 -10.878 23.712 1.00 76.94 382 GLY A CA 1
ATOM 3096 C C . GLY A 1 382 ? -32.124 -9.616 24.140 1.00 76.94 382 GLY A C 1
ATOM 3097 O O . GLY A 1 382 ? -32.749 -8.666 24.599 1.00 76.94 382 GLY A O 1
ATOM 3098 N N . ASN A 1 383 ? -30.793 -9.581 23.981 1.00 83.00 383 ASN A N 1
ATOM 3099 C CA . ASN A 1 383 ? -29.933 -8.417 24.261 1.00 83.00 383 ASN A CA 1
ATOM 3100 C C . ASN A 1 383 ? -29.925 -7.955 25.728 1.00 83.00 383 ASN A C 1
ATOM 3102 O O . ASN A 1 383 ? -29.567 -6.816 26.009 1.00 83.00 383 ASN A O 1
ATOM 3106 N N . ARG A 1 384 ? -30.278 -8.823 26.680 1.00 88.38 384 ARG A N 1
ATOM 3107 C CA . ARG A 1 384 ? -30.176 -8.499 28.108 1.00 88.38 384 ARG A CA 1
ATOM 3108 C C . ARG A 1 384 ? -28.755 -8.728 28.615 1.00 88.38 384 ARG A C 1
ATOM 3110 O O . ARG A 1 384 ? -28.192 -9.804 28.416 1.00 88.38 384 ARG A O 1
ATOM 3117 N N . ALA A 1 385 ? -28.187 -7.720 29.262 1.00 89.75 385 ALA A N 1
ATOM 3118 C CA . ALA A 1 385 ? -26.928 -7.791 29.978 1.00 89.75 385 ALA A CA 1
ATOM 3119 C C . ALA A 1 385 ? -27.153 -8.416 31.356 1.00 89.75 385 ALA A C 1
ATOM 3121 O O . ALA A 1 385 ? -27.925 -7.908 32.169 1.00 89.75 385 ALA A O 1
ATOM 3122 N N . VAL A 1 386 ? -26.451 -9.512 31.615 1.00 91.12 386 VAL A N 1
ATOM 3123 C CA . VAL A 1 386 ? -26.366 -10.151 32.925 1.00 91.12 386 VAL A CA 1
ATOM 3124 C C . VAL A 1 386 ? -24.960 -9.958 33.449 1.00 91.12 386 VAL A C 1
ATOM 3126 O O . VAL A 1 386 ? -23.979 -10.204 32.741 1.00 91.12 386 VAL A O 1
ATOM 3129 N N . ILE A 1 387 ? -24.878 -9.491 34.688 1.00 91.31 387 ILE A N 1
ATOM 3130 C CA . ILE A 1 387 ? -23.620 -9.100 35.307 1.00 91.31 387 ILE A CA 1
ATOM 3131 C C . ILE A 1 387 ? -23.322 -10.024 36.469 1.00 91.31 387 ILE A C 1
ATOM 3133 O O . ILE A 1 387 ? -24.128 -10.164 37.385 1.00 91.31 387 ILE A O 1
ATOM 3137 N N . TYR A 1 388 ? -22.133 -10.617 36.430 1.00 89.69 388 TYR A N 1
ATOM 3138 C CA . TYR A 1 388 ? -21.590 -11.421 37.510 1.00 89.69 388 TYR A CA 1
ATOM 3139 C C . TYR A 1 388 ? -20.305 -10.784 38.014 1.00 89.69 388 TYR A C 1
ATOM 3141 O O . TYR A 1 388 ? -19.402 -10.471 37.244 1.00 89.69 388 TYR A O 1
ATOM 3149 N N . SER A 1 389 ? -20.207 -10.607 39.321 1.00 89.12 389 SER A N 1
ATOM 3150 C CA . SER A 1 389 ? -19.020 -10.061 39.969 1.00 89.12 389 SER A CA 1
ATOM 3151 C C . SER A 1 389 ? -18.284 -11.138 40.749 1.00 89.12 389 SER A C 1
ATOM 3153 O O . SER A 1 389 ? -18.904 -11.884 41.510 1.00 89.12 389 SER A O 1
ATOM 3155 N N . VAL A 1 390 ? -16.964 -11.168 40.635 1.00 89.94 390 VAL A N 1
ATOM 3156 C CA . VAL A 1 390 ? -16.110 -12.033 41.452 1.00 89.94 390 VAL A CA 1
ATOM 3157 C C . VAL A 1 390 ? -15.909 -11.384 42.832 1.00 89.94 390 VAL A C 1
ATOM 3159 O O . VAL A 1 390 ? -15.811 -10.158 42.909 1.00 89.94 390 VAL A O 1
ATOM 3162 N N . PRO A 1 391 ? -15.807 -12.152 43.934 1.00 85.06 391 PRO A N 1
ATOM 3163 C CA . PRO A 1 391 ? -15.578 -11.594 45.272 1.00 85.06 391 PRO A CA 1
ATOM 3164 C C . PRO A 1 391 ? -14.301 -10.751 45.418 1.00 85.06 391 PRO A C 1
ATOM 3166 O O . PRO A 1 391 ? -14.223 -9.923 46.317 1.00 85.06 391 PRO A O 1
ATOM 3169 N N . THR A 1 392 ? -13.316 -10.947 44.537 1.00 86.56 392 THR A N 1
ATOM 3170 C CA . THR A 1 392 ? -12.064 -10.177 44.484 1.00 86.56 392 THR A CA 1
ATOM 3171 C C . THR A 1 392 ? -12.205 -8.820 43.789 1.00 86.56 392 THR A C 1
ATOM 3173 O O . THR A 1 392 ? -11.269 -8.022 43.817 1.00 86.56 392 THR A O 1
ATOM 3176 N N . ALA A 1 393 ? -13.349 -8.543 43.153 1.00 84.12 393 ALA A N 1
ATOM 3177 C CA . ALA A 1 393 ? -13.635 -7.239 42.574 1.00 84.12 393 ALA A CA 1
ATOM 3178 C C . ALA A 1 393 ? -13.805 -6.187 43.677 1.00 84.12 393 ALA A C 1
ATOM 3180 O O . ALA A 1 393 ? -14.252 -6.483 44.786 1.00 84.12 393 ALA A O 1
ATOM 3181 N N . ASN A 1 394 ? -13.492 -4.932 43.358 1.00 85.62 394 ASN A N 1
ATOM 3182 C CA . ASN A 1 394 ? -13.721 -3.824 44.279 1.00 85.62 394 ASN A CA 1
ATOM 3183 C C . ASN A 1 394 ? -15.209 -3.779 44.677 1.00 85.62 394 ASN A C 1
ATOM 3185 O O . ASN A 1 394 ? -16.086 -3.761 43.811 1.00 85.62 394 ASN A O 1
ATOM 3189 N N . SER A 1 395 ? -15.481 -3.759 45.984 1.00 85.56 395 SER A N 1
ATOM 3190 C CA . SER A 1 395 ? -16.834 -3.825 46.546 1.00 85.56 395 SER A CA 1
ATOM 3191 C C . SER A 1 395 ? -17.746 -2.719 46.014 1.00 85.56 395 SER A C 1
ATOM 3193 O O . SER A 1 395 ? -18.897 -2.988 45.686 1.00 85.56 395 SER A O 1
ATOM 3195 N N . ILE A 1 396 ? -17.222 -1.504 45.824 1.00 84.12 396 ILE A N 1
ATOM 3196 C CA . ILE A 1 396 ? -17.985 -0.375 45.276 1.00 84.12 396 ILE A CA 1
ATOM 3197 C C . ILE A 1 396 ? -18.384 -0.659 43.825 1.00 84.12 396 ILE A C 1
ATOM 3199 O O . ILE A 1 396 ? -19.546 -0.504 43.459 1.00 84.12 396 ILE A O 1
ATOM 3203 N N . TYR A 1 397 ? -17.436 -1.116 43.004 1.00 83.62 397 TYR A N 1
ATOM 3204 C CA . TYR A 1 397 ? -17.672 -1.400 41.586 1.00 83.62 397 TYR A CA 1
ATOM 3205 C C . TYR A 1 397 ? -18.667 -2.535 41.423 1.00 83.62 397 TYR A C 1
ATOM 3207 O O . TYR A 1 397 ? -19.617 -2.420 40.654 1.00 83.62 397 TYR A O 1
ATOM 3215 N N . ARG A 1 398 ? -18.466 -3.609 42.188 1.00 87.06 398 ARG A N 1
ATOM 3216 C CA . ARG A 1 398 ? -19.374 -4.743 42.241 1.00 87.06 398 ARG A CA 1
ATOM 3217 C C . ARG A 1 398 ? -20.794 -4.287 42.536 1.00 87.06 398 ARG A C 1
ATOM 3219 O O . ARG A 1 398 ? -21.695 -4.610 41.767 1.00 87.06 398 ARG A O 1
ATOM 3226 N N . ASP A 1 399 ? -20.993 -3.572 43.637 1.00 86.75 399 ASP A N 1
ATOM 3227 C CA . ASP A 1 399 ? -22.332 -3.244 44.112 1.00 86.75 399 ASP A CA 1
ATOM 3228 C C . ASP A 1 399 ? -23.037 -2.297 43.130 1.00 86.75 399 ASP A C 1
ATOM 3230 O O . ASP A 1 399 ? -24.181 -2.538 42.749 1.00 86.75 399 ASP A O 1
ATOM 3234 N N . VAL A 1 400 ? -22.339 -1.256 42.661 1.00 88.50 400 VAL A N 1
ATOM 3235 C CA . VAL A 1 400 ? -22.919 -0.265 41.745 1.00 88.50 400 VAL A CA 1
ATOM 3236 C C . VAL A 1 400 ? -23.202 -0.880 40.379 1.00 88.50 400 VAL A C 1
ATOM 3238 O O . VAL A 1 400 ? -24.304 -0.727 39.862 1.00 88.50 400 VAL A O 1
ATOM 3241 N N . ILE A 1 401 ? -22.253 -1.607 39.788 1.00 89.19 401 ILE A N 1
ATOM 3242 C CA . ILE A 1 401 ? -22.422 -2.139 38.430 1.00 89.19 401 ILE A CA 1
ATOM 3243 C C . ILE A 1 401 ? -23.453 -3.269 38.414 1.00 89.19 401 ILE A C 1
ATOM 3245 O O . ILE A 1 401 ? -24.285 -3.316 37.510 1.00 89.19 401 ILE A O 1
ATOM 3249 N N . THR A 1 402 ? -23.476 -4.126 39.435 1.00 89.19 402 THR A N 1
ATOM 3250 C CA . THR A 1 402 ? -24.493 -5.184 39.542 1.00 89.19 402 THR A CA 1
ATOM 3251 C C . THR A 1 402 ? -25.878 -4.599 39.821 1.00 89.19 402 THR A C 1
ATOM 3253 O O . THR A 1 402 ? -26.858 -5.084 39.271 1.00 89.19 402 THR A O 1
ATOM 3256 N N . SER A 1 403 ? -25.991 -3.531 40.615 1.00 89.62 403 SER A N 1
ATOM 3257 C CA . SER A 1 403 ? -27.279 -2.862 40.847 1.00 89.62 403 SER A CA 1
ATOM 3258 C C . SER A 1 403 ? -27.788 -2.142 39.596 1.00 89.62 403 SER A C 1
ATOM 3260 O O . SER A 1 403 ? -28.957 -2.259 39.234 1.00 89.62 403 SER A O 1
ATOM 3262 N N . VAL A 1 404 ? -26.912 -1.385 38.931 1.00 89.19 404 VAL A N 1
ATOM 3263 C CA . VAL A 1 404 ? -27.305 -0.465 37.861 1.00 89.19 404 VAL A CA 1
ATOM 3264 C C . VAL A 1 404 ? -27.385 -1.164 36.509 1.00 89.19 404 VAL A C 1
ATOM 3266 O O . VAL A 1 404 ? -28.282 -0.859 35.739 1.00 89.19 404 VAL A O 1
ATOM 3269 N N . PHE A 1 405 ? -26.500 -2.098 36.176 1.00 90.19 405 PHE A N 1
ATOM 3270 C CA . PHE A 1 405 ? -26.429 -2.637 34.812 1.00 90.19 405 PHE A CA 1
ATOM 3271 C C . PHE A 1 405 ? -26.959 -4.068 34.671 1.00 90.19 405 PHE A C 1
ATOM 3273 O O . PHE A 1 405 ? -27.129 -4.547 33.547 1.00 90.19 405 PHE A O 1
ATOM 3280 N N . ASN A 1 406 ? -27.277 -4.756 35.767 1.00 90.38 406 ASN A N 1
ATOM 3281 C CA . ASN A 1 406 ? -27.872 -6.085 35.679 1.00 90.38 406 ASN A CA 1
ATOM 3282 C C . ASN A 1 406 ? -29.303 -6.022 35.120 1.00 90.38 406 ASN A C 1
ATOM 3284 O O . ASN A 1 406 ? -30.075 -5.123 35.454 1.00 90.38 406 ASN A O 1
ATOM 3288 N N . ASN A 1 407 ? -29.658 -6.987 34.269 1.00 89.00 407 ASN A N 1
ATOM 3289 C CA . ASN A 1 407 ? -30.934 -7.053 33.549 1.00 89.00 407 ASN A CA 1
ATOM 3290 C C . ASN A 1 407 ? -31.255 -5.816 32.687 1.00 89.00 407 ASN A C 1
ATOM 3292 O O . ASN A 1 407 ? -32.420 -5.556 32.390 1.00 89.00 407 ASN A O 1
ATOM 3296 N N . THR A 1 408 ? -30.239 -5.066 32.255 1.00 90.06 408 THR A N 1
ATOM 3297 C CA . THR A 1 408 ? -30.410 -3.961 31.297 1.00 90.06 408 THR A CA 1
ATOM 3298 C C . THR A 1 408 ? -30.335 -4.455 29.864 1.00 90.06 408 THR A C 1
ATOM 3300 O O . THR A 1 408 ? -29.763 -5.508 29.597 1.00 90.06 408 THR A O 1
ATOM 3303 N N . PHE A 1 409 ? -30.893 -3.715 28.913 1.00 90.25 409 PHE A N 1
ATOM 3304 C CA . PHE A 1 409 ? -30.704 -4.033 27.504 1.00 90.25 409 PHE A CA 1
ATOM 3305 C C . PHE A 1 409 ? -29.376 -3.455 27.013 1.00 90.25 409 PHE A C 1
ATOM 3307 O O . PHE A 1 409 ? -29.194 -2.244 27.023 1.00 90.25 409 PHE A O 1
ATOM 3314 N N . LEU A 1 410 ? -28.457 -4.310 26.567 1.00 88.81 410 LEU A N 1
ATOM 3315 C CA . LEU A 1 410 ? -27.190 -3.925 25.948 1.00 88.81 410 LEU A CA 1
ATOM 3316 C C . LEU A 1 410 ? -27.333 -3.967 24.428 1.00 88.81 410 LEU A C 1
ATOM 3318 O O . LEU A 1 410 ? -27.537 -5.032 23.835 1.00 88.81 410 LEU A O 1
ATOM 3322 N N . LEU A 1 411 ? -27.199 -2.805 23.794 1.00 85.62 411 LEU A N 1
ATOM 3323 C CA . LEU A 1 411 ? -27.284 -2.698 22.344 1.00 85.62 411 LEU A CA 1
ATOM 3324 C C . LEU A 1 411 ? -26.119 -3.435 21.667 1.00 85.62 411 LEU A C 1
ATOM 3326 O O . LEU A 1 411 ? -25.000 -3.456 22.182 1.00 85.62 411 LEU A O 1
ATOM 3330 N N . PRO A 1 412 ? -26.359 -4.073 20.506 1.00 78.94 412 PRO A N 1
ATOM 3331 C CA . PRO A 1 412 ? -25.382 -4.957 19.890 1.00 78.94 412 PRO A CA 1
ATOM 3332 C C . PRO A 1 412 ? -24.302 -4.256 19.062 1.00 78.94 412 PRO A C 1
ATOM 3334 O O . PRO A 1 412 ? -23.571 -4.943 18.353 1.00 78.94 412 PRO A O 1
ATOM 3337 N N . PHE A 1 413 ? -24.197 -2.931 19.141 1.00 77.62 413 PHE A N 1
ATOM 3338 C CA . PHE A 1 413 ? -23.195 -2.142 18.436 1.00 77.62 413 PHE A CA 1
ATOM 3339 C C . PHE A 1 413 ? -22.415 -1.265 19.419 1.00 77.62 413 PHE A C 1
ATOM 3341 O O . PHE A 1 413 ? -22.956 -0.788 20.416 1.00 77.62 413 PHE A O 1
ATOM 3348 N N . THR A 1 414 ? -21.142 -1.046 19.113 1.00 78.00 414 THR A N 1
ATOM 3349 C CA . THR A 1 414 ? -20.281 -0.067 19.776 1.00 78.00 414 THR A CA 1
ATOM 3350 C C . THR A 1 414 ? -19.960 1.037 18.780 1.00 78.00 414 THR A C 1
ATOM 3352 O O . THR A 1 414 ? -19.766 0.780 17.590 1.00 78.00 414 THR A O 1
ATOM 3355 N N . LEU A 1 415 ? -19.947 2.281 19.249 1.00 79.75 415 LEU A N 1
ATOM 3356 C CA . LEU A 1 415 ? -19.593 3.442 18.433 1.00 79.75 415 LEU A CA 1
ATOM 3357 C C . LEU A 1 415 ? -18.326 4.068 18.991 1.00 79.75 415 LEU A C 1
ATOM 3359 O O . LEU A 1 415 ? -18.150 4.120 20.199 1.00 79.75 415 LEU A O 1
ATOM 3363 N N . VAL A 1 416 ? -17.467 4.600 18.129 1.00 76.62 416 VAL A N 1
ATOM 3364 C CA . VAL A 1 416 ? -16.343 5.422 18.586 1.00 76.62 416 VAL A CA 1
ATOM 3365 C C . VAL A 1 416 ? -16.816 6.870 18.636 1.00 76.62 416 VAL A C 1
ATOM 3367 O O . VAL A 1 416 ? -17.143 7.463 17.602 1.00 76.62 416 VAL A O 1
ATOM 3370 N N . ALA A 1 417 ? -16.887 7.445 19.837 1.00 71.69 417 ALA A N 1
ATOM 3371 C CA . ALA A 1 417 ? -17.318 8.828 20.015 1.00 71.69 417 ALA A CA 1
ATOM 3372 C C . ALA A 1 417 ? -16.315 9.790 19.343 1.00 71.69 417 ALA A C 1
ATOM 3374 O O . ALA A 1 417 ? -15.115 9.762 19.632 1.00 71.69 417 ALA A O 1
ATOM 3375 N N . HIS A 1 418 ? -16.801 10.638 18.425 1.00 53.56 418 HIS A N 1
ATOM 3376 C CA . HIS A 1 418 ? -15.970 11.600 17.690 1.00 53.56 418 HIS A CA 1
ATOM 3377 C C . HIS A 1 418 ? -15.264 12.574 18.649 1.00 53.56 418 HIS A C 1
ATOM 3379 O O . HIS A 1 418 ? -15.902 13.189 19.499 1.00 53.56 418 HIS A O 1
ATOM 3385 N N . GLY A 1 419 ? -13.944 12.716 18.492 1.00 61.75 419 GLY A N 1
ATOM 3386 C CA . GLY A 1 419 ? -13.105 13.672 19.226 1.00 61.75 419 GLY A CA 1
ATOM 3387 C C . GLY A 1 419 ? -12.086 13.024 20.166 1.00 61.75 419 GLY A C 1
ATOM 3388 O O . GLY A 1 419 ? -10.912 13.363 20.084 1.00 61.75 419 GLY A O 1
ATOM 3389 N N . MET A 1 420 ? -12.503 12.070 21.010 1.00 60.66 420 MET A N 1
ATOM 3390 C CA . MET A 1 420 ? -11.628 11.465 22.037 1.00 60.66 420 MET A CA 1
ATOM 3391 C C . MET A 1 420 ? -11.252 9.996 21.786 1.00 60.66 420 MET A C 1
ATOM 3393 O O . MET A 1 420 ? -10.559 9.415 22.613 1.00 60.66 420 MET A O 1
ATOM 3397 N N . LEU A 1 421 ? -11.699 9.390 20.675 1.00 70.25 421 LEU A N 1
ATOM 3398 C CA . LEU A 1 421 ? -11.443 7.973 20.353 1.00 70.25 421 LEU A CA 1
ATOM 3399 C C . LEU A 1 421 ? -11.875 7.010 21.480 1.00 70.25 421 LEU A C 1
ATOM 3401 O O . LEU A 1 421 ? -11.214 6.012 21.743 1.00 70.25 421 LEU A O 1
ATOM 3405 N N . GLN A 1 422 ? -12.983 7.326 22.157 1.00 81.81 422 GLN A N 1
ATOM 3406 C CA . GLN A 1 422 ? -13.530 6.498 23.233 1.00 81.81 422 GLN A CA 1
ATOM 3407 C C . GLN A 1 422 ? -14.582 5.530 22.701 1.00 81.81 422 GLN A C 1
ATOM 3409 O O . GLN A 1 422 ? -15.456 5.926 21.921 1.00 81.81 422 GLN A O 1
ATOM 3414 N N . ASP A 1 423 ? -14.541 4.296 23.195 1.00 85.50 423 ASP A N 1
ATOM 3415 C CA . ASP A 1 423 ? -15.546 3.284 22.885 1.00 85.50 423 ASP A CA 1
ATOM 3416 C C . ASP A 1 423 ? -16.841 3.571 23.646 1.00 85.50 423 ASP A C 1
ATOM 3418 O O . ASP A 1 423 ? -16.878 3.562 24.878 1.00 85.50 423 ASP A O 1
ATOM 3422 N N . ALA A 1 424 ? -17.918 3.832 22.912 1.00 88.06 424 ALA A N 1
ATOM 3423 C CA . ALA A 1 424 ? -19.239 4.087 23.454 1.00 88.06 424 ALA A CA 1
ATOM 3424 C C . ALA A 1 424 ? -20.063 2.795 23.519 1.00 88.06 424 ALA A C 1
ATOM 3426 O O . ALA A 1 424 ? -20.371 2.173 22.496 1.00 88.06 424 ALA A O 1
ATOM 3427 N N . PHE A 1 425 ? -20.460 2.425 24.735 1.00 89.38 425 PHE A N 1
ATOM 3428 C CA . PHE A 1 425 ? -21.367 1.319 25.027 1.00 89.38 425 PHE A CA 1
ATOM 3429 C C . PHE A 1 425 ? -22.745 1.871 25.368 1.00 89.38 425 PHE A C 1
ATOM 3431 O O . PHE A 1 425 ? -22.853 2.791 26.175 1.00 89.38 425 PHE A O 1
ATOM 3438 N N . HIS A 1 426 ? -23.797 1.308 24.777 1.00 89.69 426 HIS A N 1
ATOM 3439 C CA . HIS A 1 426 ? -25.161 1.797 24.964 1.00 89.69 426 HIS A CA 1
ATOM 3440 C C . HIS A 1 426 ? -26.030 0.765 25.686 1.00 89.69 426 HIS A C 1
ATOM 3442 O O . HIS A 1 426 ? -26.211 -0.363 25.220 1.00 89.69 426 HIS A O 1
ATOM 3448 N N . PHE A 1 427 ? -26.585 1.189 26.816 1.00 91.38 427 PHE A N 1
ATOM 3449 C CA . PHE A 1 427 ? -27.486 0.431 27.665 1.00 91.38 427 PHE A CA 1
ATOM 3450 C C . PHE A 1 427 ? -28.839 1.137 27.765 1.00 91.38 427 PHE A C 1
ATOM 3452 O O . PHE A 1 427 ? -28.915 2.366 27.812 1.00 91.38 427 PHE A O 1
ATOM 3459 N N . VAL A 1 428 ? -29.909 0.352 27.833 1.00 91.50 428 VAL A N 1
ATOM 3460 C CA . VAL A 1 428 ? -31.285 0.842 27.915 1.00 91.50 428 VAL A CA 1
ATOM 3461 C C . VAL A 1 428 ? -32.010 0.180 29.082 1.00 91.50 428 VAL A C 1
ATOM 3463 O O . VAL A 1 428 ? -31.948 -1.039 29.269 1.00 91.50 428 VAL A O 1
ATOM 3466 N N . LYS A 1 429 ? -32.719 1.000 29.856 1.00 90.69 429 LYS A N 1
ATOM 3467 C CA . LYS A 1 429 ? -33.678 0.605 30.885 1.00 90.69 429 LYS A CA 1
ATOM 3468 C C . LYS A 1 429 ? -35.044 1.192 30.556 1.00 90.69 429 LYS A C 1
ATOM 3470 O O . LYS A 1 429 ? -35.196 2.402 30.431 1.00 90.69 429 LYS A O 1
ATOM 3475 N N . GLU A 1 430 ? -36.055 0.340 30.489 1.00 86.88 430 GLU A N 1
ATOM 3476 C CA . GLU A 1 430 ? -37.435 0.784 30.256 1.00 86.88 430 GLU A CA 1
ATOM 3477 C C . GLU A 1 430 ? -38.014 1.496 31.495 1.00 86.88 430 GLU A C 1
ATOM 3479 O O . GLU A 1 430 ? -38.798 2.434 31.374 1.00 86.88 430 GLU A O 1
ATOM 3484 N N . ASP A 1 431 ? -37.554 1.118 32.691 1.00 86.81 431 ASP A N 1
ATOM 3485 C CA . ASP A 1 431 ? -37.995 1.675 33.971 1.00 86.81 431 ASP A CA 1
ATOM 3486 C C . ASP A 1 431 ? -37.472 3.106 34.205 1.00 86.81 431 ASP A C 1
ATOM 3488 O O . ASP A 1 431 ? -36.401 3.305 34.781 1.00 86.81 431 ASP A O 1
ATOM 3492 N N . ALA A 1 432 ? -38.244 4.127 33.822 1.00 83.62 432 ALA A N 1
ATOM 3493 C CA . ALA A 1 432 ? -37.878 5.530 34.060 1.00 83.62 432 ALA A CA 1
ATOM 3494 C C . ALA A 1 432 ? -37.752 5.886 35.558 1.00 83.62 432 ALA A C 1
ATOM 3496 O O . ALA A 1 432 ? -36.917 6.704 35.942 1.00 83.62 432 ALA A O 1
ATOM 3497 N N . TRP A 1 433 ? -38.558 5.253 36.416 1.00 82.38 433 TRP A N 1
ATOM 3498 C CA . TRP A 1 433 ? -38.588 5.522 37.858 1.00 82.38 433 TRP A CA 1
ATOM 3499 C C . TRP A 1 433 ? -37.299 5.085 38.576 1.00 82.38 433 TRP A C 1
ATOM 3501 O O . TRP A 1 433 ? -36.855 5.763 39.502 1.00 82.38 433 TRP A O 1
ATOM 3511 N N . ARG A 1 434 ? -36.637 4.018 38.100 1.00 84.00 434 ARG A N 1
ATOM 3512 C CA . ARG A 1 434 ? -35.366 3.518 38.664 1.00 84.00 434 ARG A CA 1
ATOM 3513 C C . ARG A 1 434 ? -34.201 4.481 38.484 1.00 84.00 434 ARG A C 1
ATOM 3515 O O . ARG A 1 434 ? -33.211 4.387 39.203 1.00 84.00 434 ARG A O 1
ATOM 3522 N N . ALA A 1 435 ? -34.322 5.447 37.576 1.00 84.38 435 ALA A N 1
ATOM 3523 C CA . ALA A 1 435 ? -33.250 6.385 37.282 1.00 84.38 435 ALA A CA 1
ATOM 3524 C C . ALA A 1 435 ? -32.821 7.213 38.509 1.00 84.38 435 ALA A C 1
ATOM 3526 O O . ALA A 1 435 ? -31.649 7.570 38.630 1.00 84.38 435 ALA A O 1
ATOM 3527 N N . GLN A 1 436 ? -33.739 7.505 39.442 1.00 84.81 436 GLN A N 1
ATOM 3528 C CA . GLN A 1 436 ? -33.407 8.220 40.681 1.00 84.81 436 GLN A CA 1
ATOM 3529 C C . GLN A 1 436 ? -32.608 7.348 41.664 1.00 84.81 436 GLN A C 1
ATOM 3531 O O . GLN A 1 436 ? -31.639 7.831 42.254 1.00 84.81 436 GLN A O 1
ATOM 3536 N N . GLU A 1 437 ? -32.968 6.069 41.800 1.00 87.12 437 GLU A N 1
ATOM 3537 C CA . GLU A 1 437 ? -32.264 5.099 42.650 1.00 87.12 437 GLU A CA 1
ATOM 3538 C C . GLU A 1 437 ? -30.870 4.792 42.094 1.00 87.12 437 GLU A C 1
ATOM 3540 O O . GLU A 1 437 ? -29.864 4.889 42.803 1.00 87.12 437 GLU A O 1
ATOM 3545 N N . ASP A 1 438 ? -30.789 4.519 40.793 1.00 88.25 438 ASP A N 1
ATOM 3546 C CA . ASP A 1 438 ? -29.527 4.252 40.115 1.00 88.25 438 ASP A CA 1
ATOM 3547 C C . ASP A 1 438 ? -28.613 5.480 40.127 1.00 88.25 438 ASP A C 1
ATOM 3549 O O . ASP A 1 438 ? -27.401 5.348 40.278 1.00 88.25 438 ASP A O 1
ATOM 3553 N N . ARG A 1 439 ? -29.167 6.699 40.063 1.00 86.81 439 ARG A N 1
ATOM 3554 C CA . ARG A 1 439 ? -28.391 7.935 40.245 1.00 86.81 439 ARG A CA 1
ATOM 3555 C C . ARG A 1 439 ? -27.734 8.004 41.622 1.00 86.81 439 ARG A C 1
ATOM 3557 O O . ARG A 1 439 ? -26.607 8.491 41.718 1.00 86.81 439 ARG A O 1
ATOM 3564 N N . ALA A 1 440 ? -28.396 7.537 42.680 1.00 87.06 440 ALA A N 1
ATOM 3565 C CA . ALA A 1 440 ? -27.790 7.472 44.008 1.00 87.06 440 ALA A CA 1
ATOM 3566 C C . ALA A 1 440 ? -26.649 6.442 44.054 1.00 87.06 440 ALA A C 1
ATOM 3568 O O . ALA A 1 440 ? -25.591 6.733 44.614 1.00 87.06 440 ALA A O 1
ATOM 3569 N N . GLN A 1 441 ? -26.815 5.287 43.399 1.00 87.25 441 GLN A N 1
ATOM 3570 C CA . GLN A 1 441 ? -25.763 4.269 43.301 1.00 87.25 441 GLN A CA 1
ATOM 3571 C C . GLN A 1 441 ? -24.566 4.751 42.476 1.00 87.25 441 GLN A C 1
ATOM 3573 O O . GLN A 1 441 ? -23.428 4.624 42.915 1.00 87.25 441 GLN A O 1
ATOM 3578 N N . LEU A 1 442 ? -24.801 5.382 41.325 1.00 86.50 442 LEU A N 1
ATOM 3579 C CA . LEU A 1 442 ? -23.746 5.896 40.449 1.00 86.50 442 LEU A CA 1
ATOM 3580 C C . LEU A 1 442 ? -22.915 7.003 41.104 1.00 86.50 442 LEU A C 1
ATOM 3582 O O . LEU A 1 442 ? -21.722 7.101 40.840 1.00 86.50 442 LEU A O 1
ATOM 3586 N N . LYS A 1 443 ? -23.490 7.790 42.022 1.00 86.06 443 LYS A N 1
ATOM 3587 C CA . LYS A 1 443 ? -22.724 8.765 42.818 1.00 86.06 443 LYS A CA 1
ATOM 3588 C C . LYS A 1 443 ? -21.707 8.113 43.764 1.00 86.06 443 LYS A C 1
ATOM 3590 O O . LYS A 1 443 ? -20.736 8.771 44.132 1.00 86.06 443 LYS A O 1
ATOM 3595 N N . ARG A 1 444 ? -21.874 6.833 44.131 1.00 86.62 444 ARG A N 1
ATOM 3596 C CA . ARG A 1 444 ? -20.911 6.091 44.974 1.00 86.62 444 ARG A CA 1
ATOM 3597 C C . ARG A 1 444 ? -19.577 5.842 44.273 1.00 86.62 444 ARG A 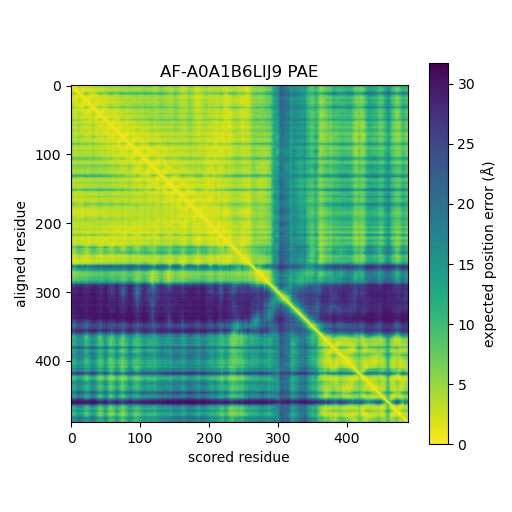C 1
ATOM 3599 O O . ARG A 1 444 ? -18.597 5.549 44.949 1.00 86.62 444 ARG A O 1
ATOM 3606 N N . PHE A 1 445 ? -19.522 5.991 42.949 1.00 82.19 445 PHE A N 1
ATOM 3607 C CA . PHE A 1 445 ? -18.266 5.973 42.204 1.00 82.19 445 PHE A CA 1
ATOM 3608 C C . PHE A 1 445 ? -17.315 7.124 42.581 1.00 82.19 445 PHE A C 1
ATOM 3610 O O . PHE A 1 445 ? -16.108 7.018 42.354 1.00 82.19 445 PHE A O 1
ATOM 3617 N N . GLY A 1 446 ? -17.828 8.194 43.201 1.00 75.88 446 GLY A N 1
ATOM 3618 C CA . GLY A 1 446 ? -17.017 9.294 43.718 1.00 75.88 446 GLY A CA 1
ATOM 3619 C C . GLY A 1 446 ? -16.186 9.974 42.628 1.00 75.88 446 GLY A C 1
ATOM 3620 O O . GLY A 1 446 ? -16.670 10.209 41.526 1.00 75.88 446 GLY A O 1
ATOM 3621 N N . SER A 1 447 ? -14.923 10.280 42.932 1.00 72.31 447 SER A N 1
ATOM 3622 C CA . SER A 1 447 ? -13.983 10.926 42.003 1.00 72.31 447 SER A CA 1
ATOM 3623 C C . SER A 1 447 ? -13.380 9.985 40.953 1.00 72.31 447 SER A C 1
ATOM 3625 O O . SER A 1 447 ? -12.638 10.441 40.088 1.00 72.31 447 SER A O 1
ATOM 3627 N N . GLN A 1 448 ? -13.663 8.679 41.015 1.00 74.25 448 GLN A N 1
ATOM 3628 C CA . GLN A 1 448 ? -13.055 7.691 40.114 1.00 74.25 448 GLN A CA 1
ATOM 3629 C C . GLN A 1 448 ? -13.730 7.648 38.736 1.00 74.25 448 GLN A C 1
ATOM 3631 O O . GLN A 1 448 ? -13.138 7.155 37.775 1.00 74.25 448 GLN A O 1
ATOM 3636 N N . PHE A 1 449 ? -14.959 8.161 38.630 1.00 77.12 449 PHE A N 1
ATOM 3637 C CA . PHE A 1 449 ? -15.728 8.193 37.391 1.00 77.12 449 PHE A CA 1
ATOM 3638 C C . PHE A 1 449 ? -16.425 9.533 37.213 1.00 77.12 449 PHE A C 1
ATOM 3640 O O . PHE A 1 449 ? -17.086 10.031 38.121 1.00 77.12 449 PHE A O 1
ATOM 3647 N N . ASN A 1 450 ? -16.372 10.063 35.996 1.00 84.50 450 ASN A N 1
ATOM 3648 C CA . ASN A 1 450 ? -17.128 11.253 35.643 1.00 84.50 450 ASN A CA 1
ATOM 3649 C C . ASN A 1 450 ? -18.515 10.836 35.151 1.00 84.50 450 ASN A C 1
ATOM 3651 O O . ASN A 1 450 ? -18.676 10.398 34.012 1.00 84.50 450 ASN A O 1
ATOM 3655 N N . THR A 1 451 ? -19.520 10.953 36.016 1.00 86.94 451 THR A N 1
ATOM 3656 C CA . THR A 1 451 ? -20.920 10.666 35.676 1.00 86.94 451 THR A CA 1
ATOM 3657 C C . THR A 1 451 ? -21.675 11.955 35.364 1.00 86.94 451 THR A C 1
ATOM 3659 O O . THR A 1 451 ? -21.788 12.823 36.232 1.00 86.94 451 THR A O 1
ATOM 3662 N N . THR A 1 452 ? -22.228 12.077 34.161 1.00 88.19 452 THR A N 1
ATOM 3663 C CA . THR A 1 452 ? -23.099 13.190 33.762 1.00 88.19 452 THR A CA 1
ATOM 3664 C C . THR A 1 452 ? -24.539 12.708 33.619 1.00 88.19 452 THR A C 1
ATOM 3666 O O . THR A 1 452 ? -24.805 11.577 33.213 1.00 88.19 452 THR A O 1
ATOM 3669 N N . PHE A 1 453 ? -25.480 13.568 34.005 1.00 87.75 453 PHE A N 1
ATOM 3670 C CA . PHE A 1 453 ? -26.911 13.279 33.989 1.00 87.75 453 PHE A CA 1
ATOM 3671 C C . PHE A 1 453 ? -27.598 14.354 33.153 1.00 87.75 453 PHE A C 1
ATOM 3673 O O . PHE A 1 453 ? -27.519 15.535 33.492 1.00 87.75 453 PHE A O 1
ATOM 3680 N N . HIS A 1 454 ? -28.267 13.948 32.080 1.00 85.56 454 HIS A N 1
ATOM 3681 C CA . HIS A 1 454 ? -29.016 14.831 31.198 1.00 85.56 454 HIS A CA 1
ATOM 3682 C C . HIS A 1 454 ? -30.475 14.381 31.148 1.00 85.56 454 HIS A C 1
ATOM 3684 O O . HIS A 1 454 ? -30.779 13.257 30.761 1.00 85.56 454 HIS A O 1
ATOM 3690 N N . GLU A 1 455 ? -31.387 15.267 31.529 1.00 82.75 455 GLU A N 1
ATOM 3691 C CA . GLU A 1 455 ? -32.821 15.059 31.340 1.00 82.75 455 GLU A CA 1
ATOM 3692 C C . GLU A 1 455 ? -33.204 15.664 29.987 1.00 82.75 455 GLU A C 1
ATOM 3694 O O . GLU A 1 455 ? -32.919 16.835 29.725 1.00 82.75 455 GLU A O 1
ATOM 3699 N N . LYS A 1 456 ? -33.787 14.855 29.100 1.00 74.62 456 LYS A N 1
ATOM 3700 C CA . LYS A 1 456 ? -34.316 15.310 27.813 1.00 74.62 456 LYS A CA 1
ATOM 3701 C C . LYS A 1 456 ? -35.816 15.052 27.771 1.00 74.62 456 LYS A C 1
ATOM 3703 O O . LYS A 1 456 ? -36.282 13.961 28.106 1.00 74.62 456 LYS A O 1
ATOM 3708 N N . GLU A 1 457 ? -36.576 16.046 27.326 1.00 65.06 457 GLU A N 1
ATOM 3709 C CA . GLU A 1 457 ? -37.963 15.817 26.930 1.00 65.06 457 GLU A CA 1
ATOM 3710 C C . GLU A 1 457 ? -37.971 14.949 25.667 1.00 65.06 457 GLU A C 1
ATOM 3712 O O . GLU A 1 457 ? -37.193 15.176 24.738 1.00 65.06 457 GLU A O 1
ATOM 3717 N N . GLY A 1 458 ? -38.773 13.882 25.671 1.00 58.06 458 GLY A N 1
ATOM 3718 C CA . GLY A 1 458 ? -38.804 12.928 24.570 1.00 58.06 458 GLY A CA 1
ATOM 3719 C C . GLY A 1 458 ? -39.352 13.566 23.294 1.00 58.06 458 GLY A C 1
ATOM 3720 O O . GLY A 1 458 ? -40.389 14.225 23.322 1.00 58.06 458 GLY A O 1
ATOM 3721 N N . GLU A 1 459 ? -38.705 13.323 22.152 1.00 54.00 459 GLU A N 1
ATOM 3722 C CA . GLU A 1 459 ? -39.285 13.675 20.852 1.00 54.00 459 GLU A CA 1
ATOM 3723 C C . GLU A 1 459 ? -40.555 12.842 20.609 1.00 54.00 459 GLU A C 1
ATOM 3725 O O . GLU A 1 459 ? -40.518 11.611 20.676 1.00 54.00 459 GLU A O 1
ATOM 3730 N N . ALA A 1 460 ? -41.666 13.541 20.349 1.00 45.62 460 ALA A N 1
ATOM 3731 C CA . ALA A 1 460 ? -43.000 13.023 20.034 1.00 45.62 460 ALA A CA 1
ATOM 3732 C C . ALA A 1 460 ? -43.614 12.056 21.075 1.00 45.62 460 ALA A C 1
ATOM 3734 O O . ALA A 1 460 ? -43.533 10.835 20.959 1.00 45.62 460 ALA A O 1
ATOM 3735 N N . GLY A 1 461 ? -44.312 12.614 22.074 1.00 50.47 461 GLY A N 1
ATOM 3736 C CA . GLY A 1 461 ? -45.364 11.916 22.840 1.00 50.47 461 GLY A CA 1
ATOM 3737 C C . GLY A 1 461 ? -44.914 10.856 23.853 1.00 50.47 461 GLY A C 1
ATOM 3738 O O . GLY A 1 461 ? -45.744 10.285 24.553 1.00 50.47 461 GLY A O 1
ATOM 3739 N N . SER A 1 462 ? -43.614 10.608 23.974 1.00 52.09 462 SER A N 1
ATOM 3740 C CA . SER A 1 462 ? -43.042 9.769 25.024 1.00 52.09 462 SER A CA 1
ATOM 3741 C C . SER A 1 462 ? -42.629 10.627 26.206 1.00 52.09 462 SER A C 1
ATOM 3743 O O . SER A 1 462 ? -41.979 11.650 26.011 1.00 52.09 462 SER A O 1
ATOM 3745 N N . GLY A 1 463 ? -42.929 10.167 27.420 1.00 62.38 463 GLY A N 1
ATOM 3746 C CA . GLY A 1 463 ? -42.506 10.809 28.663 1.00 62.38 463 GLY A CA 1
ATOM 3747 C C . GLY A 1 463 ? -40.997 11.082 28.766 1.00 62.38 463 GLY A C 1
ATOM 3748 O O . GLY A 1 463 ? -40.203 10.705 27.902 1.00 62.38 463 GLY A O 1
ATOM 3749 N N . LYS A 1 464 ? -40.619 11.763 29.852 1.00 71.00 464 LYS A N 1
ATOM 3750 C CA . LYS A 1 464 ? -39.249 12.198 30.166 1.00 71.00 464 LYS A CA 1
ATOM 3751 C C . LYS A 1 464 ? -38.225 11.068 29.995 1.00 71.00 464 LYS A C 1
ATOM 3753 O O . LYS A 1 464 ? -38.361 10.019 30.622 1.00 71.00 464 LYS A O 1
ATOM 3758 N N . VAL A 1 465 ? -37.191 11.311 29.188 1.00 80.69 465 VAL A N 1
ATOM 3759 C CA . VAL A 1 465 ? -36.068 10.388 28.977 1.00 80.69 465 VAL A CA 1
ATOM 3760 C C . VAL A 1 465 ? -34.871 10.886 29.779 1.00 80.69 465 VAL A C 1
ATOM 3762 O O . VAL A 1 465 ? -34.467 12.045 29.657 1.00 80.69 465 VAL A O 1
ATOM 3765 N N . LEU A 1 466 ? -34.283 10.007 30.592 1.00 86.62 466 LEU A N 1
ATOM 3766 C CA . LEU A 1 466 ? -33.058 10.319 31.330 1.00 86.62 466 LEU A CA 1
ATOM 3767 C C . LEU A 1 466 ? -31.856 9.680 30.626 1.00 86.62 466 LEU A C 1
ATOM 3769 O O . LEU A 1 466 ? -31.837 8.468 30.428 1.00 86.62 466 LEU A O 1
ATOM 3773 N N . ASP A 1 467 ? -30.856 10.483 30.267 1.00 88.12 467 ASP A N 1
ATOM 3774 C CA . ASP A 1 467 ? -29.582 10.040 29.691 1.00 88.12 467 ASP A CA 1
ATOM 3775 C C . ASP A 1 467 ? -28.488 10.154 30.757 1.00 88.12 467 ASP A C 1
ATOM 3777 O O . ASP A 1 467 ? -28.226 11.235 31.293 1.00 88.12 467 ASP A O 1
ATOM 3781 N N . VAL A 1 468 ? -27.857 9.032 31.086 1.00 90.25 468 VAL A N 1
ATOM 3782 C CA . VAL A 1 468 ? -26.749 8.970 32.037 1.00 90.25 468 VAL A CA 1
ATOM 3783 C C . VAL A 1 468 ? -25.499 8.539 31.297 1.00 90.25 468 VAL A C 1
ATOM 3785 O O . VAL A 1 468 ? -25.484 7.478 30.678 1.00 90.25 468 VAL A O 1
ATOM 3788 N N . ARG A 1 469 ? -24.435 9.340 31.375 1.00 89.62 469 ARG A N 1
ATOM 3789 C CA . ARG A 1 469 ? -23.156 9.007 30.742 1.00 89.62 469 ARG A CA 1
ATOM 3790 C C . ARG A 1 469 ? -22.082 8.847 31.788 1.00 89.62 469 ARG A C 1
ATOM 3792 O O . ARG A 1 469 ? -21.880 9.719 32.630 1.00 89.62 469 ARG A O 1
ATOM 3799 N N . ILE A 1 470 ? -21.382 7.729 31.720 1.00 89.31 470 ILE A N 1
ATOM 3800 C CA . ILE A 1 470 ? -20.247 7.423 32.578 1.00 89.31 470 ILE A CA 1
ATOM 3801 C C . ILE A 1 470 ? -19.003 7.506 31.707 1.00 89.31 470 ILE A C 1
ATOM 3803 O O . ILE A 1 470 ? -18.804 6.684 30.814 1.00 89.31 470 ILE A O 1
ATOM 3807 N N . HIS A 1 471 ? -18.180 8.514 31.959 1.00 86.88 471 HIS A N 1
ATOM 3808 C CA . HIS A 1 471 ? -16.936 8.734 31.241 1.00 86.88 471 HIS A CA 1
ATOM 3809 C C . HIS A 1 471 ? -15.786 8.017 31.952 1.00 86.88 471 HIS A C 1
ATOM 3811 O O . HIS A 1 471 ? -15.511 8.253 33.132 1.00 86.88 471 HIS A O 1
ATOM 3817 N N . ARG A 1 472 ? -15.100 7.159 31.200 1.00 83.62 472 ARG A N 1
ATOM 3818 C CA . ARG A 1 472 ? -13.807 6.552 31.526 1.00 83.62 472 ARG A CA 1
ATOM 3819 C C . ARG A 1 472 ? -12.738 7.144 30.597 1.00 83.62 472 ARG A C 1
ATOM 3821 O O . ARG A 1 472 ? -13.093 7.722 29.572 1.00 83.62 472 ARG A O 1
ATOM 3828 N N . PRO A 1 473 ? -11.439 6.976 30.901 1.00 79.75 473 PRO A N 1
ATOM 3829 C CA . PRO A 1 473 ? -10.371 7.435 30.010 1.00 79.75 473 PRO A CA 1
ATOM 3830 C C . PRO A 1 473 ? -10.513 6.905 28.573 1.00 79.75 473 PRO A C 1
ATOM 3832 O O . PRO A 1 473 ? -10.390 7.678 27.628 1.00 79.75 473 PRO A O 1
ATOM 3835 N N . ASN A 1 474 ? -10.883 5.626 28.418 1.00 80.88 474 ASN A N 1
ATOM 3836 C CA . ASN A 1 474 ? -10.905 4.939 27.118 1.00 80.88 474 ASN A CA 1
ATOM 3837 C C . ASN A 1 474 ? -12.312 4.534 26.641 1.00 80.88 474 ASN A C 1
ATOM 3839 O O . ASN A 1 474 ? -12.454 3.953 25.570 1.00 80.88 474 ASN A O 1
ATOM 3843 N N . ALA A 1 475 ? -13.360 4.810 27.422 1.00 87.25 475 ALA A N 1
ATOM 3844 C CA . ALA A 1 475 ? -14.718 4.375 27.106 1.00 87.25 475 ALA A CA 1
ATOM 3845 C C . ALA A 1 475 ? -15.778 5.335 27.653 1.00 87.25 475 ALA A C 1
ATOM 3847 O O . ALA A 1 475 ? -15.577 5.997 28.670 1.00 87.25 475 ALA A O 1
ATOM 3848 N N . VAL A 1 476 ? -16.941 5.359 27.013 1.00 89.56 476 VAL A N 1
ATOM 3849 C CA . VAL A 1 476 ? -18.144 6.027 27.510 1.00 89.56 476 VAL A CA 1
ATOM 3850 C C . VAL A 1 476 ? -19.244 4.994 27.627 1.00 89.56 476 VAL A C 1
ATOM 3852 O O . VAL A 1 476 ? -19.536 4.269 26.683 1.00 89.56 476 VAL A O 1
ATOM 3855 N N . ILE A 1 477 ? -19.884 4.928 28.783 1.00 90.25 477 ILE A N 1
ATOM 3856 C CA . ILE A 1 477 ? -21.046 4.069 28.973 1.00 90.25 477 ILE A CA 1
ATOM 3857 C C . ILE A 1 477 ? -22.271 4.970 29.029 1.00 90.25 477 ILE A C 1
ATOM 3859 O O . ILE A 1 477 ? -22.425 5.755 29.962 1.00 90.25 477 ILE A O 1
ATOM 3863 N N . ASN A 1 478 ? -23.121 4.864 28.016 1.00 90.81 478 ASN A N 1
ATOM 3864 C CA . ASN A 1 478 ? -24.394 5.561 27.926 1.00 90.81 478 ASN A CA 1
ATOM 3865 C C . ASN A 1 478 ? -25.492 4.642 28.452 1.00 90.81 478 ASN A C 1
ATOM 3867 O O . ASN A 1 478 ? -25.636 3.515 27.983 1.00 90.81 478 ASN A O 1
ATOM 3871 N N . LEU A 1 479 ? -26.271 5.126 29.409 1.00 90.94 479 LEU A N 1
ATOM 3872 C CA . LEU A 1 479 ? -27.394 4.422 30.004 1.00 90.94 479 LEU A CA 1
ATOM 3873 C C . LEU A 1 479 ? -28.633 5.311 29.913 1.00 90.94 479 LEU A C 1
ATOM 3875 O O . LEU A 1 479 ? -28.716 6.338 30.588 1.00 90.94 479 LEU A O 1
ATOM 3879 N N . ARG A 1 480 ? -29.592 4.911 29.076 1.00 90.19 480 ARG A N 1
ATOM 3880 C CA . ARG A 1 480 ? -30.858 5.629 28.899 1.00 90.19 480 ARG A CA 1
ATOM 3881 C C . ARG A 1 480 ? -32.004 4.955 29.631 1.00 90.19 480 ARG A C 1
ATOM 3883 O O . ARG A 1 480 ? -32.132 3.733 29.603 1.00 90.19 480 ARG A O 1
ATOM 3890 N N . TYR A 1 481 ? -32.841 5.779 30.247 1.00 90.12 481 TYR A N 1
ATOM 3891 C CA . TYR A 1 481 ? -34.013 5.375 31.014 1.00 90.12 481 TYR A CA 1
ATOM 3892 C C . TYR A 1 481 ? -35.303 5.837 30.338 1.00 90.12 481 TYR A C 1
ATOM 3894 O O . TYR A 1 481 ? -35.358 6.949 29.808 1.00 90.12 481 TYR A O 1
ATOM 3902 N N . GLY A 1 482 ? -36.356 5.023 30.422 1.00 84.12 482 GLY A N 1
ATOM 3903 C CA . GLY A 1 482 ? -37.680 5.367 29.896 1.00 84.12 482 GLY A CA 1
ATOM 3904 C C . GLY A 1 482 ? -37.811 5.202 28.381 1.00 84.12 482 GLY A C 1
ATOM 3905 O O . GLY A 1 482 ? -38.703 5.793 27.775 1.00 84.12 482 GLY A O 1
ATOM 3906 N N . THR A 1 483 ? -36.926 4.423 27.754 1.00 83.75 483 THR A N 1
ATOM 3907 C CA . THR A 1 483 ? -36.972 4.110 26.318 1.00 83.75 483 THR A CA 1
ATOM 3908 C C . THR A 1 483 ? -36.968 2.602 26.085 1.00 83.75 483 THR A C 1
ATOM 3910 O O . THR A 1 483 ? -36.544 1.829 26.941 1.00 83.75 483 THR A O 1
ATOM 3913 N N . THR A 1 484 ? -37.465 2.178 24.923 1.00 84.19 484 THR A N 1
ATOM 3914 C CA . THR A 1 484 ? -37.436 0.778 24.480 1.00 84.19 484 THR A CA 1
ATOM 3915 C C . THR A 1 484 ? -36.241 0.528 23.561 1.00 84.19 484 THR A C 1
ATOM 3917 O O . THR A 1 484 ? -35.763 1.436 22.874 1.00 84.19 484 THR A O 1
ATOM 3920 N N . LEU A 1 485 ? -35.780 -0.725 23.486 1.00 81.94 485 LEU A N 1
ATOM 3921 C CA . LEU A 1 485 ? -34.645 -1.117 22.636 1.00 81.94 485 LEU A CA 1
ATOM 3922 C C . LE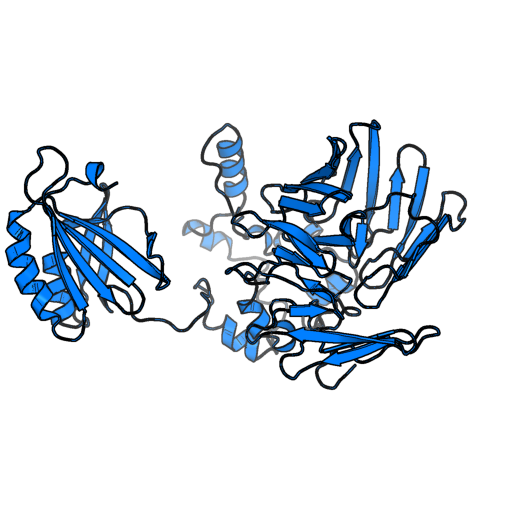U A 1 485 ? -34.857 -0.759 21.152 1.00 81.94 485 LEU A C 1
ATOM 3924 O O . LEU A 1 485 ? -33.910 -0.381 20.470 1.00 81.94 485 LEU A O 1
ATOM 3928 N N . THR A 1 486 ? -36.090 -0.853 20.649 1.00 82.38 486 THR A N 1
ATOM 3929 C CA . THR A 1 486 ? -36.421 -0.540 19.248 1.00 82.38 486 THR A CA 1
ATOM 3930 C C . THR A 1 486 ? -36.327 0.939 18.914 1.00 82.38 486 THR A C 1
ATOM 3932 O O . THR A 1 486 ? -36.155 1.267 17.751 1.00 82.38 486 THR A O 1
ATOM 3935 N N . ARG A 1 487 ? -36.492 1.820 19.904 1.00 82.81 487 ARG A N 1
ATOM 3936 C CA . ARG A 1 487 ? -36.435 3.269 19.695 1.00 82.81 487 ARG A CA 1
ATOM 3937 C C . ARG A 1 487 ? -35.016 3.816 19.807 1.00 82.81 487 ARG A C 1
ATOM 3939 O O . ARG A 1 487 ? -34.724 4.859 19.238 1.00 82.81 487 ARG A O 1
ATOM 3946 N N . GLU A 1 488 ? -34.171 3.141 20.579 1.00 80.31 488 GLU A N 1
ATOM 3947 C CA . GLU A 1 488 ? -32.775 3.541 20.763 1.00 80.31 488 GLU A CA 1
ATOM 3948 C C . GLU A 1 488 ? -31.847 3.021 19.655 1.00 80.31 488 GLU A C 1
ATOM 3950 O O . GLU A 1 488 ? -30.806 3.623 19.399 1.00 80.31 488 GLU A O 1
ATOM 3955 N N . ARG A 1 489 ? -32.206 1.897 19.024 1.00 76.94 489 ARG A N 1
ATOM 3956 C CA . ARG A 1 489 ? -31.527 1.379 17.833 1.00 76.94 489 ARG A CA 1
ATOM 3957 C C . ARG A 1 489 ? -31.851 2.230 16.614 1.00 76.94 489 ARG A C 1
ATOM 3959 O O . ARG A 1 489 ? -30.908 2.444 15.821 1.00 76.94 489 ARG A O 1
#